Protein 2UVJ (pdb70)

Sequence (404 aa):
EVNLRMSWWGGNGRHQVTLKALEEFHKQHPNINVKAEYTGWDGHLSRLTTQIAGGTEPDVMQTNWNWLPIFSKDGTGFYNLFSVKEQLDLAQFDPKELQQTTVNGKLNGIPISVTARIFYFNDATWAKAGLEYPKTWDELLAAGKVFKEKLGDQYYPVVLEHQDTLALIRSYMTQKYNIPTIDEANKKFAYSPEQWVEFFTMYKTMVDNHVMPSTKYYASFGKSNMYEMKPWINGEWAGTYMWNSTITKYSDNLTKPAKLVLGPYPMLPGAKDAGLFFKPAQMLSIGKSTKHPQESAMLINFLLNSKEGVEALGLERGVPLSATAVTQLRASGVIKDEDDPSVAGLNMALELPHKMTTSPYFDDPQIVSLFGDAIQYIDYGQKTVQETAEYFNKQGDRILKRAMR

CATH classification: 3.40.190.10 (+1 more: 3.40.190.10)

Foldseek 3Di:
DAEFEEEEAADVVLVQLQVVLQVVVCVVPVPYHYHYHYYHPPCPVVVQVVCLVVVNHTQKYWFDLLCCLVQPQQQLSFAQCVVQCVQAPLVLFDVVQQVSQGHNRGRFFAQFAKKWFAKWWWPVLCVQLVDAFDQAPVVLLQVQQSLCPRPHVLAARAAEDLLLLLQLLLLVLCQVPVDAQAPLVVLAGPDDLVVLLVSLVVVVSSCVSRNYDQVVRCCVQDDDPPLPGPCLQACRRTMYRDILQACCSNQVRHDPPIGIAGGHQHHDVPGQASSIQMHRQIGMTGGSDDPCNNVNSNSRNSLRPNLSNLVSSQRNRHQGSRNNSNVSCVVVVSDDCRDRSNVVVVNVVPTHHPDHHDSLSPDVVLSVLSSVLSVCPVVVNAPSSRSSVVSRVVSSVVSVVSND

Structure (mmCIF, N/CA/C/O backbone):
data_2UVJ
#
_entry.id   2UVJ
#
_cell.length_a   67.872
_cell.length_b   109.754
_cell.length_c   118.992
_cell.angle_alpha   90.00
_cell.angle_beta   90.00
_cell.angle_gamma   90.00
#
_symmetry.space_group_name_H-M   'C 2 2 21'
#
loop_
_entity.id
_entity.type
_entity.pdbx_description
1 polymer 'ABC TYPE PERIPLASMIC SUGAR-BINDING PROTEIN'
2 branched 'alpha-D-galactopyranuronic acid-(1-4)-alpha-D-galactopyranuronic acid-(1-4)-alpha-D-galactopyranuronic acid'
3 water water
#
loop_
_atom_site.group_PDB
_atom_site.id
_atom_site.type_symbol
_atom_site.label_atom_id
_atom_site.label_alt_id
_atom_site.label_comp_id
_atom_site.label_asym_id
_atom_site.label_entity_id
_atom_site.label_seq_id
_atom_site.pdbx_PDB_ins_code
_atom_site.Cartn_x
_atom_site.Cartn_y
_atom_site.Cartn_z
_atom_site.occupancy
_atom_site.B_iso_or_equiv
_atom_site.auth_seq_id
_atom_site.auth_comp_id
_atom_site.auth_asym_id
_atom_site.auth_atom_id
_atom_site.pdbx_PDB_model_num
ATOM 1 N N . GLU A 1 5 ? 27.441 -10.908 27.142 1.00 42.58 27 GLU A N 1
ATOM 2 C CA . GLU A 1 5 ? 26.964 -9.490 27.065 1.00 42.57 27 GLU A CA 1
ATOM 3 C C . GLU A 1 5 ? 25.505 -9.380 27.542 1.00 41.69 27 GLU A C 1
ATOM 4 O O . GLU A 1 5 ? 24.623 -10.080 27.040 1.00 41.61 27 GLU A O 1
ATOM 10 N N . VAL A 1 6 ? 25.273 -8.520 28.534 1.00 40.79 28 VAL A N 1
ATOM 11 C CA . VAL A 1 6 ? 23.921 -8.224 29.028 1.00 38.89 28 VAL A CA 1
ATOM 12 C C . VAL A 1 6 ? 23.669 -6.727 28.897 1.00 38.11 28 VAL A C 1
ATOM 13 O O . VAL A 1 6 ? 24.404 -5.914 29.456 1.00 38.35 28 VAL A O 1
ATOM 17 N N . ASN A 1 7 ? 22.639 -6.362 28.143 1.00 36.68 29 ASN A N 1
ATOM 18 C CA . ASN A 1 7 ? 22.287 -4.957 28.014 1.00 36.31 29 ASN A CA 1
ATOM 19 C C . ASN A 1 7 ? 21.043 -4.645 28.820 1.00 35.14 29 ASN A C 1
ATOM 20 O O . ASN A 1 7 ? 20.002 -5.250 28.601 1.00 35.49 29 ASN A O 1
ATOM 25 N N . LEU A 1 8 ? 21.197 -3.724 29.766 1.00 33.72 30 LEU A N 1
ATOM 26 C CA . LEU A 1 8 ? 20.123 -3.263 30.636 1.00 32.29 30 LEU A CA 1
ATOM 27 C C . LEU A 1 8 ? 19.766 -1.831 30.308 1.00 31.97 30 LEU A C 1
ATOM 28 O O . LEU A 1 8 ? 20.618 -1.062 29.829 1.00 32.17 30 LEU A O 1
ATOM 33 N N . ARG A 1 9 ? 18.506 -1.480 30.569 1.00 30.87 31 ARG A N 1
ATOM 34 C CA . ARG A 1 9 ? 18.054 -0.095 30.532 1.00 29.81 31 ARG A CA 1
ATOM 35 C C . ARG A 1 9 ? 17.581 0.286 31.928 1.00 29.03 31 ARG A C 1
ATOM 36 O O . ARG A 1 9 ? 16.906 -0.500 32.586 1.00 26.95 31 ARG A O 1
ATOM 44 N N . MET A 1 10 ? 17.975 1.467 32.382 1.00 28.19 32 MET A N 1
ATOM 45 C CA . MET A 1 10 ? 17.500 1.994 33.653 1.00 27.80 32 MET A CA 1
ATOM 46 C C . MET A 1 10 ? 16.944 3.395 33.475 1.00 27.48 32 MET A C 1
ATOM 47 O O . MET A 1 10 ? 17.610 4.258 32.887 1.00 28.27 32 MET A O 1
ATOM 52 N N . SER A 1 11 ? 15.745 3.637 34.000 1.00 26.47 33 SER A N 1
ATOM 53 C CA . SER A 1 11 ? 15.187 4.993 34.037 1.00 25.66 33 SER A CA 1
ATOM 54 C C . SER A 1 11 ? 15.135 5.530 35.463 1.00 25.29 33 SER A C 1
ATOM 55 O O . SER A 1 11 ? 15.024 4.757 36.414 1.00 24.07 33 SER A O 1
ATOM 58 N N . TRP A 1 12 ? 15.220 6.852 35.594 1.00 24.69 34 TRP A N 1
ATOM 59 C CA . TRP A 1 12 ? 14.893 7.551 36.831 1.00 25.53 34 TRP A CA 1
ATOM 60 C C . TRP A 1 12 ? 14.544 9.010 36.533 1.00 25.66 34 TRP A C 1
ATOM 61 O O . TRP A 1 12 ? 14.763 9.495 35.413 1.00 25.94 34 TRP A O 1
ATOM 72 N N . TRP A 1 13 ? 14.002 9.696 37.529 1.00 25.77 35 TRP A N 1
ATOM 73 C CA . TRP A 1 13 ? 13.783 11.145 37.447 1.00 27.08 35 TRP A CA 1
ATOM 74 C C . TRP A 1 13 ? 14.548 11.832 38.567 1.00 28.85 35 TRP A C 1
ATOM 75 O O . TRP A 1 13 ? 14.907 11.206 39.566 1.00 28.70 35 TRP A O 1
ATOM 86 N N . GLY A 1 14 ? 14.773 13.135 38.410 1.00 30.14 36 GLY A N 1
ATOM 87 C CA . GLY A 1 14 ? 15.370 13.917 39.472 1.00 32.07 36 GLY A CA 1
ATOM 88 C C . GLY A 1 14 ? 15.964 15.197 38.935 1.00 33.92 36 GLY A C 1
ATOM 89 O O . GLY A 1 14 ? 15.905 15.459 37.726 1.00 33.74 36 GLY A O 1
ATOM 90 N N . GLY A 1 15 ? 16.564 15.994 39.804 1.00 34.99 37 GLY A N 1
ATOM 91 C CA . GLY A 1 15 ? 17.449 17.052 39.355 1.00 36.55 37 GLY A CA 1
ATOM 92 C C . GLY A 1 15 ? 18.823 16.616 38.870 1.00 37.45 37 GLY A C 1
ATOM 93 O O . GLY A 1 15 ? 19.186 15.465 38.946 1.00 37.74 37 GLY A O 1
ATOM 94 N N . ASN A 1 16 ? 19.609 17.567 38.387 1.00 20.00 38 ASN A N 1
ATOM 95 C CA . ASN A 1 16 ? 20.889 17.241 37.776 1.00 20.00 38 ASN A CA 1
ATOM 96 C C . ASN A 1 16 ? 21.942 16.734 38.759 1.00 20.00 38 ASN A C 1
ATOM 97 O O . ASN A 1 16 ? 22.779 15.955 38.402 1.00 20.00 38 ASN A O 1
ATOM 102 N N . GLY A 1 17 ? 21.896 17.197 39.992 1.00 36.95 39 GLY A N 1
ATOM 103 C CA . GLY A 1 17 ? 22.707 16.593 41.025 1.00 36.69 39 GLY A CA 1
ATOM 104 C C . GLY A 1 17 ? 22.445 15.106 41.152 1.00 36.50 39 GLY A C 1
ATOM 105 O O . GLY A 1 17 ? 23.376 14.328 41.230 1.00 36.55 39 GLY A O 1
ATOM 106 N N . ARG A 1 18 ? 21.170 14.720 41.170 1.00 35.94 40 ARG A N 1
ATOM 107 C CA . ARG A 1 18 ? 20.843 13.286 41.182 1.00 35.38 40 ARG A CA 1
ATOM 108 C C . ARG A 1 18 ? 21.284 12.554 39.914 1.00 35.30 40 ARG A C 1
ATOM 109 O O . ARG A 1 18 ? 21.829 11.446 39.987 1.00 35.31 40 ARG A O 1
ATOM 117 N N . HIS A 1 19 ? 21.073 13.172 38.752 1.00 35.93 41 HIS A N 1
ATOM 118 C CA . HIS A 1 19 ? 21.583 12.645 37.488 1.00 36.08 41 HIS A CA 1
ATOM 119 C C . HIS A 1 19 ? 23.092 12.381 37.535 1.00 36.83 41 HIS A C 1
ATOM 120 O O . HIS A 1 19 ? 23.567 11.349 37.042 1.00 36.11 41 HIS A O 1
ATOM 127 N N . GLN A 1 20 ? 23.842 13.325 38.108 1.00 37.29 42 GLN A N 1
ATOM 128 C CA . GLN A 1 20 ? 25.299 13.230 38.143 1.00 38.50 42 GLN A CA 1
ATOM 129 C C . GLN A 1 20 ? 25.764 12.001 38.948 1.00 37.97 42 GLN A C 1
ATOM 130 O O . GLN A 1 20 ? 26.548 11.187 38.451 1.00 38.01 42 GLN A O 1
ATOM 136 N N . VAL A 1 21 ? 25.248 11.873 40.170 1.00 37.94 43 VAL A N 1
ATOM 137 C CA . VAL A 1 21 ? 25.656 10.791 41.074 1.00 37.52 43 VAL A CA 1
ATOM 138 C C . VAL A 1 21 ? 25.224 9.427 40.535 1.00 37.57 43 VAL A C 1
ATOM 139 O O . VAL A 1 21 ? 25.973 8.455 40.624 1.00 37.33 43 VAL A O 1
ATOM 143 N N . THR A 1 22 ? 24.043 9.372 39.917 1.00 37.25 44 THR A N 1
ATOM 144 C CA . THR A 1 22 ? 23.531 8.114 39.386 1.00 37.02 44 THR A CA 1
ATOM 145 C C . THR A 1 22 ? 24.363 7.642 38.214 1.00 37.43 44 THR A C 1
ATOM 146 O O . THR A 1 22 ? 24.687 6.464 38.118 1.00 37.14 44 THR A O 1
ATOM 150 N N . LEU A 1 23 ? 24.732 8.576 37.334 1.00 38.00 45 LEU A N 1
ATOM 151 C CA . LEU A 1 23 ? 25.544 8.258 36.165 1.00 38.94 45 LEU A CA 1
ATOM 152 C C . LEU A 1 23 ? 26.936 7.771 36.586 1.00 39.25 45 LEU A C 1
ATOM 153 O O . LEU A 1 23 ? 27.502 6.844 35.997 1.00 38.83 45 LEU A O 1
ATOM 158 N N . LYS A 1 24 ? 27.464 8.390 37.628 1.00 39.97 46 LYS A N 1
ATOM 159 C CA . LYS A 1 24 ? 28.771 8.000 38.120 1.00 41.13 46 LYS A CA 1
ATOM 160 C C . LYS A 1 24 ? 28.705 6.608 38.766 1.00 40.89 46 LYS A C 1
ATOM 161 O O . LYS A 1 24 ? 29.633 5.823 38.615 1.00 41.28 46 LYS A O 1
ATOM 167 N N . ALA A 1 25 ? 27.584 6.289 39.424 1.00 40.36 47 ALA A N 1
ATOM 168 C CA . ALA A 1 25 ? 27.370 4.954 39.984 1.00 39.97 47 ALA A CA 1
ATOM 169 C C . ALA A 1 25 ? 27.281 3.897 38.881 1.00 39.67 47 ALA A C 1
ATOM 170 O O . ALA A 1 25 ? 27.861 2.819 38.993 1.00 39.73 47 ALA A O 1
ATOM 172 N N . LEU A 1 26 ? 26.584 4.215 37.797 1.00 40.04 48 LEU A N 1
ATOM 173 C CA . LEU A 1 26 ? 26.500 3.306 36.657 1.00 40.54 48 LEU A CA 1
ATOM 174 C C . LEU A 1 26 ? 27.859 2.979 35.999 1.00 41.71 48 LEU A C 1
ATOM 175 O O . LEU A 1 26 ? 28.068 1.849 35.530 1.00 41.68 48 LEU A O 1
ATOM 180 N N . GLU A 1 27 ? 28.779 3.947 35.955 1.00 42.70 49 GLU A N 1
ATOM 181 C CA . GLU A 1 27 ? 30.105 3.646 35.388 1.00 43.85 49 GLU A CA 1
ATOM 182 C C . GLU A 1 27 ? 30.908 2.704 36.298 1.00 43.42 49 GLU A C 1
ATOM 183 O O . GLU A 1 27 ? 31.574 1.793 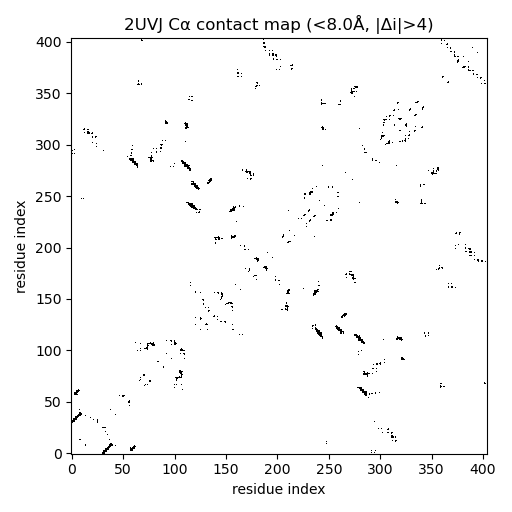35.805 1.00 43.75 49 GLU A O 1
ATOM 189 N N . GLU A 1 28 ? 30.796 2.893 37.615 1.00 43.22 50 GLU A N 1
ATOM 190 C CA . GLU A 1 28 ? 31.432 1.981 38.574 1.00 43.19 50 GLU A CA 1
ATOM 191 C C . GLU A 1 28 ? 30.870 0.578 38.461 1.00 42.31 50 GLU A C 1
ATOM 192 O O . GLU A 1 28 ? 31.619 -0.402 38.485 1.00 41.63 50 GLU A O 1
ATOM 198 N N . PHE A 1 29 ? 29.540 0.482 38.369 1.00 41.35 51 PHE A N 1
ATOM 199 C CA . PHE A 1 29 ? 28.877 -0.810 38.235 1.00 40.48 51 PHE A CA 1
ATOM 200 C C . PHE A 1 29 ? 29.392 -1.545 37.012 1.00 41.16 51 PHE A C 1
ATOM 201 O O . PHE A 1 29 ? 29.687 -2.731 37.078 1.00 41.38 51 PHE A O 1
ATOM 209 N N . HIS A 1 30 ? 29.501 -0.831 35.895 1.00 42.38 52 HIS A N 1
ATOM 210 C CA . HIS A 1 30 ? 30.010 -1.418 34.661 1.00 43.29 52 HIS A CA 1
ATOM 211 C C . HIS A 1 30 ? 31.500 -1.764 34.756 1.00 43.95 52 HIS A C 1
ATOM 212 O O . HIS A 1 30 ? 31.941 -2.757 34.186 1.00 44.03 52 HIS A O 1
ATOM 219 N N . LYS A 1 31 ? 32.263 -0.932 35.463 1.00 44.86 53 LYS A N 1
ATOM 220 C CA . LYS A 1 31 ? 33.666 -1.225 35.770 1.00 45.87 53 LYS A CA 1
ATOM 221 C C . LYS A 1 31 ? 33.779 -2.541 36.553 1.00 46.16 53 LYS A C 1
ATOM 222 O O . LYS A 1 31 ? 34.679 -3.357 36.308 1.00 45.77 53 LYS A O 1
ATOM 228 N N . GLN A 1 32 ? 32.852 -2.744 37.486 1.00 46.15 54 GLN A N 1
ATOM 229 C CA . GLN A 1 32 ? 32.790 -3.979 38.265 1.00 46.47 54 GLN A CA 1
ATOM 230 C C . GLN A 1 32 ? 32.201 -5.170 37.485 1.00 46.48 54 GLN A C 1
ATOM 231 O O . GLN A 1 32 ? 32.402 -6.317 37.869 1.00 46.45 54 GLN A O 1
ATOM 237 N N . HIS A 1 33 ? 31.489 -4.894 36.401 1.00 46.29 55 HIS A N 1
ATOM 238 C CA . HIS A 1 33 ? 30.879 -5.943 35.597 1.00 46.29 55 HIS A CA 1
ATOM 239 C C . HIS A 1 33 ? 30.969 -5.619 34.115 1.00 46.57 55 HIS A C 1
ATOM 240 O O . HIS A 1 33 ? 29.997 -5.176 33.518 1.00 46.61 55 HIS A O 1
ATOM 247 N N . PRO A 1 34 ? 32.138 -5.839 33.527 1.00 46.59 56 PRO A N 1
ATOM 248 C CA . PRO A 1 34 ? 32.368 -5.483 32.125 1.00 46.42 56 PRO A CA 1
ATOM 249 C C . PRO A 1 34 ? 31.352 -6.113 31.183 1.00 46.27 56 PRO A C 1
ATOM 250 O O . PRO A 1 34 ? 31.105 -5.555 30.113 1.00 46.56 56 PRO A O 1
ATOM 254 N N . ASN A 1 35 ? 30.744 -7.223 31.574 1.00 45.99 57 ASN A N 1
ATOM 255 C CA . ASN A 1 35 ? 29.766 -7.847 30.700 1.00 45.89 57 ASN A CA 1
ATOM 256 C C . ASN A 1 35 ? 28.362 -7.245 30.754 1.00 44.95 57 ASN A C 1
ATOM 257 O O . ASN A 1 35 ? 27.503 -7.618 29.970 1.00 44.86 57 ASN A O 1
ATOM 262 N N . ILE A 1 36 ? 28.144 -6.298 31.666 1.00 43.92 58 ILE A N 1
ATOM 263 C CA . ILE A 1 36 ? 26.830 -5.636 31.790 1.00 42.04 58 ILE A CA 1
ATOM 264 C C . ILE A 1 36 ? 26.865 -4.145 31.464 1.00 41.50 58 ILE A C 1
ATOM 265 O O . ILE A 1 36 ? 27.552 -3.360 32.131 1.00 41.70 58 ILE A O 1
ATOM 270 N N . ASN A 1 37 ? 26.099 -3.763 30.445 1.00 40.44 59 ASN A N 1
ATOM 271 C CA . ASN A 1 37 ? 25.967 -2.366 30.064 1.00 39.81 59 ASN A CA 1
ATOM 272 C C . ASN A 1 37 ? 24.623 -1.840 30.504 1.00 38.30 59 ASN A C 1
ATOM 273 O O . ASN A 1 37 ? 23.622 -2.536 30.401 1.00 38.45 59 ASN A O 1
ATOM 278 N N . VAL A 1 38 ? 24.606 -0.614 31.003 1.00 37.17 60 VAL A N 1
ATOM 279 C CA . VAL A 1 38 ? 23.353 0.013 31.370 1.00 35.76 60 VAL A CA 1
ATOM 280 C C . VAL A 1 38 ? 23.169 1.273 30.546 1.00 35.84 60 VAL A C 1
ATOM 281 O O . VAL A 1 38 ? 24.006 2.179 30.585 1.00 36.02 60 VAL A O 1
ATOM 285 N N . LYS A 1 39 ? 22.082 1.312 29.784 1.00 35.19 61 LYS A N 1
ATOM 286 C CA . LYS A 1 39 ? 21.664 2.523 29.095 1.00 35.40 61 LYS A CA 1
ATOM 287 C C . LYS A 1 39 ? 20.787 3.305 30.056 1.00 34.49 61 LYS A C 1
ATOM 288 O O . LYS A 1 39 ? 19.798 2.762 30.559 1.00 33.36 61 LYS A O 1
ATOM 294 N N . ALA A 1 40 ? 21.165 4.556 30.325 1.00 33.76 62 ALA A N 1
ATOM 295 C CA . ALA A 1 40 ? 20.453 5.417 31.271 1.00 33.80 62 ALA A CA 1
ATOM 296 C C . ALA A 1 40 ? 19.386 6.255 30.567 1.00 33.99 62 ALA A C 1
ATOM 297 O O . ALA A 1 40 ? 19.659 6.871 29.532 1.00 34.00 62 ALA A O 1
ATOM 299 N N . GLU A 1 41 ? 18.173 6.253 31.113 1.00 33.58 63 GLU A N 1
ATOM 300 C CA . GLU A 1 41 ? 17.068 7.082 30.602 1.00 33.99 63 GLU A CA 1
ATOM 301 C C . GLU A 1 41 ? 16.536 7.958 31.732 1.00 33.96 63 GLU A C 1
ATOM 302 O O . GLU A 1 41 ? 15.784 7.494 32.593 1.00 34.09 63 GLU A O 1
ATOM 308 N N . TYR A 1 42 ? 16.938 9.224 31.749 1.00 32.69 64 TYR A N 1
ATOM 309 C CA . TYR A 1 42 ? 16.589 10.096 32.856 1.00 32.96 64 TYR A CA 1
ATOM 310 C C . TYR A 1 42 ? 16.036 11.441 32.414 1.00 32.67 64 TYR A C 1
ATOM 311 O O . TYR A 1 42 ? 16.458 11.988 31.387 1.00 33.02 64 TYR A O 1
ATOM 320 N N . THR A 1 43 ? 15.083 11.954 33.188 1.00 32.00 65 THR A N 1
ATOM 321 C CA . THR A 1 43 ? 14.528 13.286 32.962 1.00 30.98 65 THR A CA 1
ATOM 322 C C . THR A 1 43 ? 14.227 13.939 34.299 1.00 31.02 65 THR A C 1
ATOM 323 O O . THR A 1 43 ? 14.443 13.350 35.364 1.00 30.42 65 THR A O 1
ATOM 327 N N . GLY A 1 44 ? 13.674 15.151 34.249 1.00 30.00 66 GLY A N 1
ATOM 328 C CA . GLY A 1 44 ? 13.061 15.746 35.423 1.00 28.97 66 GLY A CA 1
ATOM 329 C C . GLY A 1 44 ? 11.758 15.036 35.746 1.00 28.24 66 GLY A C 1
ATOM 330 O O . GLY A 1 44 ? 11.311 14.169 34.987 1.00 28.79 66 GLY A O 1
ATOM 331 N N . TRP A 1 45 ? 11.154 15.403 36.866 1.00 27.49 67 TRP A N 1
ATOM 332 C CA . TRP A 1 45 ? 9.856 14.892 37.267 1.00 27.19 67 TRP A CA 1
ATOM 333 C C . TRP A 1 45 ? 8.764 15.121 36.201 1.00 27.76 67 TRP A C 1
ATOM 334 O O . TRP A 1 45 ? 7.903 14.248 35.980 1.00 27.34 67 TRP A O 1
ATOM 345 N N . ASP A 1 46 ? 8.778 16.300 35.573 1.00 27.34 68 ASP A N 1
ATOM 346 C CA . ASP A 1 46 ? 7.709 16.648 34.629 1.00 27.87 68 ASP A CA 1
ATOM 347 C C . ASP A 1 46 ? 7.600 15.657 33.457 1.00 27.04 68 ASP A C 1
ATOM 348 O O . ASP A 1 46 ? 8.574 15.396 32.746 1.00 27.30 68 ASP A O 1
ATOM 353 N N . GLY A 1 47 ? 6.405 15.092 33.315 1.00 26.65 69 GLY A N 1
ATOM 354 C CA . GLY A 1 47 ? 6.097 14.110 32.281 1.00 26.69 69 GLY A CA 1
ATOM 355 C C . GLY A 1 47 ? 6.732 12.730 32.438 1.00 27.04 69 GLY A C 1
ATOM 356 O O . GLY A 1 47 ? 6.604 11.883 31.553 1.00 26.58 69 GLY A O 1
ATOM 357 N N . HIS A 1 48 ? 7.407 12.483 33.547 1.00 25.83 70 HIS A N 1
ATOM 358 C CA . HIS A 1 48 ? 8.110 11.221 33.685 1.00 25.80 70 HIS A CA 1
ATOM 359 C C . HIS A 1 48 ? 7.166 10.028 33.807 1.00 24.92 70 HIS A C 1
ATOM 360 O O . HIS A 1 48 ? 7.351 9.023 33.156 1.00 24.80 70 HIS A O 1
ATOM 367 N N . LEU A 1 49 ? 6.152 10.159 34.644 1.00 24.74 71 LEU A N 1
ATOM 368 C CA . LEU A 1 49 ? 5.143 9.109 34.777 1.00 24.37 71 LEU A CA 1
ATOM 369 C C . LEU A 1 49 ? 4.417 8.894 33.444 1.00 24.84 71 LEU A C 1
ATOM 370 O O . LEU A 1 49 ? 4.195 7.752 33.043 1.00 24.19 71 LEU A O 1
ATOM 375 N N . SER A 1 50 ? 4.036 9.995 32.791 1.00 24.72 72 SER A N 1
ATOM 376 C CA . SER A 1 50 ? 3.346 9.923 31.506 1.00 26.04 72 SER A CA 1
ATOM 377 C C . SER A 1 50 ? 4.150 9.071 30.529 1.00 25.86 72 SER A C 1
ATOM 378 O O . SER A 1 50 ? 3.601 8.166 29.894 1.00 25.66 72 SER A O 1
ATOM 381 N N . ARG A 1 51 ? 5.451 9.342 30.429 1.00 25.82 73 ARG A N 1
ATOM 382 C CA . ARG A 1 51 ? 6.325 8.579 29.520 1.00 26.35 73 ARG A CA 1
ATOM 383 C C . ARG A 1 51 ? 6.441 7.109 29.928 1.00 25.54 73 ARG A C 1
ATOM 384 O O . ARG A 1 51 ? 6.368 6.220 29.084 1.00 24.75 73 ARG A O 1
ATOM 392 N N . LEU A 1 52 ? 6.631 6.845 31.217 1.00 24.74 74 LEU A N 1
ATOM 393 C CA . LEU A 1 52 ? 6.671 5.459 31.671 1.00 25.34 74 LEU A CA 1
ATOM 394 C C . LEU A 1 52 ? 5.337 4.729 31.416 1.00 25.44 74 LEU A C 1
ATOM 395 O O . LEU A 1 52 ? 5.330 3.550 31.030 1.00 26.47 74 LEU A O 1
ATOM 400 N N . THR A 1 53 ? 4.221 5.433 31.595 1.00 24.98 75 THR A N 1
ATOM 401 C CA . THR A 1 53 ? 2.903 4.823 31.384 1.00 24.60 75 THR A CA 1
ATOM 402 C C . THR A 1 53 ? 2.769 4.326 29.944 1.00 24.52 75 THR A C 1
ATOM 403 O O . THR A 1 53 ? 2.244 3.215 29.677 1.00 24.76 75 THR A O 1
ATOM 407 N N . THR A 1 54 ? 3.209 5.170 29.013 1.00 24.97 76 THR A N 1
ATOM 408 C CA . THR A 1 54 ? 3.237 4.788 27.606 1.00 24.98 76 THR A CA 1
ATOM 409 C C . THR A 1 54 ? 4.115 3.548 27.368 1.00 25.26 76 THR A C 1
ATOM 410 O O . THR A 1 54 ? 3.728 2.641 26.614 1.00 25.45 76 THR A O 1
ATOM 414 N N . GLN A 1 55 ? 5.293 3.499 27.990 1.00 25.63 77 GLN A N 1
ATOM 415 C CA . GLN A 1 55 ? 6.170 2.331 27.840 1.00 25.69 77 GLN A CA 1
ATOM 416 C C . GLN A 1 55 ? 5.533 1.056 28.370 1.00 25.41 77 GLN A C 1
ATOM 417 O O . GLN A 1 55 ? 5.550 0.000 27.707 1.00 24.41 77 GLN A O 1
ATOM 423 N N . ILE A 1 56 ? 4.974 1.135 29.578 1.00 24.96 78 ILE A N 1
ATOM 424 C CA . ILE A 1 56 ? 4.349 -0.032 30.191 1.00 24.83 78 ILE A CA 1
ATOM 425 C C . ILE A 1 56 ? 3.142 -0.492 29.352 1.00 25.60 78 ILE A C 1
ATOM 426 O O . ILE A 1 56 ? 2.967 -1.694 29.130 1.00 25.41 78 ILE A O 1
ATOM 431 N N . ALA A 1 57 ? 2.332 0.458 28.878 1.00 25.21 79 ALA A N 1
ATOM 432 C CA . ALA A 1 57 ? 1.202 0.129 28.023 1.00 26.12 79 ALA A CA 1
ATOM 433 C C . ALA A 1 57 ? 1.623 -0.668 26.771 1.00 26.66 79 ALA A C 1
ATOM 434 O O . ALA A 1 57 ? 0.885 -1.538 26.332 1.00 27.76 79 ALA A O 1
ATOM 436 N N . GLY A 1 58 ? 2.803 -0.380 26.227 1.00 26.77 80 GLY A N 1
ATOM 437 C CA . GLY A 1 58 ? 3.323 -1.078 25.065 1.00 28.06 80 GLY A CA 1
ATOM 438 C C . GLY A 1 58 ? 4.315 -2.196 25.334 1.00 29.22 80 GLY A C 1
ATOM 439 O O . GLY A 1 58 ? 4.844 -2.809 24.384 1.00 29.26 80 GLY A O 1
ATOM 440 N N . GLY A 1 59 ? 4.583 -2.455 26.616 1.00 28.22 81 GLY A N 1
ATOM 441 C CA . GLY A 1 59 ? 5.509 -3.503 27.020 1.00 28.72 81 GLY A CA 1
ATOM 442 C C . GLY A 1 59 ? 6.955 -3.197 26.723 1.00 27.89 81 GLY A C 1
ATOM 443 O O . GLY A 1 59 ? 7.748 -4.114 26.471 1.00 29.24 81 GLY A O 1
ATOM 444 N N . THR A 1 60 ? 7.331 -1.920 26.730 1.00 27.28 82 THR A N 1
ATOM 445 C CA . THR A 1 60 ? 8.728 -1.577 26.446 1.00 26.72 82 THR A CA 1
ATOM 446 C C . THR A 1 60 ? 9.435 -0.816 27.566 1.00 26.90 82 THR A C 1
ATOM 447 O O . THR A 1 60 ? 10.402 -0.087 27.321 1.00 27.36 82 THR A O 1
ATOM 451 N N . GLU A 1 61 ? 8.989 -1.032 28.803 1.00 27.07 83 GLU A N 1
ATOM 452 C CA . GLU A 1 61 ? 9.562 -0.330 29.951 1.00 26.46 83 GLU A CA 1
ATOM 453 C C . GLU A 1 61 ? 10.979 -0.865 30.276 1.00 26.25 83 GLU A C 1
ATOM 454 O O . GLU A 1 61 ? 11.321 -1.990 29.894 1.00 25.45 83 GLU A O 1
ATOM 460 N N . PRO A 1 62 ? 11.809 -0.053 30.928 1.00 25.58 84 PRO A N 1
ATOM 461 C CA . PRO A 1 62 ? 13.186 -0.458 31.254 1.00 24.95 84 PRO A CA 1
ATOM 462 C C . PRO A 1 62 ? 13.250 -1.702 32.162 1.00 24.31 84 PRO A C 1
ATOM 463 O O . PRO A 1 62 ? 12.244 -2.131 32.728 1.00 23.55 84 PRO A O 1
ATOM 467 N N . ASP A 1 63 ? 14.447 -2.280 32.272 1.00 23.85 85 ASP A N 1
ATOM 468 C CA . ASP A 1 63 ? 14.710 -3.416 33.161 1.00 23.76 85 ASP A CA 1
ATOM 469 C C . ASP A 1 63 ? 14.688 -2.986 34.626 1.00 23.20 85 ASP A C 1
ATOM 470 O O . ASP A 1 63 ? 14.206 -3.717 35.498 1.00 23.36 85 ASP A O 1
ATOM 475 N N . VAL A 1 64 ? 15.245 -1.811 34.882 1.00 23.10 86 VAL A N 1
ATOM 476 C CA . VAL A 1 64 ? 15.267 -1.218 36.224 1.00 23.01 86 VAL A CA 1
ATOM 477 C C . VAL A 1 64 ? 14.627 0.163 36.131 1.00 22.89 86 VAL A C 1
ATOM 478 O O . VAL A 1 64 ? 14.971 0.963 35.246 1.00 23.74 86 VAL A O 1
ATOM 482 N N . MET A 1 65 ? 13.665 0.434 37.011 1.00 22.53 87 MET A N 1
ATOM 483 C CA . MET A 1 65 ? 13.004 1.744 37.013 1.00 22.15 87 MET A CA 1
ATOM 484 C C . MET A 1 65 ? 13.007 2.329 38.395 1.00 22.63 87 MET A C 1
ATOM 485 O O . MET A 1 65 ? 12.710 1.631 39.355 1.00 22.31 87 MET A O 1
ATOM 490 N N . GLN A 1 66 ? 13.320 3.613 38.513 1.00 22.60 88 GLN A N 1
ATOM 491 C CA . GLN A 1 66 ? 12.956 4.306 39.742 1.00 22.51 88 GLN A CA 1
ATOM 492 C C . GLN A 1 66 ? 11.438 4.483 39.694 1.00 23.23 88 GLN A C 1
ATOM 493 O O . GLN A 1 66 ? 10.877 4.977 38.680 1.00 23.76 88 GLN A O 1
ATOM 499 N N . THR A 1 67 ? 10.758 4.088 40.764 1.00 23.14 89 THR A N 1
ATOM 500 C CA . THR A 1 67 ? 9.288 4.187 40.782 1.00 23.07 89 THR A CA 1
ATOM 501 C C . THR A 1 67 ? 8.742 4.918 41.999 1.00 23.24 89 THR A C 1
ATOM 502 O O . THR A 1 67 ? 9.410 5.009 43.040 1.00 22.85 89 THR A O 1
ATOM 506 N N . ASN A 1 68 ? 7.508 5.409 41.866 1.00 23.36 90 ASN A N 1
ATOM 507 C CA . ASN A 1 68 ? 6.841 6.126 42.949 1.00 23.23 90 ASN A CA 1
ATOM 508 C C . ASN A 1 68 ? 5.805 5.248 43.616 1.00 23.92 90 ASN A C 1
ATOM 509 O O . ASN A 1 68 ? 5.186 4.385 42.967 1.00 23.45 90 ASN A O 1
ATOM 514 N N . TRP A 1 69 ? 5.633 5.433 44.933 1.00 23.59 91 TRP A N 1
ATOM 515 C CA . TRP A 1 69 ? 4.740 4.580 45.701 1.00 24.07 91 TRP A CA 1
ATOM 516 C C . TRP A 1 69 ? 3.268 4.698 45.251 1.00 23.79 91 TRP A C 1
ATOM 517 O O . TRP A 1 69 ? 2.521 3.738 45.332 1.00 23.20 91 TRP A O 1
ATOM 528 N N . ASN A 1 70 ? 2.869 5.862 44.747 1.00 23.81 92 ASN A N 1
ATOM 529 C CA . ASN A 1 70 ? 1.480 6.023 44.297 1.00 23.75 92 ASN A CA 1
ATOM 530 C C . ASN A 1 70 ? 1.246 5.376 42.928 1.00 23.58 92 ASN A C 1
ATOM 531 O O . ASN A 1 70 ? 0.115 5.307 42.462 1.00 23.61 92 ASN A O 1
ATOM 536 N N . TRP A 1 71 ? 2.322 4.910 42.292 1.00 22.80 93 TRP A N 1
ATOM 537 C CA . TRP A 1 71 ? 2.188 4.197 41.015 1.00 22.57 93 TRP A CA 1
ATOM 538 C C . TRP A 1 71 ? 1.824 2.727 41.205 1.00 23.05 93 TRP A C 1
ATOM 539 O O . TRP A 1 71 ? 1.409 2.059 40.260 1.00 21.70 93 TRP A O 1
ATOM 550 N N . LEU A 1 72 ? 2.009 2.188 42.413 1.00 22.98 94 LEU A N 1
ATOM 551 C CA . LEU A 1 72 ? 1.644 0.782 42.627 1.00 23.25 94 LEU A CA 1
ATOM 552 C C . LEU A 1 72 ? 0.195 0.395 42.227 1.00 23.63 94 LEU A C 1
ATOM 553 O O . LEU A 1 72 ? 0.001 -0.613 41.530 1.00 23.24 94 LEU A O 1
ATOM 558 N N . PRO A 1 73 ? -0.812 1.169 42.623 1.00 23.43 95 PRO A N 1
ATOM 559 C CA . PRO A 1 73 ? -2.184 0.888 42.164 1.00 23.64 95 PRO A CA 1
ATOM 560 C C . PRO A 1 73 ? -2.359 1.138 40.656 1.00 23.39 95 PRO A C 1
ATOM 561 O O . PRO A 1 73 ? -3.241 0.508 40.047 1.00 24.19 95 PRO A O 1
ATOM 565 N N . ILE A 1 74 ? -1.569 2.047 40.090 1.00 23.16 96 ILE A N 1
ATOM 566 C CA . ILE A 1 74 ? -1.691 2.411 38.676 1.00 23.50 96 ILE A CA 1
ATOM 567 C C . ILE A 1 74 ? -1.237 1.235 37.790 1.00 23.75 96 ILE A C 1
ATOM 568 O O . ILE A 1 74 ? -1.905 0.897 36.814 1.00 24.08 96 ILE A O 1
ATOM 573 N N . PHE A 1 75 ? -0.138 0.597 38.167 1.00 23.07 97 PHE A N 1
ATOM 574 C CA . PHE A 1 75 ? 0.487 -0.429 37.301 1.00 22.74 97 PHE A CA 1
ATOM 575 C C . PHE A 1 75 ? 0.435 -1.821 37.879 1.00 23.30 97 PHE A C 1
ATOM 576 O O . PHE A 1 75 ? 0.700 -2.803 37.176 1.00 22.44 97 PHE A O 1
ATOM 584 N N . SER A 1 76 ? 0.108 -1.919 39.163 1.00 24.06 98 SER A N 1
ATOM 585 C CA . SER A 1 76 ? 0.244 -3.200 39.854 1.00 25.28 98 SER A CA 1
ATOM 586 C C . SER A 1 76 ? -0.839 -3.427 40.891 1.00 26.65 98 SER A C 1
ATOM 587 O O . SER A 1 76 ? -0.550 -3.789 42.041 1.00 26.31 98 SER A O 1
ATOM 590 N N . LYS A 1 77 ? -2.095 -3.244 40.485 1.00 28.25 99 LYS A N 1
ATOM 591 C CA . LYS A 1 77 ? -3.211 -3.455 41.395 1.00 29.48 99 LYS A CA 1
ATOM 592 C C . LYS A 1 77 ? -3.214 -4.866 42.013 1.00 29.32 99 LYS A C 1
ATOM 593 O O . LYS A 1 77 ? -3.537 -5.018 43.200 1.00 29.49 99 LYS A O 1
ATOM 599 N N . ASP A 1 78 ? -2.823 -5.880 41.240 1.00 27.82 100 ASP A N 1
ATOM 600 C CA . ASP A 1 78 ? -2.738 -7.246 41.766 1.00 28.21 100 ASP A CA 1
ATOM 601 C C . ASP A 1 78 ? -1.293 -7.693 42.125 1.00 27.46 100 ASP A C 1
ATOM 602 O O . ASP A 1 78 ? -1.029 -8.884 42.362 1.00 27.79 100 ASP A O 1
ATOM 607 N N . GLY A 1 79 ? -0.371 -6.739 42.126 1.00 25.68 101 GLY A N 1
ATOM 608 C CA . GLY A 1 79 ? 1.017 -6.961 42.515 1.00 25.53 101 GLY A CA 1
ATOM 609 C C . GLY A 1 79 ? 1.928 -7.610 41.486 1.00 24.94 101 GLY A C 1
ATOM 610 O O . GLY A 1 79 ? 3.098 -7.818 41.773 1.00 24.01 101 GLY A O 1
ATOM 611 N N . THR A 1 80 ? 1.390 -7.887 40.292 1.00 25.47 102 THR A N 1
ATOM 612 C CA . THR A 1 80 ? 2.150 -8.526 39.213 1.00 25.15 102 THR A CA 1
ATOM 613 C C . THR A 1 80 ? 2.668 -7.550 38.152 1.00 24.93 102 THR A C 1
ATOM 614 O O . THR A 1 80 ? 3.277 -7.970 37.161 1.00 25.68 102 THR A O 1
ATOM 618 N N . GLY A 1 81 ? 2.438 -6.260 38.353 1.00 23.57 103 GLY A N 1
ATOM 619 C CA . GLY A 1 81 ? 2.833 -5.243 37.386 1.00 23.37 103 GLY A CA 1
ATOM 620 C C . GLY A 1 81 ? 4.328 -4.961 37.299 1.00 23.38 103 GLY A C 1
ATOM 621 O O . GLY A 1 81 ? 4.802 -4.395 36.316 1.00 22.98 103 GLY A O 1
ATOM 622 N N . PHE A 1 82 ? 5.060 -5.335 38.346 1.00 23.01 104 PHE A N 1
ATOM 623 C CA . PHE A 1 82 ? 6.517 -5.269 38.346 1.00 22.96 104 PHE A CA 1
ATOM 624 C C . PHE A 1 82 ? 6.997 -6.635 38.762 1.00 23.01 104 PHE A C 1
ATOM 625 O O . PHE A 1 82 ? 6.226 -7.425 39.353 1.00 23.68 104 PHE A O 1
ATOM 633 N N . TYR A 1 83 ? 8.263 -6.909 38.479 1.00 23.05 105 TYR A N 1
ATOM 634 C CA . TYR A 1 83 ? 8.857 -8.202 38.808 1.00 23.11 105 TYR A CA 1
ATOM 635 C C . TYR A 1 83 ? 8.876 -8.364 40.325 1.00 23.59 105 TYR A C 1
ATOM 636 O O . TYR A 1 83 ? 9.159 -7.396 41.077 1.00 23.36 105 TYR A O 1
ATOM 645 N N . ASN A 1 84 ? 8.577 -9.578 40.767 1.00 21.56 106 ASN A N 1
ATOM 646 C CA . ASN A 1 84 ? 8.540 -9.897 42.199 1.00 22.69 106 ASN A CA 1
ATOM 647 C C . ASN A 1 84 ? 9.964 -10.047 42.731 1.00 22.17 106 ASN A C 1
ATOM 648 O O . ASN A 1 84 ? 10.668 -10.985 42.400 1.00 23.04 106 ASN A O 1
ATOM 653 N N . LEU A 1 85 ? 10.373 -9.096 43.558 1.00 22.05 107 LEU A N 1
ATOM 654 C CA . LEU A 1 85 ? 11.747 -9.022 44.053 1.00 22.20 107 LEU A CA 1
ATOM 655 C C . LEU A 1 85 ? 12.092 -10.143 45.038 1.00 22.42 107 LEU A C 1
ATOM 656 O O . LEU A 1 85 ? 13.274 -10.435 45.252 1.00 22.93 107 LEU A O 1
ATOM 661 N N . PHE A 1 86 ? 11.077 -10.799 45.590 1.00 22.57 108 PHE A N 1
ATOM 662 C CA . PHE A 1 86 ? 11.344 -12.020 46.357 1.00 23.64 108 PHE A CA 1
ATOM 663 C C . PHE A 1 86 ? 11.969 -13.118 45.476 1.00 25.28 108 PHE A C 1
ATOM 664 O O . PHE A 1 86 ? 12.635 -14.023 45.990 1.00 25.76 108 PHE A O 1
ATOM 672 N N . SER A 1 87 ? 11.780 -13.019 44.158 1.00 25.95 109 SER A N 1
ATOM 673 C CA . SER A 1 87 ? 12.314 -14.021 43.220 1.00 27.94 109 SER A CA 1
ATOM 674 C C . SER A 1 87 ? 13.777 -13.792 42.903 1.00 28.34 109 SER A C 1
ATOM 675 O O . SER A 1 87 ? 14.446 -14.673 42.330 1.00 29.00 109 SER A O 1
ATOM 678 N N . VAL A 1 88 ? 14.295 -12.629 43.288 1.00 27.77 110 VAL A N 1
ATOM 679 C CA . VAL A 1 88 ? 15.710 -12.333 43.046 1.00 28.18 110 VAL A CA 1
ATOM 680 C C . VAL A 1 88 ? 16.477 -12.072 44.341 1.00 28.36 110 VAL A C 1
ATOM 681 O O . VAL A 1 88 ? 17.484 -11.371 44.372 1.00 27.18 110 VAL A O 1
ATOM 685 N N . LYS A 1 89 ? 16.014 -12.692 45.418 1.00 29.32 111 LYS A N 1
ATOM 686 C CA . LYS A 1 89 ? 16.612 -12.453 46.720 1.00 31.06 111 LYS A CA 1
ATOM 687 C C . LYS A 1 89 ? 18.059 -12.959 46.820 1.00 31.47 111 LYS A C 1
ATOM 688 O O . LYS A 1 89 ? 18.814 -12.503 47.673 1.00 31.59 111 LYS A O 1
ATOM 694 N N . GLU A 1 90 ? 18.464 -13.853 45.912 1.00 32.29 112 GLU A N 1
ATOM 695 C CA . GLU A 1 90 ? 19.868 -14.264 45.800 1.00 33.33 112 GLU A CA 1
ATOM 696 C C . GLU A 1 90 ? 20.835 -13.121 45.444 1.00 32.98 112 GLU A C 1
ATOM 697 O O . GLU A 1 90 ? 22.004 -13.097 45.879 1.00 32.53 112 GLU A O 1
ATOM 703 N N . GLN A 1 91 ? 20.364 -12.190 44.616 1.00 32.36 113 GLN A N 1
ATOM 704 C CA . GLN A 1 91 ? 21.208 -11.084 44.150 1.00 31.50 113 GLN A CA 1
ATOM 705 C C . GLN A 1 91 ? 21.010 -9.816 44.995 1.00 31.27 113 GLN A C 1
ATOM 706 O O . GLN A 1 91 ? 21.851 -8.907 44.995 1.00 30.76 113 GLN A O 1
ATOM 712 N N . LEU A 1 92 ? 19.880 -9.756 45.685 1.00 30.58 114 LEU A N 1
ATOM 713 C CA . LEU A 1 92 ? 19.439 -8.516 46.325 1.00 30.82 114 LEU A CA 1
ATOM 714 C C . LEU A 1 92 ? 19.251 -8.788 47.813 1.00 29.86 114 LEU A C 1
ATOM 715 O O . LEU A 1 92 ? 18.459 -9.648 48.206 1.00 30.29 114 LEU A O 1
ATOM 720 N N . ASP A 1 93 ? 20.018 -8.069 48.634 1.00 28.20 115 ASP A N 1
ATOM 721 C CA . ASP A 1 93 ? 20.054 -8.265 50.087 1.00 27.50 115 ASP A CA 1
ATOM 722 C C . ASP A 1 93 ? 18.855 -7.557 50.737 1.00 27.42 115 ASP A C 1
ATOM 723 O O . ASP A 1 93 ? 18.937 -6.385 51.136 1.00 26.52 115 ASP A O 1
ATOM 728 N N . LEU A 1 94 ? 17.736 -8.270 50.848 1.00 26.33 116 LEU A N 1
ATOM 729 C CA . LEU A 1 94 ? 16.508 -7.654 51.341 1.00 25.23 116 LEU A CA 1
ATOM 730 C C . LEU A 1 94 ? 16.542 -7.354 52.840 1.00 25.02 116 LEU A C 1
ATOM 731 O O . LEU A 1 94 ? 15.781 -6.521 53.324 1.00 25.29 116 LEU A O 1
ATOM 736 N N . ALA A 1 95 ? 17.381 -8.079 53.565 1.00 25.82 117 ALA A N 1
ATOM 737 C CA . ALA A 1 95 ? 17.488 -7.952 55.030 1.00 26.32 117 ALA A CA 1
ATOM 738 C C . ALA A 1 95 ? 17.964 -6.567 55.483 1.00 26.19 117 ALA A C 1
ATOM 739 O O . ALA A 1 95 ? 17.790 -6.205 56.655 1.00 26.76 117 ALA A O 1
ATOM 741 N N . GLN A 1 96 ? 18.512 -5.777 54.558 1.00 26.02 118 GLN A N 1
ATOM 742 C CA . GLN A 1 96 ? 18.979 -4.417 54.878 1.00 26.75 118 GLN A CA 1
ATOM 743 C C . GLN A 1 96 ? 17.833 -3.421 55.101 1.00 27.79 118 GLN A C 1
ATOM 744 O O . GLN A 1 96 ? 18.037 -2.323 55.637 1.00 27.23 118 GLN A O 1
ATOM 750 N N . PHE A 1 97 ? 16.626 -3.812 54.688 1.00 28.76 119 PHE A N 1
ATOM 751 C CA . PHE A 1 97 ? 15.485 -2.902 54.666 1.00 29.61 119 PHE A CA 1
ATOM 752 C C . PHE A 1 97 ? 14.478 -3.313 55.715 1.00 31.40 119 PHE A C 1
ATOM 753 O O . PHE A 1 97 ? 14.231 -4.491 55.917 1.00 30.98 119 PHE A O 1
ATOM 761 N N . ASP A 1 98 ? 13.964 -2.331 56.447 1.00 32.54 120 ASP A N 1
ATOM 762 C CA . ASP A 1 98 ? 13.024 -2.615 57.511 1.00 33.79 120 ASP A CA 1
ATOM 763 C C . ASP A 1 98 ? 11.758 -3.304 56.931 1.00 33.61 120 ASP A C 1
ATOM 764 O O . ASP A 1 98 ? 11.225 -2.836 55.928 1.00 33.10 120 ASP A O 1
ATOM 769 N N . PRO A 1 99 ? 11.315 -4.405 57.538 1.00 33.50 121 PRO A N 1
ATOM 770 C CA . PRO A 1 99 ? 10.178 -5.193 57.031 1.00 33.90 121 PRO A CA 1
ATOM 771 C C . PRO A 1 99 ? 8.871 -4.396 56.911 1.00 34.12 121 PRO A C 1
ATOM 772 O O . PRO A 1 99 ? 8.040 -4.698 56.037 1.00 33.75 121 PRO A O 1
ATOM 776 N N . LYS A 1 100 ? 8.701 -3.391 57.772 1.00 34.14 122 LYS A N 1
ATOM 777 C CA . LYS A 1 100 ? 7.518 -2.535 57.728 1.00 33.85 122 LYS A CA 1
ATOM 778 C C . LYS A 1 100 ? 7.577 -1.575 56.559 1.00 32.91 122 LYS A C 1
ATOM 779 O O . LYS A 1 100 ? 6.539 -1.179 56.017 1.00 32.41 122 LYS A O 1
ATOM 785 N N . GLU A 1 101 ? 8.798 -1.217 56.161 1.00 31.30 123 GLU A N 1
ATOM 786 C CA . GLU A 1 101 ? 8.983 -0.399 54.987 1.00 30.76 123 GLU A CA 1
ATOM 787 C C . GLU A 1 101 ? 8.737 -1.247 53.739 1.00 28.94 123 GLU A C 1
ATOM 788 O O . GLU A 1 101 ? 8.136 -0.765 52.773 1.00 29.69 123 GLU A O 1
ATOM 794 N N . LEU A 1 102 ? 9.202 -2.489 53.760 1.00 27.81 124 LEU A N 1
ATOM 795 C CA . LEU A 1 102 ? 8.961 -3.411 52.626 1.00 27.27 124 LEU A CA 1
ATOM 796 C C . LEU A 1 102 ? 7.480 -3.725 52.461 1.00 27.16 124 LEU A C 1
ATOM 797 O O . LEU A 1 102 ? 6.986 -3.867 51.336 1.00 26.15 124 LEU A O 1
ATOM 802 N N . GLN A 1 103 ? 6.763 -3.843 53.575 1.00 27.64 125 GLN A N 1
ATOM 803 C CA . GLN A 1 103 ? 5.308 -3.996 53.496 1.00 27.99 125 GLN A CA 1
ATOM 804 C C . GLN A 1 103 ? 4.654 -2.895 52.639 1.00 27.51 125 GLN A C 1
ATOM 805 O O . GLN A 1 103 ? 3.751 -3.196 51.843 1.00 27.66 125 GLN A O 1
ATOM 811 N N . GLN A 1 104 ? 5.139 -1.655 52.747 1.00 26.50 126 GLN A N 1
ATOM 812 C CA . GLN A 1 104 ? 4.582 -0.533 51.982 1.00 27.00 126 GLN A CA 1
ATOM 813 C C . GLN A 1 104 ? 4.801 -0.666 50.463 1.00 25.74 126 GLN A C 1
ATOM 814 O O . GLN A 1 104 ? 4.131 0.009 49.691 1.00 24.32 126 GLN A O 1
ATOM 820 N N . THR A 1 105 ? 5.767 -1.494 50.062 1.00 24.46 127 THR A N 1
ATOM 821 C CA . THR A 1 105 ? 6.092 -1.680 48.641 1.00 23.81 127 THR A CA 1
ATOM 822 C C . THR A 1 105 ? 5.750 -3.092 48.184 1.00 24.23 127 THR A C 1
ATOM 823 O O . THR A 1 105 ? 6.206 -3.541 47.132 1.00 25.16 127 THR A O 1
ATOM 827 N N . THR A 1 106 ? 4.945 -3.786 48.988 1.00 24.25 128 THR A N 1
ATOM 828 C CA . THR A 1 106 ? 4.498 -5.146 48.682 1.00 25.00 128 THR A CA 1
ATOM 829 C C . THR A 1 106 ? 3.005 -5.107 48.356 1.00 25.13 128 THR A C 1
ATOM 830 O O . THR A 1 106 ? 2.238 -4.381 49.007 1.00 24.43 128 THR A O 1
ATOM 834 N N . VAL A 1 107 ? 2.599 -5.875 47.345 1.00 24.59 129 VAL A N 1
ATOM 835 C CA . VAL A 1 107 ? 1.205 -5.894 46.913 1.00 25.27 129 VAL A CA 1
ATOM 836 C C . VAL A 1 107 ? 0.835 -7.344 46.676 1.00 26.43 129 VAL A C 1
ATOM 837 O O . VAL A 1 107 ? 1.532 -8.049 45.939 1.00 26.52 129 VAL A O 1
ATOM 841 N N . ASN A 1 108 ? -0.260 -7.784 47.285 1.00 27.54 130 ASN A N 1
ATOM 842 C CA . ASN A 1 108 ? -0.676 -9.204 47.211 1.00 29.44 130 ASN A CA 1
ATOM 843 C C . ASN A 1 108 ? 0.493 -10.172 47.394 1.00 28.36 130 ASN A C 1
ATOM 844 O O . ASN A 1 108 ? 0.646 -11.161 46.660 1.00 28.19 130 ASN A O 1
ATOM 849 N N . GLY A 1 109 ? 1.357 -9.837 48.352 1.00 27.45 131 GLY A N 1
ATOM 850 C CA . GLY A 1 109 ? 2.450 -10.701 48.747 1.00 26.73 131 GLY A CA 1
ATOM 851 C C . GLY A 1 109 ? 3.673 -10.639 47.853 1.00 25.95 131 GLY A C 1
ATOM 852 O O . GLY A 1 109 ? 4.636 -11.357 48.074 1.00 25.22 131 GLY A O 1
ATOM 853 N N . LYS A 1 110 ? 3.649 -9.752 46.859 1.00 25.00 132 LYS A N 1
ATOM 854 C CA . LYS A 1 110 ? 4.732 -9.680 45.892 1.00 24.57 132 LYS A CA 1
ATOM 855 C C . LYS A 1 110 ? 5.451 -8.359 46.099 1.00 23.45 132 LYS A C 1
ATOM 856 O O . LYS A 1 110 ? 4.824 -7.298 46.137 1.00 23.48 132 LYS A O 1
ATOM 862 N N . LEU A 1 111 ? 6.767 -8.433 46.233 1.00 22.91 133 LEU A N 1
ATOM 863 C CA . LEU A 1 111 ? 7.577 -7.269 46.538 1.00 21.59 133 LEU A CA 1
ATOM 864 C C . LEU A 1 111 ? 7.814 -6.488 45.234 1.00 21.42 133 LEU A C 1
ATOM 865 O O . LEU A 1 111 ? 8.569 -6.928 44.351 1.00 21.80 133 LEU A O 1
ATOM 870 N N . ASN A 1 112 ? 7.167 -5.333 45.119 1.00 20.97 134 ASN A N 1
ATOM 871 C CA . ASN A 1 112 ? 7.166 -4.594 43.835 1.00 21.12 134 ASN A CA 1
ATOM 872 C C . ASN A 1 112 ? 8.284 -3.581 43.661 1.00 21.72 134 ASN A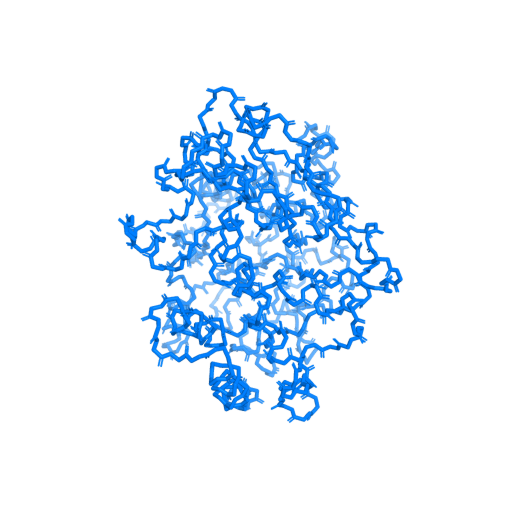 C 1
ATOM 873 O O . ASN A 1 112 ? 8.532 -3.105 42.542 1.00 21.85 134 ASN A O 1
ATOM 878 N N . GLY A 1 113 ? 8.953 -3.218 44.756 1.00 22.03 135 GLY A N 1
ATOM 879 C CA . GLY A 1 113 ? 10.083 -2.283 44.683 1.00 21.49 135 GLY A CA 1
ATOM 880 C C . GLY A 1 113 ? 10.843 -2.256 45.993 1.00 22.15 135 GLY A C 1
ATOM 881 O O . GLY A 1 113 ? 10.308 -2.712 47.013 1.00 22.65 135 GLY A O 1
ATOM 882 N N . ILE A 1 114 ? 12.093 -1.795 45.973 1.00 21.61 136 ILE A N 1
ATOM 883 C CA . ILE A 1 114 ? 12.829 -1.585 47.225 1.00 22.17 136 ILE A CA 1
ATOM 884 C C . ILE A 1 114 ? 12.663 -0.101 47.572 1.00 21.96 136 ILE A C 1
ATOM 885 O O . ILE A 1 114 ? 13.057 0.757 46.783 1.00 23.24 136 ILE A O 1
ATOM 890 N N . PRO A 1 115 ? 12.093 0.217 48.737 1.00 22.80 137 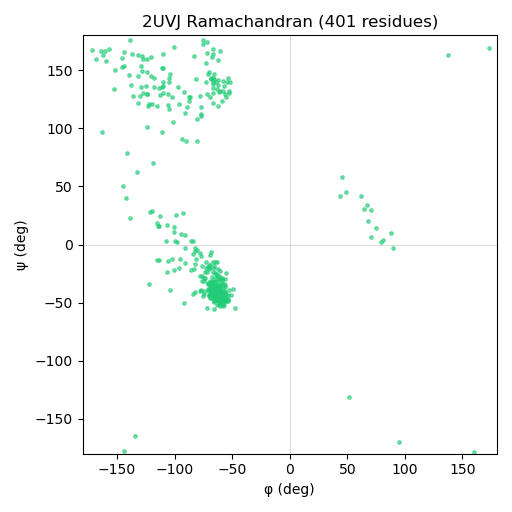PRO A N 1
ATOM 891 C CA . PRO A 1 115 ? 11.970 1.632 49.153 1.00 22.61 137 PRO A CA 1
ATOM 892 C C . PRO A 1 115 ? 13.367 2.201 49.467 1.00 23.43 137 PRO A C 1
ATOM 893 O O . PRO A 1 115 ? 14.079 1.586 50.253 1.00 23.79 137 PRO A O 1
ATOM 897 N N . ILE A 1 116 ? 13.742 3.328 48.855 1.00 23.23 138 ILE A N 1
ATOM 898 C CA . ILE A 1 116 ? 15.111 3.852 48.923 1.00 24.02 138 ILE A CA 1
ATOM 899 C C . ILE A 1 116 ? 15.310 4.652 50.233 1.00 25.59 138 ILE A C 1
ATOM 900 O O . ILE A 1 116 ? 16.342 4.533 50.923 1.00 25.93 138 ILE A O 1
ATOM 905 N N . SER A 1 117 ? 14.279 5.421 50.560 1.00 26.23 139 SER A N 1
ATOM 906 C CA . SER A 1 117 ? 14.260 6.382 51.658 1.00 26.59 139 SER A CA 1
ATOM 907 C C . SER A 1 117 ? 12.798 6.671 51.981 1.00 26.16 139 SER A C 1
ATOM 908 O O . SER A 1 117 ? 11.902 6.300 51.209 1.00 25.00 139 SER A O 1
ATOM 911 N N . VAL A 1 118 ? 12.553 7.310 53.130 1.00 25.70 140 VAL A N 1
ATOM 912 C CA . VAL A 1 118 ? 11.216 7.845 53.403 1.00 25.53 140 VAL A CA 1
ATOM 913 C C . VAL A 1 118 ? 11.242 9.365 53.362 1.00 24.37 140 VAL A C 1
ATOM 914 O O . VAL A 1 118 ? 12.309 10.002 53.376 1.00 25.10 140 VAL A O 1
ATOM 918 N N . THR A 1 119 ? 10.052 9.948 53.263 1.00 24.37 141 THR A N 1
ATOM 919 C CA . THR A 1 119 ? 9.947 11.379 53.104 1.00 24.07 141 THR A CA 1
ATOM 920 C C . THR A 1 119 ? 8.579 11.927 53.502 1.00 23.95 141 THR A C 1
ATOM 921 O O . THR A 1 119 ? 7.594 11.211 53.542 1.00 23.84 141 THR A O 1
ATOM 925 N N . ALA A 1 120 ? 8.552 13.220 53.820 1.00 23.45 142 ALA A N 1
ATOM 926 C CA . ALA A 1 120 ? 7.301 13.908 54.045 1.00 23.06 142 ALA A CA 1
ATOM 927 C C . ALA A 1 120 ? 7.460 15.299 53.503 1.00 22.07 142 ALA A C 1
ATOM 928 O O . ALA A 1 120 ? 8.585 15.810 53.445 1.00 21.08 142 ALA A O 1
ATOM 930 N N . ARG A 1 121 ? 6.351 15.929 53.109 1.00 21.11 143 ARG A N 1
ATOM 931 C CA . ARG A 1 121 ? 6.424 17.352 52.765 1.00 21.63 143 ARG A CA 1
ATOM 932 C C . ARG A 1 121 ? 6.453 18.134 54.069 1.00 22.51 143 ARG A C 1
ATOM 933 O O . ARG A 1 121 ? 5.606 17.945 54.936 1.00 22.29 143 ARG A O 1
ATOM 941 N N . ILE A 1 122 ? 7.434 19.009 54.201 1.00 23.52 144 ILE A N 1
ATOM 942 C CA . ILE A 1 122 ? 7.483 19.895 55.355 1.00 24.88 144 ILE A CA 1
ATOM 943 C C . ILE A 1 122 ? 7.904 21.282 54.873 1.00 24.14 144 ILE A C 1
ATOM 944 O O . ILE A 1 122 ? 8.246 21.469 53.716 1.00 23.92 144 ILE A O 1
ATOM 949 N N . PHE A 1 123 ? 7.912 22.240 55.795 1.00 24.14 145 PHE A N 1
ATOM 950 C CA . PHE A 1 123 ? 8.196 23.619 55.438 1.00 24.42 145 PHE A CA 1
ATOM 951 C C . PHE A 1 123 ? 9.684 23.900 55.476 1.00 24.21 145 PHE A C 1
ATOM 952 O O . PHE A 1 123 ? 10.358 23.622 56.462 1.00 24.80 145 PHE A O 1
ATOM 960 N N . TYR A 1 124 ? 10.191 24.441 54.376 1.00 24.53 146 TYR A N 1
ATOM 961 C CA . TYR A 1 124 ? 11.555 24.955 54.297 1.00 24.48 146 TYR A CA 1
ATOM 962 C C . TYR A 1 124 ? 11.476 26.393 53.831 1.00 25.22 146 TYR A C 1
ATOM 963 O O . TYR A 1 124 ? 10.733 26.712 52.888 1.00 25.10 146 TYR A O 1
ATOM 972 N N . PHE A 1 125 ? 12.259 27.252 54.479 1.00 25.20 147 PHE A N 1
ATOM 973 C CA . PHE A 1 125 ? 12.176 28.682 54.238 1.00 24.95 147 PHE A CA 1
ATOM 974 C C . PHE A 1 125 ? 13.489 29.273 53.844 1.00 25.52 147 PHE A C 1
ATOM 975 O O . PHE A 1 125 ? 14.545 28.816 54.291 1.00 25.55 147 PHE A O 1
ATOM 983 N N . ASN A 1 126 ? 13.406 30.315 53.017 1.00 25.79 148 ASN A N 1
ATOM 984 C CA . ASN A 1 126 ? 14.565 31.074 52.594 1.00 26.29 148 ASN A CA 1
ATOM 985 C C . ASN A 1 126 ? 14.985 31.998 53.736 1.00 26.35 148 ASN A C 1
ATOM 986 O O . ASN A 1 126 ? 14.258 32.932 54.082 1.00 25.55 148 ASN A O 1
ATOM 991 N N . ASP A 1 127 ? 16.144 31.730 54.331 1.00 26.68 149 ASP A N 1
ATOM 992 C CA . ASP A 1 127 ? 16.503 32.460 55.548 1.00 27.38 149 ASP A CA 1
ATOM 993 C C . ASP A 1 127 ? 16.832 33.922 55.280 1.00 27.35 149 ASP A C 1
ATOM 994 O O . ASP A 1 127 ? 16.536 34.765 56.099 1.00 27.23 149 ASP A O 1
ATOM 999 N N . ALA A 1 128 ? 17.422 34.210 54.123 1.00 28.22 150 ALA A N 1
ATOM 1000 C CA . ALA A 1 128 ? 17.722 35.590 53.725 1.00 28.44 150 ALA A CA 1
ATOM 1001 C C . ALA A 1 128 ? 16.468 36.449 53.673 1.00 27.94 150 ALA A C 1
ATOM 1002 O O . ALA A 1 128 ? 16.464 37.527 54.244 1.00 28.49 150 ALA A O 1
ATOM 1004 N N . THR A 1 129 ? 15.406 35.970 53.019 1.00 27.26 151 THR A N 1
ATOM 1005 C CA . THR A 1 129 ? 14.170 36.759 52.871 1.00 27.12 151 THR A CA 1
ATOM 1006 C C . THR A 1 129 ? 13.410 36.943 54.176 1.00 26.99 151 THR A C 1
ATOM 1007 O O . THR A 1 129 ? 12.952 38.043 54.477 1.00 27.31 151 THR A O 1
ATOM 1011 N N . TRP A 1 130 ? 13.252 35.862 54.939 1.00 26.81 152 TRP A N 1
ATOM 1012 C CA . TRP A 1 130 ? 12.598 35.950 56.229 1.00 27.15 152 TRP A CA 1
ATOM 1013 C C . TRP A 1 130 ? 13.343 36.921 57.167 1.00 28.17 152 TRP A C 1
ATOM 1014 O O . TRP A 1 130 ? 12.697 37.693 57.895 1.00 27.60 152 TRP A O 1
ATOM 1025 N N . ALA A 1 131 ? 14.677 36.926 57.111 1.00 29.17 153 ALA A N 1
ATOM 1026 C CA . ALA A 1 131 ? 15.451 37.916 57.877 1.00 30.38 153 ALA A CA 1
ATOM 1027 C C . ALA A 1 131 ? 15.118 39.356 57.431 1.00 31.90 153 ALA A C 1
ATOM 1028 O O . ALA A 1 131 ? 14.950 40.252 58.269 1.00 32.24 153 ALA A O 1
ATOM 1030 N N . LYS A 1 132 ? 15.020 39.579 56.123 1.00 33.24 154 LYS A N 1
ATOM 1031 C CA . LYS A 1 132 ? 14.615 40.893 55.606 1.00 34.63 154 LYS A CA 1
ATOM 1032 C C . LYS A 1 132 ? 13.223 41.299 56.091 1.00 35.18 154 LYS A C 1
ATOM 1033 O O . LYS A 1 132 ? 12.992 42.465 56.446 1.00 35.38 154 LYS A O 1
ATOM 1039 N N . ALA A 1 133 ? 12.303 40.341 56.129 1.00 34.81 155 ALA A N 1
ATOM 1040 C CA . ALA A 1 133 ? 10.958 40.589 56.620 1.00 35.72 155 ALA A CA 1
ATOM 1041 C C . ALA A 1 133 ? 10.932 40.843 58.122 1.00 36.42 155 ALA A C 1
ATOM 1042 O O . ALA A 1 133 ? 9.979 41.424 58.625 1.00 37.26 155 ALA A O 1
ATOM 1044 N N . GLY A 1 134 ? 11.981 40.409 58.821 1.00 37.15 156 GLY A N 1
ATOM 1045 C CA . GLY A 1 134 ? 12.051 40.502 60.272 1.00 37.37 156 GLY A CA 1
ATOM 1046 C C . GLY A 1 134 ? 11.068 39.595 60.996 1.00 37.54 156 GLY A C 1
ATOM 1047 O O . GLY A 1 134 ? 10.760 39.841 62.160 1.00 38.26 156 GLY A O 1
ATOM 1048 N N . LEU A 1 135 ? 10.579 38.553 60.324 1.00 36.94 157 LEU A N 1
ATOM 1049 C CA . LEU A 1 135 ? 9.607 37.624 60.909 1.00 36.53 157 LEU A CA 1
ATOM 1050 C C . LEU A 1 135 ? 10.271 36.300 61.279 1.00 35.80 157 LEU A C 1
ATOM 1051 O O . LEU A 1 135 ? 11.151 35.808 60.562 1.00 35.47 157 LEU A O 1
ATOM 1056 N N . GLU A 1 136 ? 9.843 35.708 62.383 1.00 34.53 158 GLU A N 1
ATOM 1057 C CA . GLU A 1 136 ? 10.259 34.342 62.645 1.00 34.20 158 GLU A CA 1
ATOM 1058 C C . GLU A 1 136 ? 9.346 33.382 61.878 1.00 32.95 158 GLU A C 1
ATOM 1059 O O . GLU A 1 136 ? 8.249 33.752 61.448 1.00 31.99 158 GLU A O 1
ATOM 1065 N N . TYR A 1 137 ? 9.802 32.151 61.722 1.00 31.88 159 TYR A N 1
ATOM 1066 C CA . TYR A 1 137 ? 9.058 31.177 60.930 1.00 30.50 159 TYR A CA 1
ATOM 1067 C C . TYR A 1 137 ? 7.764 30.832 61.665 1.00 30.39 159 TYR A C 1
ATOM 1068 O O . TYR A 1 137 ? 7.740 30.841 62.905 1.00 30.68 159 TYR A O 1
ATOM 1077 N N . PRO A 1 138 ? 6.672 30.617 60.921 1.00 29.95 160 PRO A N 1
ATOM 1078 C CA . PRO A 1 138 ? 5.368 30.384 61.547 1.00 29.99 160 PRO A CA 1
ATOM 1079 C C . PRO A 1 138 ? 5.380 29.125 62.408 1.00 30.59 160 PRO A C 1
ATOM 1080 O O . PRO A 1 138 ? 5.938 28.103 61.991 1.00 29.32 160 PRO A O 1
ATOM 1084 N N . LYS A 1 139 ? 4.777 29.208 63.593 1.00 30.88 161 LYS A N 1
ATOM 1085 C CA . LYS A 1 139 ? 4.729 28.054 64.492 1.00 31.74 161 LYS A CA 1
ATOM 1086 C C . LYS A 1 139 ? 3.332 27.483 64.477 1.00 31.00 161 LYS A C 1
ATOM 1087 O O . LYS A 1 139 ? 3.080 26.368 64.967 1.00 31.93 161 LYS A O 1
ATOM 1093 N N . THR A 1 140 ? 2.415 28.267 63.928 1.00 30.04 162 THR A N 1
ATOM 1094 C CA . THR A 1 140 ? 0.997 27.914 63.874 1.00 29.04 162 THR A CA 1
ATOM 1095 C C . THR A 1 140 ? 0.436 28.243 62.509 1.00 29.08 162 THR A C 1
ATOM 1096 O O . THR A 1 140 ? 1.034 29.017 61.724 1.00 29.27 162 THR A O 1
ATOM 1100 N N . TRP A 1 141 ? -0.726 27.668 62.228 1.00 28.60 163 TRP A N 1
ATOM 1101 C CA . TRP A 1 141 ? -1.403 27.948 60.978 1.00 28.59 163 TRP A CA 1
ATOM 1102 C C . TRP A 1 141 ? -1.791 29.429 60.909 1.00 28.52 163 TRP A C 1
ATOM 1103 O O . TRP A 1 141 ? -1.698 30.040 59.865 1.00 27.96 163 TRP A O 1
ATOM 1114 N N . ASP A 1 142 ? -2.219 29.991 62.033 1.00 28.94 164 ASP A N 1
ATOM 1115 C CA . ASP A 1 142 ? -2.517 31.422 62.108 1.00 29.44 164 ASP A CA 1
ATOM 1116 C C . ASP A 1 142 ? -1.332 32.289 61.716 1.00 29.08 164 ASP A C 1
ATOM 1117 O O . ASP A 1 142 ? -1.498 33.235 60.982 1.00 28.97 164 ASP A O 1
ATOM 1122 N N . GLU A 1 143 ? -0.140 31.966 62.216 1.00 28.62 165 GLU A N 1
ATOM 1123 C CA . GLU A 1 143 ? 1.052 32.734 61.875 1.00 28.77 165 GLU A CA 1
ATOM 1124 C C . GLU A 1 143 ? 1.433 32.600 60.402 1.00 28.72 165 GLU A C 1
ATOM 1125 O O . GLU A 1 143 ? 1.968 33.541 59.802 1.00 27.54 165 GLU A O 1
ATOM 1131 N N . LEU A 1 144 ? 1.188 31.422 59.825 1.00 27.83 166 LEU A N 1
ATOM 1132 C CA . LEU A 1 144 ? 1.415 31.259 58.388 1.00 28.19 166 LEU A CA 1
ATOM 1133 C C . LEU A 1 144 ? 0.520 32.211 57.580 1.00 28.29 166 LEU A C 1
ATOM 1134 O O . LEU A 1 144 ? 0.996 32.949 56.693 1.00 27.51 166 LEU A O 1
ATOM 1139 N N . LEU A 1 145 ? -0.770 32.189 57.901 1.00 28.60 167 LEU A N 1
ATOM 1140 C CA . LEU A 1 145 ? -1.740 33.045 57.225 1.00 29.78 167 LEU A CA 1
ATOM 1141 C C . LEU A 1 145 ? -1.423 34.525 57.431 1.00 30.36 167 LEU A C 1
ATOM 1142 O O . LEU A 1 145 ? -1.580 35.329 56.503 1.00 30.23 167 LEU A O 1
ATOM 1147 N N . ALA A 1 146 ? -0.940 34.860 58.626 1.00 29.86 168 ALA A N 1
ATOM 1148 C CA . ALA A 1 146 ? -0.591 36.238 58.992 1.00 30.23 168 ALA A CA 1
ATOM 1149 C C . ALA A 1 146 ? 0.694 36.739 58.336 1.00 30.34 168 ALA A C 1
ATOM 1150 O O . ALA A 1 146 ? 0.888 37.954 58.191 1.00 31.31 168 ALA A O 1
ATOM 1152 N N . ALA A 1 147 ? 1.574 35.817 57.943 1.00 29.59 169 ALA A N 1
ATOM 1153 C CA . ALA A 1 147 ? 2.859 36.184 57.339 1.00 29.35 169 ALA A CA 1
ATOM 1154 C C . ALA A 1 147 ? 2.703 36.915 56.014 1.00 29.03 169 ALA A C 1
ATOM 1155 O O . ALA A 1 147 ? 3.547 37.737 55.665 1.00 28.72 169 ALA A O 1
ATOM 1157 N N . GLY A 1 148 ? 1.651 36.584 55.270 1.00 28.58 170 GLY A N 1
ATOM 1158 C CA . GLY A 1 148 ? 1.464 37.120 53.935 1.00 29.17 170 GLY A CA 1
ATOM 1159 C C . GLY A 1 148 ? 1.360 38.637 53.924 1.00 29.87 170 GLY A C 1
ATOM 1160 O O . GLY A 1 148 ? 2.025 39.291 53.116 1.00 29.48 170 GLY A O 1
ATOM 1161 N N . LYS A 1 149 ? 0.524 39.183 54.811 1.00 30.62 171 LYS A N 1
ATOM 1162 C CA . LYS A 1 149 ? 0.358 40.642 54.944 1.00 31.52 171 LYS A CA 1
ATOM 1163 C C . LYS A 1 149 ? 1.676 41.332 55.289 1.00 31.89 171 LYS A C 1
ATOM 1164 O O . LYS A 1 149 ? 1.999 42.378 54.718 1.00 32.31 171 LYS A O 1
ATOM 1170 N N . VAL A 1 150 ? 2.448 40.732 56.193 1.00 31.83 172 VAL A N 1
ATOM 1171 C CA . VAL A 1 150 ? 3.744 41.285 56.593 1.00 32.03 172 VAL A CA 1
ATOM 1172 C C . VAL A 1 150 ? 4.730 41.304 55.430 1.00 32.02 172 VAL A C 1
ATOM 1173 O O . VAL A 1 150 ? 5.423 42.297 55.204 1.00 32.12 172 VAL A O 1
ATOM 1177 N N . PHE A 1 151 ? 4.792 40.199 54.690 1.00 31.73 173 PHE A N 1
ATOM 1178 C CA . PHE A 1 151 ? 5.645 40.131 53.514 1.00 31.60 173 PHE A CA 1
ATOM 1179 C C . PHE A 1 151 ? 5.258 41.220 52.514 1.00 32.33 173 PHE A C 1
ATOM 1180 O O . PHE A 1 151 ? 6.125 41.995 52.067 1.00 31.22 173 PHE A O 1
ATOM 1188 N N . LYS A 1 152 ? 3.962 41.273 52.195 1.00 32.68 174 LYS A N 1
ATOM 1189 C CA . LYS A 1 152 ? 3.419 42.183 51.188 1.00 34.50 174 LYS A CA 1
ATOM 1190 C C . LYS A 1 152 ? 3.727 43.641 51.540 1.00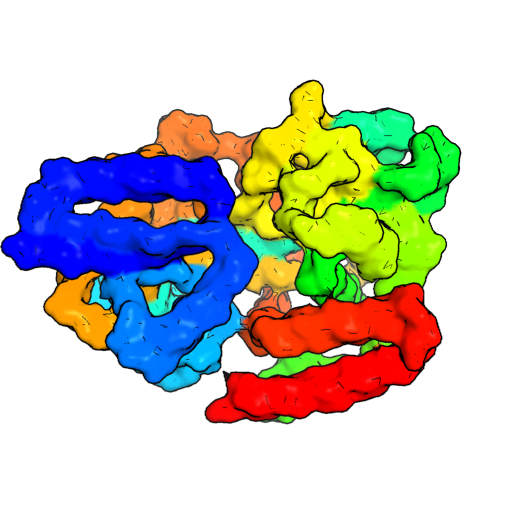 35.33 174 LYS A C 1
ATOM 1191 O O . LYS A 1 152 ? 4.121 44.433 50.679 1.00 35.32 174 LYS A O 1
ATOM 1197 N N . GLU A 1 153 ? 3.565 43.981 52.815 1.00 35.95 175 GLU A N 1
ATOM 1198 C CA . GLU A 1 153 ? 3.720 45.360 53.265 1.00 36.70 175 GLU A CA 1
ATOM 1199 C C . GLU A 1 153 ? 5.160 45.769 53.559 1.00 37.28 175 GLU A C 1
ATOM 1200 O O . GLU A 1 153 ? 5.567 46.878 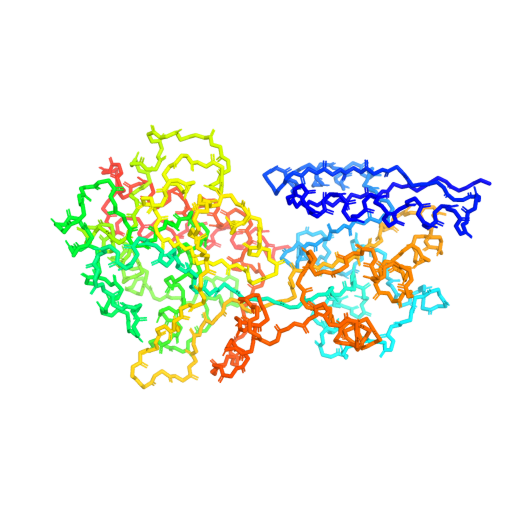53.203 1.00 37.50 175 GLU A O 1
ATOM 1206 N N . LYS A 1 154 ? 5.917 44.894 54.221 1.00 37.26 176 LYS A N 1
ATOM 1207 C CA . LYS A 1 154 ? 7.297 45.184 54.609 1.00 37.50 176 LYS A CA 1
ATOM 1208 C C . LYS A 1 154 ? 8.285 45.047 53.450 1.00 37.28 176 LYS A C 1
ATOM 1209 O O . LYS A 1 154 ? 9.200 45.869 53.308 1.00 36.70 176 LYS A O 1
ATOM 1215 N N . LEU A 1 155 ? 8.107 44.031 52.613 1.00 36.65 177 LEU A N 1
ATOM 1216 C CA . LEU A 1 155 ? 9.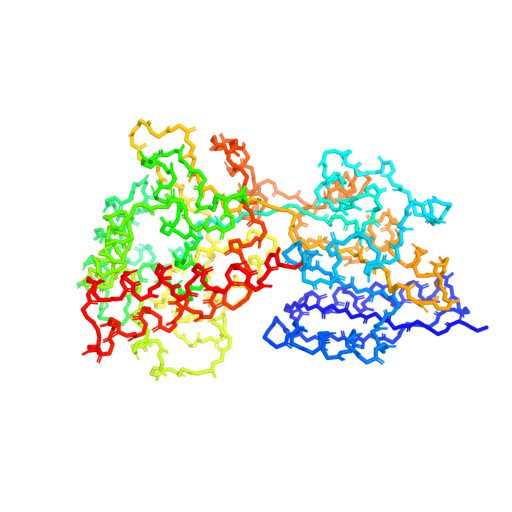060 43.790 51.533 1.00 36.40 177 LEU A CA 1
ATOM 1217 C C . LEU A 1 155 ? 8.520 44.227 50.173 1.00 36.58 177 LEU A C 1
ATOM 1218 O O . LEU A 1 155 ? 9.261 44.761 49.361 1.00 36.82 177 LEU A O 1
ATOM 1223 N N . GLY A 1 156 ? 7.234 44.003 49.923 1.00 36.04 178 GLY A N 1
ATOM 1224 C CA . GLY A 1 156 ? 6.634 44.406 48.661 1.00 36.01 178 GLY A CA 1
ATOM 1225 C C . GLY A 1 156 ? 5.711 43.360 48.081 1.00 36.21 178 GLY A C 1
ATOM 1226 O O . GLY A 1 156 ? 5.779 42.169 48.454 1.00 35.44 178 GLY A O 1
ATOM 1227 N N . ASP A 1 157 ? 4.872 43.782 47.143 1.00 36.18 179 ASP A N 1
ATOM 1228 C CA . ASP A 1 157 ? 3.857 42.919 46.557 1.00 36.75 179 ASP A CA 1
ATOM 1229 C C . ASP A 1 157 ? 4.417 41.649 45.943 1.00 35.65 179 ASP A C 1
ATOM 1230 O O . ASP A 1 157 ? 3.740 40.635 45.890 1.00 35.78 179 ASP A O 1
ATOM 1235 N N . GLN A 1 158 ? 5.642 41.710 45.450 1.00 34.61 180 GLN A N 1
ATOM 1236 C CA . GLN A 1 158 ? 6.217 40.562 44.745 1.00 34.25 180 GLN A CA 1
ATOM 1237 C C . GLN A 1 158 ? 6.698 39.446 45.703 1.00 33.24 180 GLN A C 1
ATOM 1238 O O . GLN A 1 158 ? 7.060 38.353 45.248 1.00 33.69 180 GLN A O 1
ATOM 1244 N N . TYR A 1 159 ? 6.714 39.746 47.001 1.00 31.97 181 TYR A N 1
ATOM 1245 C CA . TYR A 1 159 ? 7.236 38.837 48.028 1.00 30.98 181 TYR A CA 1
ATOM 1246 C C . TYR A 1 159 ? 6.142 38.023 48.708 1.00 29.92 181 TYR A C 1
ATOM 1247 O O . TYR A 1 159 ? 5.089 38.562 49.075 1.00 29.98 181 TYR A O 1
ATOM 1256 N N . TYR A 1 160 ? 6.415 36.727 48.880 1.00 28.74 182 TYR A N 1
ATOM 1257 C CA . TYR A 1 160 ? 5.450 35.764 49.402 1.00 27.42 182 TYR A CA 1
ATOM 1258 C C . TYR A 1 160 ? 6.196 34.863 50.387 1.00 27.09 182 TYR A C 1
ATOM 1259 O O . TYR A 1 160 ? 7.318 34.455 50.101 1.00 27.03 182 TYR A O 1
ATOM 1268 N N . PRO A 1 161 ? 5.578 34.566 51.532 1.00 26.70 183 PRO A N 1
ATOM 1269 C CA . PRO A 1 161 ? 6.174 33.659 52.523 1.00 26.36 183 PRO A CA 1
ATOM 1270 C C . PRO A 1 161 ? 6.631 32.338 51.905 1.00 26.06 183 PRO A C 1
ATOM 1271 O O . PRO A 1 161 ? 7.679 31.808 52.267 1.00 25.17 183 PRO A O 1
ATOM 1275 N N . VAL A 1 162 ? 5.794 31.785 51.037 1.00 25.12 184 VAL A N 1
ATOM 1276 C CA . VAL A 1 162 ? 6.100 30.516 50.368 1.00 25.34 184 VAL A CA 1
ATOM 1277 C C . VAL A 1 162 ? 5.564 30.568 48.955 1.00 24.73 184 VAL A C 1
ATOM 1278 O O . VAL A 1 162 ? 4.775 31.453 48.630 1.00 26.57 184 VAL A O 1
ATOM 1282 N N . VAL A 1 163 ? 6.001 29.640 48.115 1.00 24.62 185 VAL A N 1
ATOM 1283 C CA . VAL A 1 163 ? 5.273 29.323 46.888 1.00 25.02 185 VAL A CA 1
ATOM 1284 C C . VAL A 1 163 ? 4.828 27.871 46.951 1.00 24.68 185 VAL A C 1
ATOM 1285 O O . VAL A 1 163 ? 5.536 27.012 47.491 1.00 24.62 185 VAL A O 1
ATOM 1289 N N . LEU A 1 164 ? 3.640 27.604 46.419 1.00 24.48 186 LEU A N 1
ATOM 1290 C CA . LEU A 1 164 ? 3.060 26.263 46.480 1.00 24.01 186 LEU A CA 1
ATOM 1291 C C . LEU A 1 164 ? 2.557 25.884 45.085 1.00 24.85 186 LEU A C 1
ATOM 1292 O O . LEU A 1 164 ? 1.722 26.598 44.518 1.00 24.56 186 LEU A O 1
ATOM 1297 N N . GLU A 1 165 ? 3.056 24.790 44.520 1.00 25.20 187 GLU A N 1
ATOM 1298 C CA . GLU A 1 165 ? 2.384 24.234 43.341 1.00 26.69 187 GLU A CA 1
ATOM 1299 C C . GLU A 1 165 ? 1.075 23.609 43.836 1.00 25.86 187 GLU A C 1
ATOM 1300 O O . GLU A 1 165 ? 0.926 23.382 45.046 1.00 25.60 187 GLU A O 1
ATOM 1306 N N . HIS A 1 166 ? 0.144 23.311 42.945 1.00 24.63 188 HIS A N 1
ATOM 1307 C CA . HIS A 1 166 ? -1.153 22.826 43.395 1.00 24.22 188 HIS A CA 1
ATOM 1308 C C . HIS A 1 166 ? -1.125 21.491 44.161 1.00 23.46 188 HIS A C 1
ATOM 1309 O O . HIS A 1 166 ? -1.881 21.291 45.096 1.00 22.56 188 HIS A O 1
ATOM 1316 N N . GLN A 1 167 ? -0.239 20.589 43.766 1.00 23.57 189 GLN A N 1
ATOM 1317 C CA . GLN A 1 167 ? -0.056 19.354 44.514 1.00 23.76 189 GLN A CA 1
ATOM 1318 C C . GLN A 1 167 ? 0.406 19.623 45.964 1.00 23.16 189 GLN A C 1
ATOM 1319 O O . GLN A 1 167 ? -0.096 18.983 46.905 1.00 23.65 189 GLN A O 1
ATOM 1325 N N . ASP A 1 168 ? 1.323 20.573 46.139 1.00 23.69 190 ASP A N 1
ATOM 1326 C CA . ASP A 1 168 ? 1.814 20.965 47.478 1.00 23.74 190 ASP A CA 1
ATOM 1327 C C . ASP A 1 168 ? 0.662 21.491 48.327 1.00 23.55 190 ASP A C 1
ATOM 1328 O O . ASP A 1 168 ? 0.513 21.128 49.487 1.00 23.19 190 ASP A O 1
ATOM 1333 N N . THR A 1 169 ? -0.146 22.353 47.720 1.00 23.26 191 THR A N 1
ATOM 1334 C CA . THR A 1 169 ? -1.326 22.916 48.378 1.00 22.88 191 THR A CA 1
ATOM 1335 C C . THR A 1 169 ? -2.336 21.865 48.791 1.00 21.70 191 THR A C 1
ATOM 1336 O O . THR A 1 169 ? -2.894 21.920 49.888 1.00 22.73 191 THR A O 1
ATOM 1340 N N . LEU A 1 170 ? -2.565 20.889 47.919 1.00 21.12 192 LEU A N 1
ATOM 1341 C CA . LEU A 1 170 ? -3.473 19.785 48.234 1.00 21.09 192 LEU A CA 1
ATOM 1342 C C . LEU A 1 170 ? -3.022 19.040 49.493 1.00 20.80 192 LEU A C 1
ATOM 1343 O O . LEU A 1 170 ? -3.846 18.738 50.380 1.00 20.79 192 LEU A O 1
ATOM 1348 N N . ALA A 1 171 ? -1.719 18.745 49.563 1.00 20.74 193 ALA A N 1
ATOM 1349 C CA . ALA A 1 171 ? -1.160 18.049 50.739 1.00 21.10 193 ALA A CA 1
ATOM 1350 C C . ALA A 1 171 ? -1.249 18.935 52.012 1.00 20.45 193 ALA A C 1
ATOM 1351 O O . ALA A 1 171 ? -1.544 18.444 53.117 1.00 21.28 193 ALA A O 1
ATOM 1353 N N . LEU A 1 172 ? -0.974 20.222 51.847 1.00 20.60 194 LEU A N 1
ATOM 1354 C CA . LEU A 1 172 ? -0.904 21.176 52.960 1.00 20.95 194 LEU A CA 1
ATOM 1355 C C . LEU A 1 172 ? -2.271 21.347 53.600 1.00 20.76 194 LEU A C 1
ATOM 1356 O O . LEU A 1 172 ? -2.401 21.278 54.825 1.00 19.93 194 LEU A O 1
ATOM 1361 N N . ILE A 1 173 ? -3.295 21.580 52.778 1.00 21.29 195 ILE A N 1
ATOM 1362 C CA . ILE A 1 173 ? -4.642 21.755 53.347 1.00 22.71 195 ILE A CA 1
ATOM 1363 C C . ILE A 1 173 ? -5.185 20.425 53.882 1.00 23.03 195 ILE A C 1
ATOM 1364 O O . ILE A 1 173 ? -5.888 20.405 54.885 1.00 23.93 195 ILE A O 1
ATOM 1369 N N . ARG A 1 174 ? -4.838 19.309 53.242 1.00 22.72 196 ARG A N 1
ATOM 1370 C CA . ARG A 1 174 ? -5.146 18.009 53.849 1.00 22.64 196 ARG A CA 1
ATOM 1371 C C . ARG A 1 174 ? -4.556 17.900 55.254 1.00 22.20 196 ARG A C 1
ATOM 1372 O O . ARG A 1 174 ? -5.221 17.405 56.176 1.00 22.59 196 ARG A O 1
ATOM 1380 N N . SER A 1 175 ? -3.306 18.345 55.429 1.00 21.47 197 SER A N 1
ATOM 1381 C CA . SER A 1 175 ? -2.652 18.245 56.737 1.00 22.01 197 SER A CA 1
ATOM 1382 C C . SER A 1 175 ? -3.478 18.976 57.789 1.00 22.52 197 SER A C 1
ATOM 1383 O O . SER A 1 175 ? -3.764 18.445 58.880 1.00 22.33 197 SER A O 1
ATOM 1386 N N . TYR A 1 176 ? -3.879 20.195 57.429 1.00 23.43 198 TYR A N 1
ATOM 1387 C CA . TYR A 1 176 ? -4.715 21.019 58.293 1.00 24.25 198 TYR A CA 1
ATOM 1388 C C . TYR A 1 176 ? -6.020 20.306 58.643 1.00 24.10 198 TYR A C 1
ATOM 1389 O O . TYR A 1 176 ? -6.392 20.253 59.819 1.00 23.89 198 TYR A O 1
ATOM 1398 N N . MET A 1 177 ? -6.713 19.764 57.629 1.00 24.15 199 MET A N 1
ATOM 1399 C CA . MET A 1 177 ? -7.985 19.068 57.846 1.00 24.59 199 MET A CA 1
ATOM 1400 C C . MET A 1 177 ? -7.822 17.799 58.689 1.00 24.65 199 MET A C 1
ATOM 1401 O O . MET A 1 177 ? -8.703 17.461 59.489 1.00 24.22 199 MET A O 1
ATOM 1406 N N . THR A 1 178 ? -6.688 17.108 58.517 1.00 23.82 200 THR A N 1
ATOM 1407 C CA . THR A 1 178 ? -6.419 15.910 59.329 1.00 24.90 200 THR A CA 1
ATOM 1408 C C . THR A 1 178 ? -6.181 16.279 60.801 1.00 25.28 200 THR A C 1
ATOM 1409 O O . THR A 1 178 ? -6.656 15.600 61.717 1.00 25.40 200 THR A O 1
ATOM 1413 N N . GLN A 1 179 ? -5.467 17.369 61.014 1.00 24.83 201 GLN A N 1
ATOM 1414 C CA . GLN A 1 179 ? -5.240 17.906 62.357 1.00 25.58 201 GLN A CA 1
ATOM 1415 C C . GLN A 1 179 ? -6.560 18.231 63.041 1.00 26.93 201 GLN A C 1
ATOM 1416 O O . GLN A 1 179 ? -6.755 17.902 64.218 1.00 27.07 201 GLN A O 1
ATOM 1422 N N . LYS A 1 180 ? -7.478 18.834 62.288 1.00 26.99 202 LYS A N 1
ATOM 1423 C CA . LYS A 1 180 ? -8.755 19.272 62.845 1.00 27.88 202 LYS A CA 1
ATOM 1424 C C . LYS A 1 180 ? -9.736 18.130 63.123 1.00 27.90 202 LYS A C 1
ATOM 1425 O O . LYS A 1 180 ? -10.369 18.092 64.179 1.00 27.61 202 LYS A O 1
ATOM 1431 N N . TYR A 1 181 ? -9.827 17.191 62.183 1.00 26.94 203 TYR A N 1
ATOM 1432 C CA . TYR A 1 181 ? -10.914 16.228 62.166 1.00 27.90 203 TYR A CA 1
ATOM 1433 C C . TYR A 1 181 ? -10.483 14.790 62.374 1.00 28.53 203 TYR A C 1
ATOM 1434 O O . TYR A 1 181 ? -11.332 13.932 62.616 1.00 27.44 203 TYR A O 1
ATOM 1443 N N . ASN A 1 182 ? -9.174 14.538 62.275 1.00 29.10 204 ASN A N 1
ATOM 1444 C CA . ASN A 1 182 ? -8.610 13.204 62.530 1.00 31.09 204 ASN A CA 1
ATOM 1445 C C . ASN A 1 182 ? -9.338 12.064 61.798 1.00 31.58 204 ASN A C 1
ATOM 1446 O O . ASN A 1 182 ? -9.638 11.024 62.389 1.00 31.55 204 ASN A O 1
ATOM 1451 N N . ILE A 1 183 ? -9.639 12.273 60.520 1.00 32.14 205 ILE A N 1
ATOM 1452 C CA . ILE A 1 183 ? -10.213 11.227 59.669 1.00 33.20 205 ILE A CA 1
ATOM 1453 C C . ILE A 1 183 ? -9.401 11.084 58.387 1.00 33.55 205 ILE A C 1
ATOM 1454 O O . ILE A 1 183 ? -8.842 12.071 57.885 1.00 32.82 205 ILE A O 1
ATOM 1459 N N . PRO A 1 184 ? -9.346 9.871 57.836 1.00 34.36 206 PRO A N 1
ATOM 1460 C CA . PRO A 1 184 ? -8.676 9.681 56.548 1.00 35.08 206 PRO A CA 1
ATOM 1461 C C . PRO A 1 184 ? -9.395 10.489 55.491 1.00 35.26 206 PRO A C 1
ATOM 1462 O O . PRO A 1 184 ? -10.635 10.593 55.495 1.00 35.48 206 PRO A O 1
ATOM 1466 N N . THR A 1 185 ? -8.607 11.060 54.597 1.00 35.07 207 THR A N 1
ATOM 1467 C CA . THR A 1 185 ? -9.105 11.826 53.470 1.00 35.46 207 THR A CA 1
ATOM 1468 C C . THR A 1 185 ? -9.891 10.968 52.478 1.00 35.84 207 THR A C 1
ATOM 1469 O O . THR A 1 185 ? -10.875 11.420 51.880 1.00 34.70 207 THR A O 1
ATOM 1473 N N . ILE A 1 186 ? -9.430 9.739 52.282 1.00 36.37 208 ILE A N 1
ATOM 1474 C CA . ILE A 1 186 ? -10.122 8.821 51.392 1.00 36.60 208 ILE A CA 1
ATOM 1475 C C . ILE A 1 186 ? -10.693 7.661 52.163 1.00 37.21 208 ILE A C 1
ATOM 1476 O O . ILE A 1 186 ? -10.045 7.064 53.018 1.00 36.61 208 ILE A O 1
ATOM 1481 N N . ASP A 1 187 ? -11.939 7.364 51.837 1.00 38.17 209 ASP A N 1
ATOM 1482 C CA . ASP A 1 187 ? -12.663 6.261 52.411 1.00 39.02 209 ASP A CA 1
ATOM 1483 C C . ASP A 1 187 ? -12.416 5.138 51.399 1.00 39.26 209 ASP A C 1
ATOM 1484 O O . ASP A 1 187 ? -13.128 5.016 50.405 1.00 39.34 209 ASP A O 1
ATOM 1489 N N . GLU A 1 188 ? -11.362 4.356 51.612 1.00 40.08 210 GLU A N 1
ATOM 1490 C CA . GLU A 1 188 ? -10.969 3.356 50.610 1.00 40.44 210 GLU A CA 1
ATOM 1491 C C . GLU A 1 188 ? -12.039 2.281 50.401 1.00 40.94 210 GLU A C 1
ATOM 1492 O O . GLU A 1 188 ? -12.263 1.855 49.273 1.00 41.15 210 GLU A O 1
ATOM 1498 N N . ALA A 1 189 ? -12.716 1.883 51.479 1.00 41.02 211 ALA A N 1
ATOM 1499 C CA . ALA A 1 189 ? -13.796 0.891 51.421 1.00 41.50 211 ALA A CA 1
ATOM 1500 C C . ALA A 1 189 ? -14.938 1.271 50.452 1.00 41.71 211 ALA A C 1
ATOM 1501 O O . ALA A 1 189 ? -15.400 0.442 49.643 1.00 41.59 211 ALA A O 1
ATOM 1503 N N . ASN A 1 190 ? -15.393 2.519 50.535 1.00 41.36 212 ASN A N 1
ATOM 1504 C CA . ASN A 1 190 ? -16.499 2.983 49.708 1.00 41.21 212 ASN A CA 1
ATOM 1505 C C . ASN A 1 190 ? -16.056 3.673 48.417 1.00 40.64 212 ASN A C 1
ATOM 1506 O O . ASN A 1 190 ? -16.882 4.257 47.715 1.00 40.43 212 ASN A O 1
ATOM 1511 N N . LYS A 1 191 ? -14.749 3.591 48.117 1.00 40.04 213 LYS A N 1
ATOM 1512 C CA . LYS A 1 191 ? -14.128 4.197 46.932 1.00 39.24 213 LYS A CA 1
ATOM 1513 C C . LYS A 1 191 ? -14.582 5.644 46.700 1.00 38.24 213 LYS A C 1
ATOM 1514 O O . LYS A 1 191 ? -15.115 5.978 45.637 1.00 38.23 213 LYS A O 1
ATOM 1520 N N . LYS A 1 192 ? -14.360 6.501 47.702 1.00 36.76 214 LYS A N 1
ATOM 1521 C CA . LYS A 1 192 ? -14.817 7.888 47.656 1.00 35.56 214 LYS A CA 1
ATOM 1522 C C . LYS A 1 192 ? -14.074 8.735 48.686 1.00 34.87 214 LYS A C 1
ATOM 1523 O O . LYS A 1 192 ? -13.503 8.209 49.645 1.00 34.64 214 LYS A O 1
ATOM 1529 N N . PHE A 1 193 ? -14.134 10.049 48.506 1.00 33.98 215 PHE A N 1
ATOM 1530 C CA . PHE A 1 193 ? -13.672 10.967 49.536 1.00 33.38 215 PHE A CA 1
ATOM 1531 C C . PHE A 1 193 ? -14.525 10.919 50.803 1.00 32.97 215 PHE A C 1
ATOM 1532 O O . PHE A 1 193 ? -15.756 10.759 50.761 1.00 33.22 215 PHE A O 1
ATOM 1540 N N . ALA A 1 194 ? -13.856 11.051 51.937 1.00 32.20 216 ALA A N 1
ATOM 1541 C CA . ALA A 1 194 ? -14.496 10.921 53.236 1.00 32.34 216 ALA A CA 1
ATOM 1542 C C . ALA A 1 194 ? -15.131 12.226 53.738 1.00 32.27 216 ALA A C 1
ATOM 1543 O O . ALA A 1 194 ? -16.011 12.187 54.586 1.00 31.64 216 ALA A O 1
ATOM 1545 N N . TYR A 1 195 ? -14.670 13.373 53.224 1.00 32.40 217 TYR A N 1
ATOM 1546 C CA . TYR A 1 195 ? -15.123 14.682 53.719 1.00 32.79 217 TYR A CA 1
ATOM 1547 C C . TYR A 1 195 ? -16.607 14.955 53.409 1.00 33.52 217 TYR A C 1
ATOM 1548 O O . TYR A 1 195 ? -17.097 14.576 52.344 1.00 34.46 217 TYR A O 1
ATOM 1557 N N . SER A 1 196 ? -17.299 15.605 54.340 1.00 33.35 218 SER A N 1
ATOM 1558 C CA . SER A 1 196 ? -18.649 16.108 54.089 1.00 33.23 218 SER A CA 1
ATOM 1559 C C . SER A 1 196 ? -18.586 17.246 53.032 1.00 33.26 218 SER A C 1
ATOM 1560 O O . SER A 1 196 ? -17.500 17.781 52.756 1.00 32.41 218 SER A O 1
ATOM 1563 N N . PRO A 1 197 ? -19.716 17.620 52.416 1.00 32.84 219 PRO A N 1
ATOM 1564 C CA . PRO A 1 197 ? -19.694 18.753 51.477 1.00 32.41 219 PRO A CA 1
ATOM 1565 C C . PRO A 1 197 ? -19.210 20.007 52.208 1.00 31.26 219 PRO A C 1
ATOM 1566 O O . PRO A 1 197 ? -18.528 20.835 51.603 1.00 30.92 219 PRO A O 1
ATOM 1570 N N . GLU A 1 198 ? -19.513 20.104 53.508 1.00 30.83 220 GLU A N 1
ATOM 1571 C CA . GLU A 1 198 ? -19.098 21.239 54.322 1.00 30.06 220 GLU A CA 1
ATOM 1572 C C . GLU A 1 198 ? -17.583 21.282 54.510 1.00 29.17 220 GLU A C 1
ATOM 1573 O O . GLU A 1 198 ? -16.985 22.340 54.434 1.00 28.82 220 GLU A O 1
ATOM 1579 N N . GLN A 1 199 ? -16.971 20.120 54.731 1.00 28.29 221 GLN A N 1
ATOM 1580 C CA . GLN A 1 199 ? -15.522 20.057 54.884 1.00 27.76 221 GLN A CA 1
ATOM 1581 C C . GLN A 1 199 ? -14.806 20.422 53.585 1.00 26.83 221 GLN A C 1
ATOM 1582 O O . GLN A 1 199 ? -13.736 21.025 53.611 1.00 26.21 221 GLN A O 1
ATOM 1588 N N . TRP A 1 200 ? -15.417 20.101 52.445 1.00 27.09 222 TRP A N 1
ATOM 1589 C CA . TRP A 1 200 ? -14.844 20.510 51.161 1.00 26.98 222 TRP A CA 1
ATOM 1590 C C . TRP A 1 200 ? -14.978 22.014 50.953 1.00 26.63 222 TRP A C 1
ATOM 1591 O O . TRP A 1 200 ? -14.095 22.668 50.378 1.00 26.15 222 TRP A O 1
ATOM 1602 N N . VAL A 1 201 ? -16.106 22.573 51.381 1.00 26.21 223 VAL A N 1
ATOM 1603 C CA . VAL A 1 201 ? -16.199 24.037 51.406 1.00 26.10 223 VAL A CA 1
ATOM 1604 C C . VAL A 1 201 ? -15.104 24.620 52.305 1.00 25.89 223 VAL A C 1
ATOM 1605 O O . VAL A 1 201 ? -14.425 25.560 51.913 1.00 26.04 223 VAL A O 1
ATOM 1609 N N . GLU A 1 202 ? -14.890 24.030 53.482 1.00 25.81 224 GLU A N 1
ATOM 1610 C CA . GLU A 1 202 ? -13.825 24.498 54.365 1.00 26.01 224 GLU A CA 1
ATOM 1611 C C . GLU A 1 202 ? -12.439 24.439 53.710 1.00 26.04 224 GLU A C 1
ATOM 1612 O O . GLU A 1 202 ? -11.607 25.346 53.879 1.00 25.47 224 GLU A O 1
ATOM 1618 N N . PHE A 1 203 ? -12.205 23.355 52.972 1.00 25.71 225 PHE A N 1
ATOM 1619 C CA . PHE A 1 203 ? -10.930 23.093 52.317 1.00 24.88 225 PHE A CA 1
ATOM 1620 C C . PHE A 1 203 ? -10.657 24.199 51.314 1.00 25.23 225 PHE A C 1
ATOM 1621 O O . PHE A 1 203 ? -9.601 24.823 51.310 1.00 24.71 225 PHE A O 1
ATOM 1629 N N . PHE A 1 204 ? -11.631 24.469 50.463 1.00 25.42 226 PHE A N 1
ATOM 1630 C CA . PHE A 1 204 ? -11.389 25.457 49.418 1.00 25.89 226 PHE A CA 1
ATOM 1631 C C . PHE A 1 204 ? -11.436 26.890 49.934 1.00 26.21 226 PHE A C 1
ATOM 1632 O O . PHE A 1 204 ? -10.765 27.776 49.404 1.00 25.63 226 PHE A O 1
ATOM 1640 N N . THR A 1 205 ? -12.194 27.083 51.005 1.00 26.59 227 THR A N 1
ATOM 1641 C CA . THR A 1 205 ? -12.229 28.373 51.676 1.00 26.50 227 THR A CA 1
ATOM 1642 C C . THR A 1 205 ? -10.852 28.653 52.298 1.00 26.67 227 THR A C 1
ATOM 1643 O O . THR A 1 205 ? -10.386 29.781 52.257 1.00 26.14 227 THR A O 1
ATOM 1647 N N . MET A 1 206 ? -10.188 27.642 52.849 1.00 26.10 228 MET A N 1
ATOM 1648 C CA . MET A 1 206 ? -8.826 27.842 53.340 1.00 25.71 228 MET A CA 1
ATOM 1649 C C . MET A 1 206 ? -7.859 28.261 52.237 1.00 25.43 228 MET A C 1
ATOM 1650 O O . MET A 1 206 ? -7.018 29.121 52.429 1.00 25.01 228 MET A O 1
ATOM 1655 N N . TYR A 1 207 ? -7.991 27.633 51.080 1.00 25.52 229 TYR A N 1
ATOM 1656 C CA . TYR A 1 207 ? -7.201 28.018 49.924 1.00 25.34 229 TYR A CA 1
ATOM 1657 C C . TYR A 1 207 ? -7.446 29.491 49.625 1.00 25.43 229 TYR A C 1
ATOM 1658 O O . TYR A 1 207 ? -6.507 30.265 49.493 1.00 24.59 229 TYR A O 1
ATOM 1667 N N . LYS A 1 208 ? -8.719 29.862 49.515 1.00 26.25 230 LYS A N 1
ATOM 1668 C CA . LYS A 1 208 ? -9.074 31.253 49.216 1.00 26.97 230 LYS A CA 1
ATOM 1669 C C . LYS A 1 208 ? -8.531 32.203 50.270 1.00 26.74 230 LYS A C 1
ATOM 1670 O O . LYS A 1 208 ? -8.029 33.269 49.935 1.00 26.19 230 LYS A O 1
ATOM 1676 N N . THR A 1 209 ? -8.639 31.812 51.541 1.00 26.78 231 THR A N 1
ATOM 1677 C CA . THR A 1 209 ? -8.089 32.611 52.622 1.00 26.62 231 THR A CA 1
ATOM 1678 C C . THR A 1 209 ? -6.588 32.800 52.440 1.00 27.04 231 THR A C 1
ATOM 1679 O O . THR A 1 209 ? -6.089 33.902 52.601 1.00 26.43 231 THR A O 1
ATOM 1683 N N . MET A 1 210 ? -5.868 31.730 52.083 1.00 26.61 232 MET A N 1
ATOM 1684 C CA . MET A 1 210 ? -4.406 31.828 51.952 1.00 26.47 232 MET A CA 1
ATOM 1685 C C . MET A 1 210 ? -4.013 32.730 50.776 1.00 27.01 232 MET A C 1
ATOM 1686 O O . MET A 1 210 ? -3.096 33.541 50.884 1.00 26.96 232 MET A O 1
ATOM 1691 N N . VAL A 1 211 ? -4.722 32.601 49.654 1.00 27.10 233 VAL A N 1
ATOM 1692 C CA . VAL A 1 211 ? -4.453 33.454 48.494 1.00 28.58 233 VAL A CA 1
ATOM 1693 C C . VAL A 1 211 ? -4.783 34.931 48.789 1.00 28.78 233 VAL A C 1
ATOM 1694 O O . VAL A 1 211 ? -3.968 35.816 48.497 1.00 29.10 233 VAL A O 1
ATOM 1698 N N . ASP A 1 212 ? -5.941 35.180 49.401 1.00 29.17 234 ASP A N 1
ATOM 1699 C CA . ASP A 1 212 ? -6.363 36.533 49.799 1.00 29.86 234 ASP A CA 1
ATOM 1700 C C . ASP A 1 212 ? -5.376 37.197 50.753 1.00 30.56 234 ASP A C 1
ATOM 1701 O O . ASP A 1 212 ? -5.200 38.420 50.723 1.00 30.51 234 ASP A O 1
ATOM 1706 N N . ASN A 1 213 ? -4.754 36.385 51.610 1.00 30.10 235 ASN A N 1
ATOM 1707 C CA . ASN A 1 213 ? -3.844 36.869 52.641 1.00 30.54 235 ASN A CA 1
ATOM 1708 C C . ASN A 1 213 ? -2.383 36.919 52.170 1.00 29.82 235 ASN A C 1
ATOM 1709 O O . ASN A 1 213 ? -1.493 37.133 52.980 1.00 30.28 235 ASN A O 1
ATOM 1714 N N . HIS A 1 214 ? -2.148 36.695 50.871 1.00 29.21 236 HIS A N 1
ATOM 1715 C CA . HIS A 1 214 ? -0.823 36.827 50.255 1.00 28.26 236 HIS A CA 1
ATOM 1716 C C . HIS A 1 214 ? 0.205 35.804 50.791 1.00 27.20 236 HIS A C 1
ATOM 1717 O O . HIS A 1 214 ? 1.400 36.075 50.820 1.00 27.28 236 HIS A O 1
ATOM 1724 N N . VAL A 1 215 ? -0.265 34.617 51.183 1.00 26.23 237 VAL A N 1
ATOM 1725 C CA . VAL A 1 215 ? 0.615 33.564 51.683 1.00 25.68 237 VAL A CA 1
ATOM 1726 C C . VAL A 1 215 ? 1.491 32.968 50.568 1.00 25.19 237 VAL A C 1
ATOM 1727 O O . VAL A 1 215 ? 2.708 32.748 50.746 1.00 24.27 237 VAL A O 1
ATOM 1731 N N . MET A 1 216 ? 0.863 32.732 49.422 1.00 25.09 238 MET A N 1
ATOM 1732 C CA . MET A 1 216 ? 1.539 32.190 48.256 1.00 24.43 238 MET A CA 1
ATOM 1733 C C . MET A 1 216 ? 0.922 32.791 46.995 1.00 25.11 238 MET A C 1
ATOM 1734 O O . MET A 1 216 ? -0.206 33.329 47.050 1.00 24.71 238 MET A O 1
ATOM 1739 N N . PRO A 1 217 ? 1.639 32.739 45.873 1.00 25.31 239 PRO A N 1
ATOM 1740 C CA . PRO A 1 217 ? 1.044 33.170 44.596 1.00 26.35 239 PRO A CA 1
ATOM 1741 C C . PRO A 1 217 ? -0.272 32.467 44.268 1.00 27.00 239 PRO A C 1
ATOM 1742 O O . PRO A 1 217 ? -0.414 31.257 44.500 1.00 26.48 239 PRO A O 1
ATOM 1746 N N . SER A 1 218 ? -1.240 33.223 43.732 1.00 27.74 240 SER A N 1
ATOM 1747 C CA . SER A 1 218 ? -2.431 32.598 43.164 1.00 28.21 240 SER A CA 1
ATOM 1748 C C . SER A 1 218 ? -1.981 31.829 41.941 1.00 28.27 240 SER A C 1
ATOM 1749 O O . SER A 1 218 ? -0.853 32.004 41.501 1.00 28.79 240 SER A O 1
ATOM 1752 N N . THR A 1 219 ? -2.847 30.978 41.389 1.00 29.19 241 THR A N 1
ATOM 1753 C CA . THR A 1 219 ? -2.500 30.259 40.165 1.00 30.00 241 THR A CA 1
ATOM 1754 C C . THR A 1 219 ? -2.355 31.208 38.980 1.00 30.72 241 THR A C 1
ATOM 1755 O O . THR A 1 219 ? -1.532 30.965 38.087 1.00 31.14 241 THR A O 1
ATOM 1759 N N . LYS A 1 220 ? -3.162 32.269 38.977 1.00 31.83 242 LYS A N 1
ATOM 1760 C CA . LYS A 1 220 ? -3.110 33.295 37.930 1.00 33.04 242 LYS A CA 1
ATOM 1761 C C . LYS A 1 220 ? -1.789 34.056 37.949 1.00 33.24 242 LYS A C 1
ATOM 1762 O O . LYS A 1 220 ? -1.138 34.224 36.918 1.00 33.73 242 LYS A O 1
ATOM 1768 N N . TYR A 1 221 ? -1.390 34.505 39.126 1.00 33.67 243 TYR A N 1
ATOM 1769 C CA . TYR A 1 221 ? -0.100 35.160 39.301 1.00 33.60 243 TYR A CA 1
ATOM 1770 C C . TYR A 1 221 ? 1.071 34.224 38.968 1.00 34.00 243 TYR A C 1
ATOM 1771 O O . TYR A 1 221 ? 2.036 34.638 38.304 1.00 33.88 243 TYR A O 1
ATOM 1780 N N . TYR A 1 222 ? 0.998 32.982 39.452 1.00 33.94 244 TYR A N 1
ATOM 1781 C CA . TYR A 1 222 ? 2.009 31.966 39.142 1.00 34.61 244 TYR A CA 1
ATOM 1782 C C . TYR A 1 222 ? 2.135 31.748 37.626 1.00 35.59 244 TYR A C 1
ATOM 1783 O O . TYR A 1 222 ? 3.246 31.581 37.103 1.00 35.25 244 TYR A O 1
ATOM 1792 N N . ALA A 1 223 ? 1.003 31.781 36.915 1.00 36.45 245 ALA A N 1
ATOM 1793 C CA . ALA A 1 223 ? 1.008 31.561 35.465 1.00 37.94 245 ALA A CA 1
ATOM 1794 C C . ALA A 1 223 ? 1.723 32.672 34.689 1.00 39.24 245 ALA A C 1
ATOM 1795 O O . ALA A 1 223 ? 2.240 32.428 33.594 1.00 39.88 245 ALA A O 1
ATOM 1797 N N . SER A 1 224 ? 1.794 33.855 35.287 1.00 40.37 246 SER A N 1
ATOM 1798 C CA . SER A 1 224 ? 2.379 35.021 34.639 1.00 42.17 246 SER A CA 1
ATOM 1799 C C . SER A 1 224 ? 3.886 34.909 34.433 1.00 43.10 246 SER A C 1
ATOM 1800 O O . SER A 1 224 ? 4.491 35.762 33.798 1.00 43.11 246 SER A O 1
ATOM 1803 N N . PHE A 1 225 ? 4.470 33.848 34.973 1.00 44.33 247 PHE A N 1
ATOM 1804 C CA . PHE A 1 225 ? 5.894 33.591 34.877 1.00 45.74 247 PHE A CA 1
ATOM 1805 C C . PHE A 1 225 ? 6.163 32.531 33.828 1.00 47.11 247 PHE A C 1
ATOM 1806 O O . PHE A 1 225 ? 7.284 32.341 33.405 1.00 47.74 247 PHE A O 1
ATOM 1814 N N . GLY A 1 226 ? 5.112 31.866 33.387 1.00 48.39 248 GLY A N 1
ATOM 1815 C CA . GLY A 1 226 ? 4.667 30.648 34.023 1.00 50.45 248 GLY A CA 1
ATOM 1816 C C . GLY A 1 226 ? 4.715 29.469 33.083 1.00 51.34 248 GLY A C 1
ATOM 1817 O O . GLY A 1 226 ? 3.700 28.918 32.701 1.00 52.47 248 GLY A O 1
ATOM 1818 N N . LYS A 1 227 ? 5.933 29.049 32.751 1.00 20.00 249 LYS A N 1
ATOM 1819 C CA . LYS A 1 227 ? 6.304 27.634 32.675 1.00 20.00 249 LYS A CA 1
ATOM 1820 C C . LYS A 1 227 ? 7.822 27.448 32.681 1.00 20.00 249 LYS A C 1
ATOM 1821 O O . LYS A 1 227 ? 8.458 27.581 31.646 1.00 20.00 249 LYS A O 1
ATOM 1827 N N . SER A 1 228 ? 8.399 27.175 33.846 1.00 49.59 250 SER A N 1
ATOM 1828 C CA . SER A 1 228 ? 9.496 26.250 33.983 1.00 47.75 250 SER A CA 1
ATOM 1829 C C . SER A 1 228 ? 9.187 25.363 35.191 1.00 45.71 250 SER A C 1
ATOM 1830 O O . SER A 1 228 ? 8.069 25.329 35.682 1.00 45.54 250 SER A O 1
ATOM 1833 N N . ASN A 1 229 ? 10.200 24.663 35.668 1.00 42.65 251 ASN A N 1
ATOM 1834 C CA . ASN A 1 229 ? 10.146 24.040 36.985 1.00 40.11 251 ASN A CA 1
ATOM 1835 C C . ASN A 1 229 ? 10.203 25.122 38.058 1.00 38.74 251 ASN A C 1
ATOM 1836 O O . ASN A 1 229 ? 10.874 26.129 37.879 1.00 38.04 251 ASN A O 1
ATOM 1841 N N . MET A 1 230 ? 9.520 24.896 39.172 1.00 20.00 252 MET A N 1
ATOM 1842 C CA . MET A 1 230 ? 9.373 25.893 40.233 1.00 20.00 252 MET A CA 1
ATOM 1843 C C . MET A 1 230 ? 10.732 26.371 40.757 1.00 20.00 252 MET A C 1
ATOM 1844 O O . MET A 1 230 ? 10.946 27.561 40.949 1.00 36.31 252 MET A O 1
ATOM 1849 N N . TYR A 1 231 ? 11.641 25.425 40.969 1.00 36.55 253 TYR A N 1
ATOM 1850 C CA . TYR A 1 231 ? 12.991 25.706 41.488 1.00 36.84 253 TYR A CA 1
ATOM 1851 C C . TYR A 1 231 ? 13.910 26.451 40.502 1.00 37.36 253 TYR A C 1
ATOM 1852 O O . TYR A 1 231 ? 15.005 26.907 40.866 1.00 36.92 253 TYR A O 1
ATOM 1861 N N . GLU A 1 232 ? 13.450 26.579 39.264 1.00 37.89 254 GLU A N 1
ATOM 1862 C CA . GLU A 1 232 ? 14.191 27.278 38.219 1.00 38.67 254 GLU A CA 1
ATOM 1863 C C . GLU A 1 232 ? 13.557 28.633 37.881 1.00 38.51 254 GLU A C 1
ATOM 1864 O O . GLU A 1 232 ? 14.017 29.341 36.991 1.00 38.85 254 GLU A O 1
ATOM 1870 N N . MET A 1 233 ? 12.507 29.002 38.597 1.00 37.98 255 MET A N 1
ATOM 1871 C CA . MET A 1 233 ? 11.875 30.284 38.356 1.00 37.70 255 MET A CA 1
ATOM 1872 C C . MET A 1 233 ? 12.592 31.436 39.037 1.00 36.74 255 MET A C 1
ATOM 1873 O O . MET A 1 233 ? 13.096 31.302 40.142 1.00 36.58 255 MET A O 1
ATOM 1878 N N . LYS A 1 234 ? 12.636 32.571 38.358 1.00 36.28 256 LYS A N 1
ATOM 1879 C CA . LYS A 1 234 ? 13.378 33.736 38.845 1.00 35.94 256 LYS A CA 1
ATOM 1880 C C . LYS A 1 234 ? 13.030 34.210 40.278 1.00 34.83 256 LYS A C 1
ATOM 1881 O O . LYS A 1 234 ? 13.935 34.493 41.057 1.00 34.12 256 LYS A O 1
ATOM 1887 N N . PRO A 1 235 ? 11.744 34.354 40.617 1.00 34.00 257 PRO A N 1
ATOM 1888 C CA . PRO A 1 235 ? 11.368 34.705 41.997 1.00 33.31 257 PRO A CA 1
ATOM 1889 C C . PRO A 1 235 ? 11.735 33.637 43.041 1.00 32.97 257 PRO A C 1
ATOM 1890 O O . PRO A 1 235 ? 11.934 34.011 44.199 1.00 32.96 257 PRO A O 1
ATOM 1894 N N . TRP A 1 236 ? 11.850 32.365 42.649 1.00 32.76 258 TRP A N 1
ATOM 1895 C CA . TRP A 1 236 ? 12.475 31.370 43.539 1.00 32.78 258 TRP A CA 1
ATOM 1896 C C . TRP A 1 236 ? 13.962 31.678 43.747 1.00 33.58 258 TRP A C 1
ATOM 1897 O O . TRP A 1 236 ? 14.443 31.812 44.879 1.00 34.42 258 TRP A O 1
ATOM 1908 N N . ILE A 1 237 ? 14.685 31.777 42.641 1.00 34.26 259 ILE A N 1
ATOM 1909 C CA . ILE A 1 237 ? 16.120 32.018 42.666 1.00 35.31 259 ILE A CA 1
ATOM 1910 C C . ILE A 1 237 ? 16.482 33.267 43.462 1.00 35.49 259 ILE A C 1
ATOM 1911 O O . ILE A 1 237 ? 17.360 33.211 44.328 1.00 36.09 259 ILE A O 1
ATOM 1916 N N . ASN A 1 238 ? 15.801 34.382 43.190 1.00 36.10 260 ASN A N 1
ATOM 1917 C CA . ASN A 1 238 ? 16.133 35.654 43.845 1.00 36.37 260 ASN A CA 1
ATOM 1918 C C . ASN A 1 238 ? 15.508 35.877 45.239 1.00 35.28 260 ASN A C 1
ATOM 1919 O O . ASN A 1 238 ? 15.667 36.946 45.810 1.00 35.70 260 ASN A O 1
ATOM 1924 N N . GLY A 1 239 ? 14.779 34.892 45.764 1.00 34.42 261 GLY A N 1
ATOM 1925 C CA . GLY A 1 239 ? 14.284 34.929 47.142 1.00 32.91 261 GLY A CA 1
ATOM 1926 C C . GLY A 1 239 ? 12.940 35.605 47.363 1.00 32.13 261 GLY A C 1
ATOM 1927 O O . GLY A 1 239 ? 12.538 35.840 48.505 1.00 31.64 261 GLY A O 1
ATOM 1928 N N . GLU A 1 240 ? 12.223 35.921 46.290 1.00 30.25 262 GLU A N 1
ATOM 1929 C CA . GLU A 1 240 ? 10.938 36.606 46.449 1.00 29.41 262 GLU A CA 1
ATOM 1930 C C . GLU A 1 240 ? 9.846 35.634 46.911 1.00 28.07 262 GLU A C 1
ATOM 1931 O O . GLU A 1 240 ? 8.918 36.017 47.614 1.00 28.33 262 GLU A O 1
ATOM 1937 N N . TRP A 1 241 ? 9.969 34.381 46.493 1.00 27.45 263 TRP A N 1
ATOM 1938 C CA . TRP A 1 241 ? 9.092 33.313 46.944 1.00 26.40 263 TRP A CA 1
ATOM 1939 C C . TRP A 1 241 ? 9.929 32.586 47.989 1.00 26.87 263 TRP A C 1
ATOM 1940 O O . TRP A 1 241 ? 10.902 31.905 47.661 1.00 27.27 263 TRP A O 1
ATOM 1951 N N . ALA A 1 242 ? 9.588 32.802 49.253 1.00 26.33 264 ALA A N 1
ATOM 1952 C CA . ALA A 1 242 ? 10.556 32.608 50.319 1.00 26.40 264 ALA A CA 1
ATOM 1953 C C . ALA A 1 242 ? 10.442 31.267 51.042 1.00 26.42 264 ALA A C 1
ATOM 1954 O O . ALA A 1 242 ? 10.831 31.159 52.204 1.00 25.24 264 ALA A O 1
ATOM 1956 N N . GLY A 1 243 ? 9.905 30.260 50.364 1.00 26.23 265 GLY A N 1
ATOM 1957 C CA . GLY A 1 243 ? 9.727 28.967 50.997 1.00 25.58 265 GLY A CA 1
ATOM 1958 C C . GLY A 1 243 ? 8.950 27.983 50.156 1.00 25.62 265 GLY A C 1
ATOM 1959 O O . GLY A 1 243 ? 8.338 28.339 49.146 1.00 25.26 265 GLY A O 1
ATOM 1960 N N . THR A 1 244 ? 8.965 26.733 50.609 1.00 25.21 266 THR A N 1
ATOM 1961 C CA . THR A 1 244 ? 8.348 25.625 49.895 1.00 24.56 266 THR A CA 1
ATOM 1962 C C . THR A 1 244 ? 7.916 24.573 50.904 1.00 24.28 266 THR A C 1
ATOM 1963 O O . THR A 1 244 ? 8.495 24.462 51.983 1.00 23.83 266 THR A O 1
ATOM 1967 N N . TYR A 1 245 ? 6.861 23.845 50.556 1.00 24.21 267 TYR A N 1
ATOM 1968 C CA . TYR A 1 245 ? 6.324 22.753 51.373 1.00 22.57 267 TYR A CA 1
ATOM 1969 C C . TYR A 1 245 ? 6.665 21.522 50.553 1.00 23.06 267 TYR A C 1
ATOM 1970 O O . TYR A 1 245 ? 5.966 21.196 49.586 1.00 22.56 267 TYR A O 1
ATOM 1979 N N . MET A 1 246 ? 7.771 20.875 50.908 1.00 22.45 268 MET A N 1
ATOM 1980 C CA . MET A 1 246 ? 8.476 20.028 49.964 1.00 24.00 268 MET A CA 1
ATOM 1981 C C . MET A 1 246 ? 9.106 18.821 50.658 1.00 24.10 268 MET A C 1
ATOM 1982 O O . MET A 1 246 ? 9.406 18.877 51.841 1.00 24.41 268 MET A O 1
ATOM 1987 N N . TRP A 1 247 ? 9.270 17.733 49.898 1.00 24.31 269 TRP A N 1
ATOM 1988 C CA . TRP A 1 247 ? 9.938 16.498 50.346 1.00 24.25 269 TRP A CA 1
ATOM 1989 C C . TRP A 1 247 ? 11.365 16.735 50.844 1.00 25.28 269 TRP A C 1
ATOM 1990 O O . TRP A 1 247 ? 12.178 17.347 50.163 1.00 24.74 269 TRP A O 1
ATOM 2001 N N . ASN A 1 248 ? 11.695 16.238 52.029 1.00 27.28 270 ASN A N 1
ATOM 2002 C CA . ASN A 1 248 ? 13.096 16.304 52.467 1.00 28.87 270 ASN A CA 1
ATOM 2003 C C . ASN A 1 248 ? 14.024 15.495 51.541 1.00 29.90 270 ASN A C 1
ATOM 2004 O O . ASN A 1 248 ? 15.211 15.819 51.396 1.00 30.94 270 ASN A O 1
ATOM 2009 N N . SER A 1 249 ? 13.471 14.471 50.882 1.00 29.87 271 SER A N 1
ATOM 2010 C CA . SER A 1 249 ? 14.241 13.577 50.011 1.00 30.18 271 SER A CA 1
ATOM 2011 C C . SER A 1 249 ? 14.802 14.236 48.737 1.00 30.87 271 SER A C 1
ATOM 2012 O O . SER A 1 249 ? 15.683 13.665 48.073 1.00 31.68 271 SER A O 1
ATOM 2015 N N . THR A 1 250 ? 14.290 15.416 48.394 1.00 30.15 272 THR A N 1
ATOM 2016 C CA . THR A 1 250 ? 14.746 16.122 47.208 1.00 29.57 272 THR A CA 1
ATOM 2017 C C . THR A 1 250 ? 14.905 17.628 47.457 1.00 29.27 272 THR A C 1
ATOM 2018 O O . THR A 1 250 ? 14.935 18.419 46.508 1.00 29.21 272 THR A O 1
ATOM 2022 N N . ILE A 1 251 ? 15.072 18.016 48.716 1.00 28.43 273 ILE A N 1
ATOM 2023 C CA . ILE A 1 251 ? 15.158 19.448 49.042 1.00 29.45 273 ILE A CA 1
ATOM 2024 C C . ILE A 1 251 ? 16.368 20.188 48.419 1.00 30.00 273 ILE A C 1
ATOM 2025 O O . ILE A 1 251 ? 16.277 21.399 48.162 1.00 30.04 273 ILE A O 1
ATOM 2030 N N . THR A 1 252 ? 17.479 19.489 48.144 1.00 29.78 274 THR A N 1
ATOM 2031 C CA . THR A 1 252 ? 18.621 20.189 47.531 1.00 30.85 274 THR A CA 1
ATOM 2032 C C . THR A 1 252 ? 18.356 20.601 46.069 1.00 31.04 274 THR A C 1
ATOM 2033 O O . THR A 1 252 ? 19.019 21.481 45.552 1.00 31.41 274 THR A O 1
ATOM 2037 N N . LYS A 1 253 ? 17.404 19.956 45.404 1.00 31.89 275 LYS A N 1
ATOM 2038 C CA . LYS A 1 253 ? 16.992 20.385 44.058 1.00 32.37 275 LYS A CA 1
ATOM 2039 C C . LYS A 1 253 ? 16.507 21.842 44.132 1.00 32.52 275 LYS A C 1
ATOM 2040 O O . LYS A 1 253 ? 16.622 22.617 43.163 1.00 33.52 275 LYS A O 1
ATOM 2046 N N . TYR A 1 254 ? 15.991 22.210 45.304 1.00 32.05 276 TYR A N 1
ATOM 2047 C CA . TYR A 1 254 ? 15.468 23.551 45.584 1.00 31.63 276 TYR A CA 1
ATOM 2048 C C . TYR A 1 254 ? 16.511 24.489 46.173 1.00 31.98 276 TYR A C 1
ATOM 2049 O O . TYR A 1 254 ? 16.687 25.627 45.700 1.00 31.26 276 TYR A O 1
ATOM 2058 N N . SER A 1 255 ? 17.202 24.019 47.210 1.00 32.68 277 SER A N 1
ATOM 2059 C CA . SER A 1 255 ? 18.209 24.839 47.881 1.00 33.34 277 SER A CA 1
ATOM 2060 C C . SER A 1 255 ? 19.418 25.171 46.975 1.00 33.99 277 SER A C 1
ATOM 2061 O O . SER A 1 255 ? 19.972 26.261 47.096 1.00 34.09 277 SER A O 1
ATOM 2064 N N . ASP A 1 256 ? 19.774 24.259 46.061 1.00 34.87 278 ASP A N 1
ATOM 2065 C CA . ASP A 1 256 ? 20.906 24.436 45.134 1.00 35.93 278 ASP A CA 1
ATOM 2066 C C . ASP A 1 256 ? 20.723 25.655 44.232 1.00 36.35 278 ASP A C 1
ATOM 2067 O O . ASP A 1 256 ? 21.708 26.267 43.803 1.00 36.19 278 ASP A O 1
ATOM 2072 N N . ASN A 1 257 ? 19.474 26.020 43.941 1.00 36.46 279 ASN A N 1
ATOM 2073 C CA . ASN A 1 257 ? 19.234 27.163 43.046 1.00 36.98 279 ASN A CA 1
ATOM 2074 C C . ASN A 1 257 ? 19.084 28.536 43.715 1.00 36.89 279 ASN A C 1
ATOM 2075 O O . ASN A 1 257 ? 18.963 29.530 43.010 1.00 37.28 279 ASN A O 1
ATOM 2080 N N . LEU A 1 258 ? 19.118 28.606 45.052 1.00 36.78 280 LEU A N 1
ATOM 2081 C CA . LEU A 1 258 ? 19.065 29.899 45.749 1.00 36.57 280 LEU A CA 1
ATOM 2082 C C . LEU A 1 258 ? 20.332 30.729 45.510 1.00 36.82 280 LEU A C 1
ATOM 2083 O O . LEU A 1 258 ? 21.380 30.195 45.126 1.00 37.25 280 LEU A O 1
ATOM 2088 N N . THR A 1 259 ? 20.222 32.028 45.761 1.00 36.44 281 THR A N 1
ATOM 2089 C CA . THR A 1 259 ? 21.305 32.964 45.541 1.00 36.39 281 THR A CA 1
ATOM 2090 C C . THR A 1 259 ? 22.096 33.063 46.833 1.00 35.94 281 THR A C 1
ATOM 2091 O O . THR A 1 259 ? 21.584 33.550 47.838 1.00 35.51 281 THR A O 1
ATOM 2095 N N . LYS A 1 260 ? 23.337 32.583 46.799 1.00 36.10 282 LYS A N 1
ATOM 2096 C CA . LYS A 1 260 ? 24.229 32.631 47.969 1.00 36.81 282 LYS A CA 1
ATOM 2097 C C . LYS A 1 260 ? 24.308 34.075 48.486 1.00 35.63 282 LYS A C 1
ATOM 2098 O O . LYS A 1 260 ? 24.284 35.009 47.682 1.00 35.69 282 LYS A O 1
ATOM 2104 N N . PRO A 1 261 ? 24.376 34.281 49.804 1.00 35.05 283 PRO A N 1
ATOM 2105 C CA . PRO A 1 261 ? 24.440 33.214 50.814 1.00 34.35 283 PRO A CA 1
ATOM 2106 C C . PRO A 1 261 ? 23.065 32.773 51.375 1.00 33.81 283 PRO A C 1
ATOM 2107 O O . PRO A 1 261 ? 23.009 32.313 52.524 1.00 34.18 283 PRO A O 1
ATOM 2111 N N . ALA A 1 262 ? 21.985 32.915 50.613 1.00 33.10 284 ALA A N 1
ATOM 2112 C CA . ALA A 1 262 ? 20.677 32.467 51.110 1.00 32.14 284 ALA A CA 1
ATOM 2113 C C . ALA A 1 262 ? 20.679 30.949 51.210 1.00 31.99 284 ALA A C 1
ATOM 2114 O O . ALA A 1 262 ? 21.250 30.254 50.365 1.00 31.08 284 ALA A O 1
ATOM 2116 N N . LYS A 1 263 ? 20.039 30.438 52.251 1.00 31.46 285 LYS A N 1
ATOM 2117 C CA . LYS A 1 263 ? 19.898 28.993 52.410 1.00 31.37 285 LYS A CA 1
ATOM 2118 C C . LYS A 1 263 ? 18.449 28.644 52.669 1.00 30.09 285 LYS A C 1
ATOM 2119 O O . LYS A 1 263 ? 17.705 29.470 53.196 1.00 28.79 285 LYS A O 1
ATOM 2125 N N . LEU A 1 264 ? 18.058 27.420 52.307 1.00 30.02 286 LEU A N 1
ATOM 2126 C CA . LEU A 1 264 ? 16.780 26.880 52.755 1.00 30.10 286 LEU A CA 1
ATOM 2127 C C . LEU A 1 264 ? 16.972 26.224 54.110 1.00 30.51 286 LEU A C 1
ATOM 2128 O O . LEU A 1 264 ? 17.850 25.378 54.285 1.00 31.79 286 LEU A O 1
ATOM 2133 N N . VAL A 1 265 ? 16.144 26.629 55.058 1.00 28.63 287 VAL A N 1
ATOM 2134 C CA . VAL A 1 265 ? 16.248 26.203 56.435 1.00 29.18 287 VAL A CA 1
ATOM 2135 C C . VAL A 1 265 ? 14.937 25.511 56.816 1.00 27.92 287 VAL A C 1
ATOM 2136 O O . VAL A 1 265 ? 13.863 25.904 56.367 1.00 27.32 287 VAL A O 1
ATOM 2140 N N . LEU A 1 266 ? 15.031 24.488 57.652 1.00 26.66 288 LEU A N 1
ATOM 2141 C CA . LEU A 1 266 ? 13.860 23.807 58.137 1.00 25.73 288 LEU A CA 1
ATOM 2142 C C . LEU A 1 266 ? 13.026 24.729 59.034 1.00 26.02 288 LEU A C 1
ATOM 2143 O O . LEU A 1 266 ? 13.557 25.379 59.949 1.00 26.82 288 LEU A O 1
ATOM 2148 N N . GLY A 1 267 ? 11.728 24.796 58.764 1.00 24.80 289 GLY A N 1
ATOM 2149 C CA . GLY A 1 267 ? 10.810 25.563 59.579 1.00 25.11 289 GLY A CA 1
ATOM 2150 C C . GLY A 1 267 ? 10.038 24.656 60.535 1.00 25.44 289 GLY A C 1
ATOM 2151 O O . GLY A 1 267 ? 10.059 23.417 60.378 1.00 25.19 289 GLY A O 1
ATOM 2152 N N . PRO A 1 268 ? 9.318 25.255 61.484 1.00 25.73 290 PRO A N 1
ATOM 2153 C CA . PRO A 1 268 ? 8.388 24.506 62.334 1.00 26.03 290 PRO A CA 1
ATOM 2154 C C . PRO A 1 268 ? 7.281 23.888 61.504 1.00 25.56 290 PRO A C 1
ATOM 2155 O O . PRO A 1 268 ? 7.007 24.314 60.367 1.00 24.85 290 PRO A O 1
ATOM 2159 N N . TYR A 1 269 ? 6.660 22.863 62.059 1.00 24.86 291 TYR A N 1
ATOM 2160 C CA . TYR A 1 269 ? 5.467 22.317 61.426 1.00 25.25 291 TYR A CA 1
ATOM 2161 C C . TYR A 1 269 ? 4.230 22.764 62.212 1.00 26.41 291 TYR A C 1
ATOM 2162 O O . TYR A 1 269 ? 4.091 22.402 63.372 1.00 27.92 291 TYR A O 1
ATOM 2171 N N . PRO A 1 270 ? 3.341 23.536 61.599 1.00 27.12 292 PRO A N 1
ATOM 2172 C CA . PRO A 1 270 ? 2.188 24.073 62.336 1.00 28.00 292 PRO A CA 1
ATOM 2173 C C . PRO A 1 270 ? 1.297 22.954 62.825 1.00 29.15 292 PRO A C 1
ATOM 2174 O O . PRO A 1 270 ? 1.022 21.999 62.078 1.00 27.61 292 PRO A O 1
ATOM 2178 N N . MET A 1 271 ? 0.894 23.046 64.090 1.00 29.85 293 MET A N 1
ATOM 2179 C CA . MET A 1 271 ? 0.044 22.045 64.687 1.00 31.59 293 MET A CA 1
ATOM 2180 C C . MET A 1 271 ? -1.107 22.771 65.360 1.00 32.49 293 MET A C 1
ATOM 2181 O O . MET A 1 271 ? -0.880 23.700 66.153 1.00 33.80 293 MET A O 1
ATOM 2186 N N . LEU A 1 272 ? -2.332 22.373 65.044 1.00 32.14 294 LEU A N 1
ATOM 2187 C CA . LEU A 1 272 ? -3.497 22.919 65.747 1.00 32.23 294 LEU A CA 1
ATOM 2188 C C . LEU A 1 272 ? -3.476 22.454 67.198 1.00 32.19 294 LEU A C 1
ATOM 2189 O O . LEU A 1 272 ? -3.241 21.281 67.450 1.00 32.03 294 LEU A O 1
ATOM 2194 N N . PRO A 1 273 ? -3.731 23.346 68.160 1.00 32.75 295 PRO A N 1
ATOM 2195 C CA . PRO A 1 273 ? -3.915 22.889 69.545 1.00 33.08 295 PRO A CA 1
ATOM 2196 C C . PRO A 1 273 ? -4.968 21.785 69.565 1.00 32.35 295 PRO A C 1
ATOM 2197 O O . PRO A 1 273 ? -6.032 21.909 68.927 1.00 32.29 295 PRO A O 1
ATOM 2201 N N . GLY A 1 274 ? -4.638 20.681 70.221 1.00 31.23 296 GLY A N 1
ATOM 2202 C CA . GLY A 1 274 ? -5.580 19.595 70.382 1.00 31.47 296 GLY A CA 1
ATOM 2203 C C . GLY A 1 274 ? -5.543 18.567 69.272 1.00 30.97 296 GLY A C 1
ATOM 2204 O O . GLY A 1 274 ? -6.303 17.594 69.311 1.00 31.88 296 GLY A O 1
ATOM 2205 N N . ALA A 1 275 ? -4.712 18.795 68.254 1.00 31.08 297 ALA A N 1
ATOM 2206 C CA . ALA A 1 275 ? -4.592 17.842 67.145 1.00 30.86 297 ALA A CA 1
ATOM 2207 C C . ALA A 1 275 ? -3.981 16.554 67.648 1.00 30.95 297 ALA A C 1
ATOM 2208 O O . ALA A 1 275 ? -3.062 16.583 68.457 1.00 30.59 297 ALA A O 1
ATOM 2210 N N . LYS A 1 276 ? -4.524 15.433 67.192 1.00 30.91 298 LYS A N 1
ATOM 2211 C CA . LYS A 1 276 ? -4.016 14.115 67.535 1.00 31.65 298 LYS A CA 1
ATOM 2212 C C . LYS A 1 276 ? -3.053 13.578 66.461 1.00 30.87 298 LYS A C 1
ATOM 2213 O O . LYS A 1 276 ? -2.352 12.581 66.663 1.00 30.97 298 LYS A O 1
ATOM 2219 N N . ASP A 1 277 ? -3.035 14.241 65.308 1.00 29.41 299 ASP A N 1
ATOM 2220 C CA . ASP A 1 277 ? -2.247 13.781 64.181 1.00 28.42 299 ASP A CA 1
ATOM 2221 C C . ASP A 1 277 ? -1.883 14.989 63.351 1.00 27.56 299 ASP A C 1
ATOM 2222 O O . ASP A 1 277 ? -2.754 15.801 63.076 1.00 27.00 299 ASP A O 1
ATOM 2227 N N . ALA A 1 278 ? -0.609 15.078 62.962 1.00 25.51 300 ALA A N 1
ATOM 2228 C CA . ALA A 1 278 ? -0.087 16.178 62.146 1.00 25.00 300 ALA A CA 1
ATOM 2229 C C . ALA A 1 278 ? -0.618 16.181 60.689 1.00 24.33 300 ALA A C 1
ATOM 2230 O O . ALA A 1 278 ? -0.516 17.208 59.986 1.00 24.36 300 ALA A O 1
ATOM 2232 N N . GLY A 1 279 ? -1.162 15.048 60.242 1.00 23.42 301 GLY A N 1
ATOM 2233 C CA . GLY A 1 279 ? -1.603 14.900 58.853 1.00 23.55 301 GLY A CA 1
ATOM 2234 C C . GLY A 1 279 ? -0.498 15.026 57.815 1.00 23.81 301 GLY A C 1
ATOM 2235 O O . GLY A 1 279 ? -0.654 15.652 56.757 1.00 22.99 301 GLY A O 1
ATOM 2236 N N . LEU A 1 280 ? 0.646 14.425 58.107 1.00 23.56 302 LEU A N 1
ATOM 2237 C CA . LEU A 1 280 ? 1.746 14.446 57.154 1.00 24.54 302 LEU A CA 1
ATOM 2238 C C . LEU A 1 280 ? 1.427 13.570 55.954 1.00 25.20 302 LEU A C 1
ATOM 2239 O O . LEU A 1 280 ? 0.729 12.559 56.073 1.00 24.71 302 LEU A O 1
ATOM 2244 N N . PHE A 1 281 ? 1.939 13.959 54.794 1.00 24.39 303 PHE A N 1
ATOM 2245 C CA . PHE A 1 281 ? 1.982 13.019 53.691 1.00 24.93 303 PHE A CA 1
ATOM 2246 C C . PHE A 1 281 ? 3.326 12.320 53.825 1.00 25.87 303 PHE A C 1
ATOM 2247 O O . PHE A 1 281 ? 4.332 12.794 53.288 1.00 26.18 303 PHE A O 1
ATOM 2255 N N . PHE A 1 282 ? 3.346 11.220 54.589 1.00 26.36 304 PHE A N 1
ATOM 2256 C CA . PHE A 1 282 ? 4.584 10.511 54.911 1.00 27.40 304 PHE A CA 1
ATOM 2257 C C . PHE A 1 282 ? 4.541 9.180 54.166 1.00 26.84 304 PHE A C 1
ATOM 2258 O O . PHE A 1 282 ? 3.514 8.480 54.203 1.00 28.90 304 PHE A O 1
ATOM 2266 N N . LYS A 1 283 ? 5.615 8.851 53.449 1.00 26.08 305 LYS A N 1
ATOM 2267 C CA . LYS A 1 283 ? 5.586 7.698 52.545 1.00 24.78 305 LYS A CA 1
ATOM 2268 C C . LYS A 1 283 ? 6.981 7.280 52.137 1.00 24.11 305 LYS A C 1
ATOM 2269 O O . LYS A 1 283 ? 7.949 8.045 52.291 1.00 23.18 305 LYS A O 1
ATOM 2275 N N . PRO A 1 284 ? 7.106 6.082 51.552 1.00 24.08 306 PRO A N 1
ATOM 2276 C CA . PRO A 1 284 ? 8.357 5.767 50.866 1.00 24.01 306 PRO A CA 1
ATOM 2277 C C . PRO A 1 284 ? 8.539 6.833 49.792 1.00 23.65 306 PRO A C 1
ATOM 2278 O O . PRO A 1 284 ? 7.592 7.113 49.044 1.00 24.54 306 PRO A O 1
ATOM 2282 N N . ALA A 1 285 ? 9.734 7.414 49.718 1.00 23.76 307 ALA A N 1
ATOM 2283 C CA . ALA A 1 285 ? 10.024 8.519 48.802 1.00 23.43 307 ALA A CA 1
ATOM 2284 C C . ALA A 1 285 ? 9.965 8.046 47.356 1.00 23.76 307 ALA A C 1
ATOM 2285 O O . ALA A 1 285 ? 9.456 8.746 46.474 1.00 23.74 307 ALA A O 1
ATOM 2287 N N . GLN A 1 286 ? 10.584 6.891 47.120 1.00 23.35 308 GLN A N 1
ATOM 2288 C CA . GLN A 1 286 ? 10.699 6.287 45.789 1.00 22.73 308 GLN A CA 1
ATOM 2289 C C . GLN A 1 286 ? 11.278 4.887 45.954 1.00 22.42 308 GLN A C 1
ATOM 2290 O O . GLN A 1 286 ? 11.740 4.514 47.039 1.00 22.16 308 GLN A O 1
ATOM 2296 N N . MET A 1 287 ? 11.213 4.104 44.880 1.00 22.28 309 MET A N 1
ATOM 2297 C CA . MET A 1 287 ? 11.654 2.713 44.935 1.00 21.99 309 MET A CA 1
ATOM 2298 C C . MET A 1 287 ? 12.554 2.450 43.757 1.00 21.66 309 MET A C 1
ATOM 2299 O O . MET A 1 287 ? 12.529 3.187 42.780 1.00 21.12 309 MET A O 1
ATOM 2304 N N . LEU A 1 288 ? 13.322 1.362 43.833 1.00 21.68 310 LEU A N 1
ATOM 2305 C CA . LEU A 1 288 ? 13.832 0.758 42.609 1.00 21.85 310 LEU A CA 1
ATOM 2306 C C . LEU A 1 288 ? 13.056 -0.521 42.355 1.00 21.83 310 LEU A C 1
ATOM 2307 O O . LEU A 1 288 ? 12.894 -1.353 43.257 1.00 21.27 310 LEU A O 1
ATOM 2312 N N . SER A 1 289 ? 12.552 -0.635 41.126 1.00 22.05 311 SER A N 1
ATOM 2313 C CA . SER A 1 289 ? 11.775 -1.786 40.685 1.00 22.28 311 SER A CA 1
ATOM 2314 C C . SER A 1 289 ? 12.385 -2.425 39.450 1.00 21.96 311 SER A C 1
ATOM 2315 O O . SER A 1 289 ? 13.168 -1.802 38.721 1.00 23.01 311 SER A O 1
ATOM 2318 N N . ILE A 1 290 ? 12.018 -3.679 39.221 1.00 21.88 312 ILE A N 1
ATOM 2319 C CA . ILE A 1 290 ? 12.436 -4.415 38.032 1.00 22.08 312 ILE A CA 1
ATOM 2320 C C . ILE A 1 290 ? 11.227 -4.624 37.110 1.00 22.83 312 ILE A C 1
ATOM 2321 O O . ILE A 1 290 ? 10.110 -4.920 37.566 1.00 22.29 312 ILE A O 1
ATOM 2326 N N . GLY A 1 291 ? 11.448 -4.416 35.806 1.00 24.02 313 GLY A N 1
ATOM 2327 C CA . GLY A 1 291 ? 10.434 -4.701 34.796 1.00 24.49 313 GLY A CA 1
ATOM 2328 C C . GLY A 1 291 ? 9.842 -6.117 34.859 1.00 25.90 313 GLY A C 1
ATOM 2329 O O . GLY A 1 291 ? 10.578 -7.109 34.914 1.00 25.77 313 GLY A O 1
ATOM 2330 N N . LYS A 1 292 ? 8.509 -6.195 34.804 1.00 26.51 314 LYS A N 1
ATOM 2331 C CA . LYS A 1 292 ? 7.749 -7.446 34.860 1.00 27.86 314 LYS A CA 1
ATOM 2332 C C . LYS A 1 292 ? 8.282 -8.508 33.883 1.00 28.05 314 LYS A C 1
ATOM 2333 O O . LYS A 1 292 ? 8.369 -9.697 34.218 1.00 28.72 314 LYS A O 1
ATOM 2339 N N . SER A 1 293 ? 8.680 -8.049 32.708 1.00 29.01 315 SER A N 1
ATOM 2340 C CA . SER A 1 293 ? 9.047 -8.938 31.599 1.00 30.12 315 SER A CA 1
ATOM 2341 C C . SER A 1 293 ? 10.512 -8.819 31.209 1.00 29.61 315 SER A C 1
ATOM 2342 O O . SER A 1 293 ? 10.910 -9.218 30.092 1.00 30.02 315 SER A O 1
ATOM 2345 N N . THR A 1 294 ? 11.332 -8.274 32.107 1.00 28.61 316 THR A N 1
ATOM 2346 C CA . THR A 1 294 ? 12.756 -8.235 31.845 1.00 28.16 316 THR A CA 1
ATOM 2347 C C . THR A 1 294 ? 13.289 -9.612 31.480 1.00 28.63 316 THR A C 1
ATOM 2348 O O . THR A 1 294 ? 12.913 -10.624 32.077 1.00 27.86 316 THR A O 1
ATOM 2352 N N . LYS A 1 295 ? 14.191 -9.621 30.504 1.00 29.62 317 LYS A N 1
ATOM 2353 C CA . LYS A 1 295 ? 14.879 -10.833 30.094 1.00 29.83 317 LYS A CA 1
ATOM 2354 C C . LYS A 1 295 ? 16.079 -11.074 31.013 1.00 29.92 317 LYS A C 1
ATOM 2355 O O . LYS A 1 295 ? 16.705 -12.150 30.965 1.00 29.65 317 LYS A O 1
ATOM 2361 N N . HIS A 1 296 ? 16.375 -10.085 31.873 1.00 28.75 318 HIS A N 1
ATOM 2362 C CA . HIS A 1 296 ? 17.535 -10.137 32.768 1.00 28.77 318 HIS A CA 1
ATOM 2363 C C . HIS A 1 296 ? 17.236 -9.771 34.225 1.00 27.87 318 HIS A C 1
ATOM 2364 O O . HIS A 1 296 ? 17.806 -8.800 34.733 1.00 27.66 318 HIS A O 1
ATOM 2371 N N . PRO A 1 297 ? 16.385 -10.538 34.914 1.00 27.95 319 PRO A N 1
ATOM 2372 C CA . PRO A 1 297 ? 16.004 -10.186 36.295 1.00 27.17 319 PRO A CA 1
ATOM 2373 C C . PRO A 1 297 ? 17.210 -10.246 37.232 1.00 27.13 319 PRO A C 1
ATOM 2374 O O . PRO A 1 297 ? 17.341 -9.383 38.079 1.00 26.08 319 PRO A O 1
ATOM 2378 N N . GLN A 1 298 ? 18.090 -11.235 37.065 1.00 27.10 320 GLN A N 1
ATOM 2379 C CA . GLN A 1 298 ? 19.248 -11.362 37.956 1.00 27.80 320 GLN A CA 1
ATOM 2380 C C . GLN A 1 298 ? 20.216 -10.216 37.842 1.00 27.45 320 GLN A C 1
ATOM 2381 O O . GLN A 1 298 ? 20.632 -9.666 38.862 1.00 27.53 320 GLN A O 1
ATOM 2387 N N . GLU A 1 299 ? 20.561 -9.825 36.614 1.00 26.33 321 GLU A N 1
ATOM 2388 C CA . GLU A 1 299 ? 21.467 -8.705 36.410 1.00 27.41 321 GLU A CA 1
ATOM 2389 C C . GLU A 1 299 ? 20.791 -7.402 36.857 1.00 26.98 321 GLU A C 1
ATOM 2390 O O . GLU A 1 299 ? 21.454 -6.512 37.395 1.00 27.29 321 GLU A O 1
ATOM 2396 N N . SER A 1 300 ? 19.478 -7.313 36.646 1.00 26.67 322 SER A N 1
ATOM 2397 C CA . SER A 1 300 ? 18.728 -6.132 37.089 1.00 26.70 322 SER A CA 1
ATOM 2398 C C . SER A 1 300 ? 18.777 -6.034 38.614 1.00 26.03 322 SER A C 1
ATOM 2399 O O . SER A 1 300 ? 18.965 -4.937 39.150 1.00 26.03 322 SER A O 1
ATOM 2402 N N . ALA A 1 301 ? 18.616 -7.180 39.292 1.00 25.69 323 ALA A N 1
ATOM 2403 C CA . ALA A 1 301 ? 18.706 -7.265 40.762 1.00 25.32 323 ALA A CA 1
ATOM 2404 C C . ALA A 1 301 ? 20.105 -6.917 41.277 1.00 25.55 323 ALA A C 1
ATOM 2405 O O . ALA A 1 301 ? 20.241 -6.231 42.293 1.00 24.58 323 ALA A O 1
ATOM 2407 N N . MET A 1 302 ? 21.136 -7.378 40.563 1.00 25.34 324 MET A N 1
ATOM 2408 C CA . MET A 1 302 ? 22.510 -7.000 40.858 1.00 25.06 324 MET A CA 1
ATOM 2409 C C . MET A 1 302 ? 22.703 -5.494 40.826 1.00 24.54 324 MET A C 1
ATOM 2410 O O . MET A 1 302 ? 23.354 -4.952 41.714 1.00 23.95 324 MET A O 1
ATOM 2415 N N . LEU A 1 303 ? 22.154 -4.833 39.798 1.00 24.03 325 LEU A N 1
ATOM 2416 C CA . LEU A 1 303 ? 22.219 -3.378 39.673 1.00 24.70 325 LEU A CA 1
ATOM 2417 C C . LEU A 1 303 ? 21.512 -2.674 40.848 1.00 24.46 325 LEU A C 1
ATOM 2418 O O . LEU A 1 303 ? 22.074 -1.761 41.456 1.00 24.37 325 LEU A O 1
ATOM 2423 N N . ILE A 1 304 ? 20.308 -3.114 41.194 1.00 24.11 326 ILE A N 1
ATOM 2424 C CA . ILE A 1 304 ? 19.649 -2.524 42.378 1.00 24.74 326 ILE A CA 1
ATOM 2425 C C . ILE A 1 304 ? 20.487 -2.711 43.644 1.00 24.53 326 ILE A C 1
ATOM 2426 O O . ILE A 1 304 ? 20.664 -1.775 44.439 1.00 24.72 326 ILE A O 1
ATOM 2431 N N . ASN A 1 305 ? 21.012 -3.914 43.843 1.00 24.91 327 ASN A N 1
ATOM 2432 C CA . ASN A 1 305 ? 21.793 -4.164 45.052 1.00 25.32 327 ASN A CA 1
ATOM 2433 C C . ASN A 1 305 ? 23.037 -3.305 45.101 1.00 24.99 327 ASN A C 1
ATOM 2434 O O . ASN A 1 305 ? 23.414 -2.845 46.150 1.00 25.69 327 ASN A O 1
ATOM 2439 N N . PHE A 1 306 ? 23.682 -3.121 43.956 1.00 25.63 328 PHE A N 1
ATOM 2440 C CA . PHE A 1 306 ? 24.878 -2.303 43.885 1.00 26.29 328 PHE A CA 1
ATOM 2441 C C . PHE A 1 306 ? 24.572 -0.839 44.276 1.00 26.04 328 PHE A C 1
ATOM 2442 O O . PHE A 1 306 ? 25.277 -0.251 45.093 1.00 25.91 328 PHE A O 1
ATOM 2450 N N . LEU A 1 307 ? 23.499 -0.280 43.716 1.00 25.44 329 LEU A N 1
ATOM 2451 C CA . LEU A 1 307 ? 23.115 1.108 43.983 1.00 25.08 329 LEU A CA 1
ATOM 2452 C C . LEU A 1 307 ? 22.694 1.377 45.432 1.00 24.16 329 LEU A C 1
ATOM 2453 O O . LEU A 1 307 ? 22.912 2.465 45.958 1.00 25.43 329 LEU A O 1
ATOM 2458 N N . LEU A 1 308 ? 22.102 0.387 46.080 1.00 23.49 330 LEU A N 1
ATOM 2459 C CA . LEU A 1 308 ? 21.458 0.629 47.374 1.00 23.25 330 LEU A CA 1
ATOM 2460 C C . LEU A 1 308 ? 22.229 0.063 48.560 1.00 23.76 330 LEU A C 1
ATOM 2461 O O . LEU A 1 308 ? 22.055 0.533 49.694 1.00 22.38 330 LEU A O 1
ATOM 2466 N N . ASN A 1 309 ? 23.062 -0.951 48.299 1.00 23.31 331 ASN A N 1
ATOM 2467 C CA . ASN A 1 309 ? 23.778 -1.670 49.366 1.00 24.27 331 ASN A CA 1
ATOM 2468 C C . ASN A 1 309 ? 25.312 -1.690 49.258 1.00 24.25 331 ASN A C 1
ATOM 2469 O O . ASN A 1 309 ? 26.000 -1.688 50.277 1.00 24.47 331 ASN A O 1
ATOM 2474 N N . SER A 1 310 ? 25.851 -1.736 48.046 1.00 24.96 332 SER A N 1
ATOM 2475 C CA . SER A 1 310 ? 27.299 -1.878 47.870 1.00 25.23 332 SER A CA 1
ATOM 2476 C C . SER A 1 310 ? 28.040 -0.642 48.391 1.00 25.54 332 SER A C 1
ATOM 2477 O O . SER A 1 310 ? 27.512 0.465 48.337 1.00 24.92 332 SER A O 1
ATOM 2480 N N . LYS A 1 311 ? 29.248 -0.839 48.926 1.00 25.60 333 LYS A N 1
ATOM 2481 C CA . LYS A 1 311 ? 30.046 0.297 49.392 1.00 26.88 333 LYS A CA 1
ATOM 2482 C C . LYS A 1 311 ? 30.249 1.329 48.273 1.00 26.47 333 LYS A C 1
ATOM 2483 O O . LYS A 1 311 ? 30.058 2.527 48.474 1.00 26.00 333 LYS A O 1
ATOM 2489 N N . GLU A 1 312 ? 30.614 0.894 47.074 1.00 27.49 334 GLU A N 1
ATOM 2490 C CA . GLU A 1 312 ? 30.887 1.849 45.989 1.00 28.59 334 GLU A CA 1
ATOM 2491 C C . GLU A 1 312 ? 29.623 2.565 45.504 1.00 27.88 334 GLU A C 1
ATOM 2492 O O . GLU A 1 312 ? 29.629 3.753 45.263 1.00 27.18 334 GLU A O 1
ATOM 2498 N N . GLY A 1 313 ? 28.548 1.810 45.375 1.00 27.46 335 GLY A N 1
ATOM 2499 C CA . GLY A 1 313 ? 27.283 2.373 44.898 1.00 26.98 335 GLY A CA 1
ATOM 2500 C C . GLY A 1 313 ? 26.709 3.392 45.875 1.00 27.29 335 GLY A C 1
ATOM 2501 O O . GLY A 1 313 ? 26.327 4.506 45.490 1.00 27.07 335 GLY A O 1
ATOM 2502 N N . VAL A 1 314 ? 26.681 3.023 47.154 1.00 26.44 336 VAL A N 1
ATOM 2503 C CA . VAL A 1 314 ? 26.165 3.909 48.192 1.00 26.33 336 VAL A CA 1
ATOM 2504 C C . VAL A 1 314 ? 26.998 5.185 48.232 1.00 27.15 336 VAL A C 1
ATOM 2505 O O . VAL A 1 314 ? 26.446 6.284 48.272 1.00 27.26 336 VAL A O 1
ATOM 2509 N N . GLU A 1 315 ? 28.321 5.040 48.191 1.00 27.45 337 GLU A N 1
ATOM 2510 C CA . GLU A 1 315 ? 29.202 6.203 48.215 1.00 28.41 337 GLU A CA 1
ATOM 2511 C C . GLU A 1 315 ? 28.912 7.153 47.060 1.00 28.25 337 GLU A C 1
ATOM 2512 O O . GLU A 1 315 ? 28.831 8.370 47.259 1.00 29.41 337 GLU A O 1
ATOM 2518 N N . ALA A 1 316 ? 28.744 6.591 45.868 1.00 28.62 338 ALA A N 1
ATOM 2519 C CA . ALA A 1 316 ? 28.482 7.392 44.668 1.00 28.99 338 ALA A CA 1
ATOM 2520 C C . ALA A 1 316 ? 27.161 8.145 44.772 1.00 29.23 338 ALA A C 1
ATOM 2521 O O . ALA A 1 316 ? 27.084 9.362 44.524 1.00 29.31 338 ALA A O 1
ATOM 2523 N N . LEU A 1 317 ? 26.126 7.432 45.194 1.00 29.50 339 LEU A N 1
ATOM 2524 C CA . LEU A 1 317 ? 24.762 7.984 45.236 1.00 30.28 339 LEU A CA 1
ATOM 2525 C C . LEU A 1 317 ? 24.534 8.986 46.350 1.00 30.54 339 LEU A C 1
ATOM 2526 O O . LEU A 1 317 ? 23.689 9.885 46.224 1.00 30.81 339 LEU A O 1
ATOM 2531 N N . GLY A 1 318 ? 25.272 8.831 47.452 1.00 30.85 340 GLY A N 1
ATOM 2532 C CA . GLY A 1 318 ? 25.199 9.769 48.564 1.00 31.30 340 GLY A CA 1
ATOM 2533 C C . GLY A 1 318 ? 23.778 10.019 49.037 1.00 32.10 340 GLY A C 1
ATOM 2534 O O . GLY A 1 318 ? 23.005 9.067 49.233 1.00 31.40 340 GLY A O 1
ATOM 2535 N N . LEU A 1 319 ? 23.421 11.297 49.192 1.00 31.87 341 LEU A N 1
ATOM 2536 C CA . LEU A 1 319 ? 22.116 11.645 49.740 1.00 33.31 341 LEU A CA 1
ATOM 2537 C C . LEU A 1 319 ? 21.117 12.197 48.729 1.00 33.46 341 LEU A C 1
ATOM 2538 O O . LEU A 1 319 ? 20.101 12.791 49.113 1.00 34.04 341 LEU A O 1
ATOM 2543 N N . GLU A 1 320 ? 21.384 12.001 47.450 1.00 33.73 342 GLU A N 1
ATOM 2544 C CA . GLU A 1 320 ? 20.546 12.619 46.437 1.00 33.93 342 GLU A CA 1
ATOM 2545 C C . GLU A 1 320 ? 19.087 12.095 46.438 1.00 33.52 342 GLU A C 1
ATOM 2546 O O . GLU A 1 320 ? 18.202 12.727 45.862 1.00 33.56 342 GLU A O 1
ATOM 2552 N N . ARG A 1 321 ? 18.839 10.976 47.114 1.00 31.80 343 ARG A N 1
ATOM 2553 C CA . ARG A 1 321 ? 17.478 10.438 47.208 1.00 31.09 343 ARG A CA 1
ATOM 2554 C C . ARG A 1 321 ? 16.935 10.463 48.624 1.00 31.05 343 ARG A C 1
ATOM 2555 O O . ARG A 1 321 ? 15.922 9.818 48.930 1.00 31.22 343 ARG A O 1
ATOM 2563 N N . GLY A 1 322 ? 17.597 11.235 49.491 1.00 30.68 344 GLY A N 1
ATOM 2564 C CA . GLY A 1 322 ? 17.247 11.258 50.900 1.00 31.43 344 GLY A CA 1
ATOM 2565 C C . GLY A 1 322 ? 18.095 10.306 51.742 1.00 31.75 344 GLY A C 1
ATOM 2566 O O . GLY A 1 322 ? 19.061 9.739 51.243 1.00 32.47 344 GLY A O 1
ATOM 2567 N N . VAL A 1 323 ? 17.705 10.117 53.003 1.00 32.19 345 VAL A N 1
ATOM 2568 C CA . VAL A 1 323 ? 18.446 9.284 53.964 1.00 31.99 345 VAL A CA 1
ATOM 2569 C C . VAL A 1 323 ? 18.141 7.810 53.644 1.00 30.79 345 VAL A C 1
ATOM 2570 O O . VAL A 1 323 ? 16.994 7.410 53.734 1.00 31.19 345 VAL A O 1
ATOM 2574 N N . PRO A 1 324 ? 19.141 7.000 53.276 1.00 30.05 346 PRO A N 1
ATOM 2575 C CA . PRO A 1 324 ? 18.858 5.612 52.885 1.00 28.61 346 PRO A CA 1
ATOM 2576 C C . PRO A 1 324 ? 18.164 4.791 53.950 1.00 27.89 346 PRO A C 1
ATOM 2577 O O . PRO A 1 324 ? 18.502 4.879 55.135 1.00 27.06 346 PRO A O 1
ATOM 2581 N N . LEU A 1 325 ? 17.218 3.958 53.520 1.00 26.44 347 LEU A N 1
ATOM 2582 C CA . LEU A 1 325 ? 16.660 2.940 54.397 1.00 26.69 347 LEU A CA 1
ATOM 2583 C C . LEU A 1 325 ? 17.605 1.778 54.618 1.00 26.05 347 LEU A C 1
ATOM 2584 O O . LEU A 1 325 ? 17.561 1.145 55.674 1.00 27.53 347 LEU A O 1
ATOM 2589 N N . SER A 1 326 ? 18.424 1.457 53.620 1.00 25.72 348 SER A N 1
ATOM 2590 C CA . SER A 1 326 ? 19.324 0.308 53.768 1.00 24.12 348 SER A CA 1
ATOM 2591 C C . SER A 1 326 ? 20.164 0.506 55.026 1.00 24.30 348 SER A C 1
ATOM 2592 O O . SER A 1 326 ? 20.798 1.545 55.158 1.00 25.06 348 SER A O 1
ATOM 2595 N N . ALA A 1 327 ? 20.177 -0.479 55.921 1.00 24.03 349 ALA A N 1
ATOM 2596 C CA . ALA A 1 327 ? 20.939 -0.379 57.178 1.00 23.52 349 ALA A CA 1
ATOM 2597 C C . ALA A 1 327 ? 22.427 -0.153 56.931 1.00 23.43 349 ALA A C 1
ATOM 2598 O O . ALA A 1 327 ? 23.060 0.702 57.574 1.00 23.82 349 ALA A O 1
ATOM 2600 N N . THR A 1 328 ? 23.007 -0.936 56.024 1.00 22.93 350 THR A N 1
ATOM 2601 C CA . THR A 1 328 ? 24.421 -0.756 55.703 1.00 23.19 350 THR A CA 1
ATOM 2602 C C . THR A 1 328 ? 24.697 0.622 55.061 1.00 22.92 350 THR A C 1
ATOM 2603 O O . THR A 1 328 ? 25.682 1.292 55.405 1.00 22.64 350 THR A O 1
ATOM 2607 N N . ALA A 1 329 ? 23.828 1.055 54.145 1.00 22.79 351 ALA A N 1
ATOM 2608 C CA . ALA A 1 329 ? 24.069 2.325 53.452 1.00 22.45 351 ALA A CA 1
ATOM 2609 C C . ALA A 1 329 ? 24.003 3.516 54.406 1.00 22.98 351 ALA A C 1
ATOM 2610 O O . ALA A 1 329 ? 24.876 4.395 54.371 1.00 24.04 351 ALA A O 1
ATOM 2612 N N . VAL A 1 330 ? 22.985 3.534 55.256 1.00 22.92 352 VAL A N 1
ATOM 2613 C CA . VAL A 1 330 ? 22.808 4.679 56.169 1.00 22.84 352 VAL A CA 1
ATOM 2614 C C . VAL A 1 330 ? 23.956 4.723 57.203 1.00 23.48 352 VAL A C 1
ATOM 2615 O O . VAL A 1 330 ? 24.433 5.804 57.569 1.00 25.18 352 VAL A O 1
ATOM 2619 N N . THR A 1 331 ? 24.402 3.553 57.659 1.00 23.34 353 THR A N 1
ATOM 2620 C CA . THR A 1 331 ? 25.548 3.450 58.563 1.00 23.07 353 THR A CA 1
ATOM 2621 C C . THR A 1 331 ? 26.816 3.965 57.889 1.00 23.65 353 THR A C 1
ATOM 2622 O O . THR A 1 331 ? 27.585 4.747 58.486 1.00 23.51 353 THR A O 1
ATOM 2626 N N . GLN A 1 332 ? 27.016 3.571 56.637 1.00 22.85 354 GLN A N 1
ATOM 2627 C CA . GLN A 1 332 ? 28.170 4.010 55.847 1.00 23.50 354 GLN A CA 1
ATOM 2628 C C . GLN A 1 332 ? 28.241 5.528 55.701 1.00 24.20 354 GLN A C 1
ATOM 2629 O O . GLN A 1 332 ? 29.328 6.120 55.821 1.00 24.44 354 GLN A O 1
ATOM 2635 N N . LEU A 1 333 ? 27.087 6.149 55.437 1.00 24.28 355 LEU A N 1
ATOM 2636 C CA . LEU A 1 333 ? 27.032 7.576 55.154 1.00 24.89 355 LEU A CA 1
ATOM 2637 C C . LEU A 1 333 ? 27.131 8.390 56.432 1.00 24.98 355 LEU A C 1
ATOM 2638 O O . LEU A 1 333 ? 27.597 9.534 56.398 1.00 26.39 355 LEU A O 1
ATOM 2643 N N . ARG A 1 334 ? 26.708 7.814 57.552 1.00 25.07 356 ARG A N 1
ATOM 2644 C CA . ARG A 1 334 ? 26.948 8.471 58.837 1.00 24.62 356 ARG A CA 1
ATOM 2645 C C . ARG A 1 334 ? 28.440 8.416 59.142 1.00 24.70 356 ARG A C 1
ATOM 2646 O O . ARG A 1 334 ? 29.033 9.422 59.531 1.00 24.35 356 ARG A O 1
ATOM 2654 N N . ALA A 1 335 ? 29.038 7.247 58.917 1.00 24.59 357 ALA A N 1
ATOM 2655 C CA . ALA A 1 335 ? 30.454 7.008 59.167 1.00 25.39 357 ALA A CA 1
ATOM 2656 C C . ALA A 1 335 ? 31.367 7.872 58.308 1.00 26.30 357 ALA A C 1
ATOM 2657 O O . ALA A 1 335 ? 32.433 8.300 58.775 1.00 26.26 357 ALA A O 1
ATOM 2659 N N . SER A 1 336 ? 30.948 8.144 57.069 1.00 26.70 358 SER A N 1
ATOM 2660 C CA . SER A 1 336 ? 31.712 8.995 56.168 1.00 27.31 358 SER A CA 1
ATOM 2661 C C . SER A 1 336 ? 31.486 10.483 56.409 1.00 28.05 358 SER A C 1
ATOM 2662 O O . SER A 1 336 ? 32.102 11.316 55.747 1.00 28.60 358 SER A O 1
ATOM 2665 N N . GLY A 1 337 ? 30.596 10.807 57.341 1.00 28.71 359 GLY A N 1
ATOM 2666 C CA . GLY A 1 337 ? 30.287 12.189 57.669 1.00 29.65 359 GLY A CA 1
ATOM 2667 C C . GLY A 1 337 ? 29.424 12.869 56.616 1.00 30.48 359 GLY A C 1
ATOM 2668 O O . GLY A 1 337 ? 29.307 14.099 56.616 1.00 30.87 359 GLY A O 1
ATOM 2669 N N . VAL A 1 338 ? 28.829 12.073 55.728 1.00 29.52 360 VAL A N 1
ATOM 2670 C CA . VAL A 1 338 ? 27.936 12.597 54.696 1.00 30.16 360 VAL A CA 1
ATOM 2671 C C . VAL A 1 338 ? 26.565 12.947 55.278 1.00 29.93 360 VAL A C 1
ATOM 2672 O O . VAL A 1 338 ? 25.991 13.977 54.908 1.00 30.93 360 VAL A O 1
ATOM 2676 N N . ILE A 1 339 ? 26.065 12.122 56.198 1.00 29.19 361 ILE A N 1
ATOM 2677 C CA . ILE A 1 339 ? 24.815 12.396 56.901 1.00 28.96 361 ILE A CA 1
ATOM 2678 C C . ILE A 1 339 ? 25.143 13.199 58.157 1.00 29.59 361 ILE A C 1
ATOM 2679 O O . ILE A 1 339 ? 25.880 12.720 59.021 1.00 28.83 361 ILE A O 1
ATOM 2684 N N . LYS A 1 340 ? 24.609 14.415 58.217 1.00 29.51 362 LYS A N 1
ATOM 2685 C CA . LYS A 1 340 ? 24.865 15.368 59.290 1.00 30.13 362 LYS A CA 1
ATOM 2686 C C . LYS A 1 340 ? 23.507 15.729 59.859 1.00 30.43 362 LYS A C 1
ATOM 2687 O O . LYS A 1 340 ? 22.599 16.119 59.107 1.00 30.29 362 LYS A O 1
ATOM 2693 N N . ASP A 1 341 ? 23.376 15.649 61.180 1.00 30.59 363 ASP A N 1
ATOM 2694 C CA . ASP A 1 341 ? 22.092 15.931 61.810 1.00 31.63 363 ASP A CA 1
ATOM 2695 C C . ASP A 1 341 ? 21.581 17.355 61.590 1.00 31.02 363 ASP A C 1
ATOM 2696 O O . ASP A 1 341 ? 20.375 17.570 61.533 1.00 31.06 363 ASP A O 1
ATOM 2701 N N . GLU A 1 342 ? 22.490 18.293 61.376 1.00 30.93 364 GLU A N 1
ATOM 2702 C CA . GLU A 1 342 ? 22.114 19.678 61.139 1.00 31.03 364 GLU A CA 1
ATOM 2703 C C . GLU A 1 342 ? 21.678 19.960 59.702 1.00 31.01 364 GLU A C 1
ATOM 2704 O O . GLU A 1 342 ? 21.269 21.064 59.396 1.00 30.82 364 GLU A O 1
ATOM 2710 N N . ASP A 1 343 ? 21.784 18.973 58.823 1.00 30.06 365 ASP A N 1
ATOM 2711 C CA A ASP A 1 343 ? 21.483 19.251 57.434 0.50 30.43 365 ASP A CA 1
ATOM 2712 C CA B ASP A 1 343 ? 21.490 19.176 57.406 0.50 30.43 365 ASP A CA 1
ATOM 2713 C C . ASP A 1 343 ? 19.968 19.224 57.280 1.00 29.06 365 ASP A C 1
ATOM 2714 O O . ASP A 1 343 ? 19.278 18.418 57.873 1.00 28.85 365 ASP A O 1
ATOM 2723 N N . PRO A 1 344 ? 19.460 20.186 56.520 1.00 28.94 366 PRO A N 1
ATOM 2724 C CA . PRO A 1 344 ? 18.019 20.422 56.463 1.00 27.97 366 PRO A CA 1
ATOM 2725 C C . PRO A 1 344 ? 17.244 19.179 56.027 1.00 26.82 366 PRO A C 1
ATOM 2726 O O . PRO A 1 344 ? 16.143 18.967 56.510 1.00 25.43 366 PRO A O 1
ATOM 2730 N N . SER A 1 345 ? 17.816 18.364 55.150 1.00 26.48 367 SER A N 1
ATOM 2731 C CA . SER A 1 345 ? 17.108 17.150 54.754 1.00 26.31 367 SER A CA 1
ATOM 2732 C C . SER A 1 345 ? 17.020 16.139 55.902 1.00 25.95 367 SER A C 1
ATOM 2733 O O . SER A 1 345 ? 15.994 15.444 56.086 1.00 26.05 367 SER A O 1
ATOM 2736 N N . VAL A 1 346 ? 18.100 16.045 56.675 1.00 25.64 368 VAL A N 1
ATOM 2737 C CA . VAL A 1 346 ? 18.155 15.102 57.783 1.00 25.12 368 VAL A CA 1
ATOM 2738 C C . VAL A 1 346 ? 17.304 15.651 58.933 1.00 25.57 368 VAL A C 1
ATOM 2739 O O . VAL A 1 346 ? 16.523 14.918 59.544 1.00 25.02 368 VAL A O 1
ATOM 2743 N N . ALA A 1 347 ? 17.443 16.945 59.223 1.00 24.80 369 ALA A N 1
ATOM 2744 C CA . ALA A 1 347 ? 16.717 17.529 60.339 1.00 25.57 369 ALA A CA 1
ATOM 2745 C C . ALA A 1 347 ? 15.213 17.458 60.071 1.00 24.75 369 ALA A C 1
ATOM 2746 O O . ALA A 1 347 ? 14.430 17.224 60.985 1.00 24.49 369 ALA A O 1
ATOM 2748 N N . GLY A 1 348 ? 14.838 17.664 58.809 1.00 25.28 370 GLY A N 1
ATOM 2749 C CA . GLY A 1 348 ? 13.451 17.614 58.396 1.00 26.38 370 GLY A CA 1
ATOM 2750 C C . GLY A 1 348 ? 12.832 16.250 58.630 1.00 27.23 370 GLY A C 1
ATOM 2751 O O . GLY A 1 348 ? 11.697 16.142 59.136 1.00 27.20 370 GLY A O 1
ATOM 2752 N N . LEU A 1 349 ? 13.596 15.207 58.320 1.00 27.13 371 LEU A N 1
ATOM 2753 C CA . LEU A 1 349 ? 13.132 13.849 58.574 1.00 28.84 371 LEU A CA 1
ATOM 2754 C C . LEU A 1 349 ? 12.949 13.596 60.083 1.00 28.74 371 LEU A C 1
ATOM 2755 O O . LEU A 1 349 ? 11.921 13.069 60.516 1.00 28.88 371 LEU A O 1
ATOM 2760 N N . ASN A 1 350 ? 13.938 13.989 60.879 1.00 28.17 372 ASN A N 1
ATOM 2761 C CA . ASN A 1 350 ? 13.827 13.798 62.320 1.00 28.77 372 ASN A CA 1
ATOM 2762 C C . ASN A 1 350 ? 12.625 14.546 62.924 1.00 28.20 372 ASN A C 1
ATOM 2763 O O . ASN A 1 350 ? 11.913 13.999 63.786 1.00 27.64 372 ASN A O 1
ATOM 2768 N N . MET A 1 351 ? 12.373 15.770 62.459 1.00 27.81 373 MET A N 1
ATOM 2769 C CA . MET A 1 351 ? 11.228 16.525 62.983 1.00 29.12 373 MET A CA 1
ATOM 2770 C C . MET A 1 351 ? 9.937 15.798 62.632 1.00 29.63 373 MET A C 1
ATOM 2771 O O . MET A 1 351 ? 9.084 15.585 63.492 1.00 29.52 373 MET A O 1
ATOM 2776 N N . ALA A 1 352 ? 9.813 15.404 61.368 1.00 30.42 374 ALA A N 1
ATOM 2777 C CA . ALA A 1 352 ? 8.636 14.659 60.906 1.00 31.47 374 ALA A CA 1
ATOM 2778 C C . ALA A 1 352 ? 8.380 13.371 61.692 1.00 31.46 374 ALA A C 1
ATOM 2779 O O . ALA A 1 352 ? 7.232 13.040 61.996 1.00 31.74 374 ALA A O 1
ATOM 2781 N N . LEU A 1 353 ? 9.435 12.636 62.019 1.00 31.64 375 LEU A N 1
ATOM 2782 C CA . LEU A 1 353 ? 9.243 11.384 62.749 1.00 32.04 375 LEU A CA 1
ATOM 2783 C C . LEU A 1 353 ? 8.695 11.590 64.162 1.00 32.01 375 LEU A C 1
ATOM 2784 O O . LEU A 1 353 ? 7.978 10.730 64.681 1.00 31.99 375 LEU A O 1
ATOM 2789 N N . GLU A 1 354 ? 9.026 12.726 64.773 1.00 31.32 376 GLU A N 1
ATOM 2790 C CA . GLU A 1 354 ? 8.595 13.017 66.127 1.00 31.12 376 GLU A CA 1
ATOM 2791 C C . GLU A 1 354 ? 7.163 13.588 66.144 1.00 31.43 376 GLU A C 1
ATOM 2792 O O . GLU A 1 354 ? 6.484 13.528 67.166 1.00 30.99 376 GLU A O 1
ATOM 2798 N N . LEU A 1 355 ? 6.704 14.139 65.016 1.00 30.81 377 LEU A N 1
ATOM 2799 C CA . LEU A 1 355 ? 5.317 14.596 64.924 1.00 31.32 377 LEU A CA 1
ATOM 2800 C C . LEU A 1 355 ? 4.393 13.381 64.988 1.00 31.39 377 LEU A C 1
ATOM 2801 O O . LEU A 1 355 ? 4.705 12.354 64.395 1.00 31.69 377 LEU A O 1
ATOM 2806 N N . PRO A 1 356 ? 3.268 13.474 65.693 1.00 31.76 378 PRO A N 1
ATOM 2807 C CA . PRO A 1 356 ? 2.305 12.360 65.717 1.00 31.73 378 PRO A CA 1
ATOM 2808 C C . PRO A 1 356 ? 1.793 12.129 64.293 1.00 31.72 378 PRO A C 1
ATOM 2809 O O . PRO A 1 356 ? 1.249 13.056 63.683 1.00 31.53 378 PRO A O 1
ATOM 2813 N N . HIS A 1 357 ? 2.023 10.943 63.738 1.00 31.65 379 HIS A N 1
ATOM 2814 C CA . HIS A 1 357 ? 1.718 10.715 62.329 1.00 31.93 379 HIS A CA 1
ATOM 2815 C C . HIS A 1 357 ? 1.160 9.312 62.055 1.00 32.32 379 HIS A C 1
ATOM 2816 O O . HIS A 1 357 ? 1.475 8.692 61.046 1.00 31.02 379 HIS A O 1
ATOM 2823 N N . LYS A 1 358 ? 0.297 8.836 62.956 1.00 32.89 380 LYS A N 1
ATOM 2824 C CA . LYS A 1 358 ? -0.313 7.513 62.821 1.00 34.24 380 LYS A CA 1
ATOM 2825 C C . LYS A 1 358 ? -1.166 7.337 61.544 1.00 34.04 380 LYS A C 1
ATOM 2826 O O . LYS A 1 358 ? -1.205 6.252 60.967 1.00 33.48 380 LYS A O 1
ATOM 2832 N N . MET A 1 359 ? -1.839 8.398 61.108 1.00 33.69 381 MET A N 1
ATOM 2833 C CA . MET A 1 359 ? -2.660 8.357 59.888 1.00 34.86 381 MET A CA 1
ATOM 2834 C C . MET A 1 359 ? -1.756 8.154 58.653 1.00 34.59 381 MET A C 1
ATOM 2835 O O . MET A 1 359 ? -0.844 8.933 58.440 1.00 35.27 381 MET A O 1
ATOM 2840 N N . THR A 1 360 ? -1.965 7.099 57.862 1.00 35.39 382 THR A N 1
ATOM 2841 C CA . THR A 1 360 ? -1.153 6.938 56.636 1.00 35.50 382 THR A CA 1
ATOM 2842 C C . THR A 1 360 ? -1.937 7.349 55.383 1.00 34.84 382 THR A C 1
ATOM 2843 O O . THR A 1 360 ? -3.030 6.878 55.144 1.00 35.38 382 THR A O 1
ATOM 2847 N N . THR A 1 361 ? -1.365 8.233 54.586 1.00 33.87 383 THR A N 1
ATOM 2848 C CA . THR A 1 361 ? -2.001 8.642 53.349 1.00 32.75 383 THR A CA 1
ATOM 2849 C C . THR A 1 361 ? -2.307 7.439 52.409 1.00 32.09 383 THR A C 1
ATOM 2850 O O . THR A 1 361 ? -1.483 6.515 52.257 1.00 32.24 383 THR A O 1
ATOM 2854 N N . SER A 1 362 ? -3.503 7.439 51.828 1.00 30.59 384 SER A N 1
ATOM 2855 C CA . SER A 1 362 ? -3.871 6.464 50.790 1.00 29.37 384 SER A CA 1
ATOM 2856 C C . SER A 1 362 ? -3.123 6.835 49.505 1.00 28.22 384 SER A C 1
ATOM 2857 O O . SER A 1 362 ? -3.022 8.012 49.181 1.00 27.53 384 SER A O 1
ATOM 2860 N N . PRO A 1 363 ? -2.601 5.856 48.757 1.00 27.45 385 PRO A N 1
ATOM 2861 C CA . PRO A 1 363 ? -1.945 6.168 47.478 1.00 26.82 385 PRO A CA 1
ATOM 2862 C C . PRO A 1 363 ? -2.897 6.840 46.461 1.00 26.06 385 PRO A C 1
ATOM 2863 O O . PRO A 1 363 ? -2.444 7.567 45.568 1.00 25.47 385 PRO A O 1
ATOM 2867 N N . TYR A 1 364 ? -4.195 6.626 46.643 1.00 25.30 386 TYR A N 1
ATOM 2868 C CA . TYR A 1 364 ? -5.212 7.248 45.777 1.00 25.43 386 TYR A CA 1
ATOM 2869 C C . TYR A 1 364 ? -5.333 8.750 46.022 1.00 25.40 386 TYR A C 1
ATOM 2870 O O . TYR A 1 364 ? -5.784 9.496 45.151 1.00 25.75 386 TYR A O 1
ATOM 2879 N N . PHE A 1 365 ? -4.854 9.202 47.178 1.00 25.91 387 PHE A N 1
ATOM 2880 C CA . PHE A 1 365 ? -4.804 10.644 47.451 1.00 24.93 387 PHE A CA 1
ATOM 2881 C C . PHE A 1 365 ? -3.845 11.360 46.492 1.00 24.40 387 PHE A C 1
ATOM 2882 O O . PHE A 1 365 ? -3.976 12.567 46.228 1.00 24.43 387 PHE A O 1
ATOM 2890 N N . ASP A 1 366 ? -2.888 10.604 45.960 1.00 23.80 388 ASP A N 1
ATOM 2891 C CA . ASP A 1 366 ? -1.885 11.128 45.047 1.00 23.80 388 ASP A CA 1
ATOM 2892 C C . ASP A 1 366 ? -2.076 10.548 43.640 1.00 24.23 388 ASP A C 1
ATOM 2893 O O . ASP A 1 366 ? -1.151 10.496 42.852 1.00 24.60 388 ASP A O 1
ATOM 2898 N N . ASP A 1 367 ? -3.295 10.117 43.320 1.00 24.93 389 ASP A N 1
ATOM 2899 C CA . ASP A 1 367 ? -3.587 9.720 41.941 1.00 24.66 389 ASP A CA 1
ATOM 2900 C C . ASP A 1 367 ? -3.376 10.951 41.080 1.00 25.10 389 ASP A C 1
ATOM 2901 O O . ASP A 1 367 ? -3.854 12.032 41.445 1.00 24.27 389 ASP A O 1
ATOM 2906 N N . PRO A 1 368 ? -2.625 10.828 39.977 1.00 25.59 390 PRO A N 1
ATOM 2907 C CA . PRO A 1 368 ? -2.284 12.005 39.177 1.00 25.86 390 PRO A CA 1
ATOM 2908 C C . PRO A 1 368 ? -3.500 12.728 38.584 1.00 26.37 390 PRO A C 1
ATOM 2909 O O . PRO A 1 368 ? -3.404 13.940 38.406 1.00 26.30 390 PRO A O 1
ATOM 2913 N N . GLN A 1 369 ? -4.592 12.017 38.285 1.00 26.85 391 GLN A N 1
ATOM 2914 C CA . GLN A 1 369 ? -5.805 12.700 37.832 1.00 27.76 391 GLN A CA 1
ATOM 2915 C C . GLN A 1 369 ? -6.496 13.476 38.965 1.00 26.90 391 GLN A C 1
ATOM 2916 O O . GLN A 1 369 ? -7.077 14.543 38.709 1.00 28.04 391 GLN A O 1
ATOM 2922 N N . ILE A 1 370 ? -6.438 12.956 40.195 1.00 26.04 392 ILE A N 1
ATOM 2923 C CA . ILE A 1 370 ? -6.886 13.725 41.376 1.00 25.79 392 ILE A CA 1
ATOM 2924 C C . ILE A 1 370 ? -6.037 14.979 41.554 1.00 25.66 392 ILE A C 1
ATOM 2925 O O . ILE A 1 370 ? -6.562 16.072 41.816 1.00 26.82 392 ILE A O 1
ATOM 2930 N N . VAL A 1 371 ? -4.716 14.833 41.428 1.00 24.86 393 VAL A N 1
ATOM 2931 C CA . VAL A 1 371 ? -3.820 15.979 41.584 1.00 24.86 393 VAL A CA 1
ATOM 2932 C C . VAL A 1 371 ? -4.087 17.044 40.504 1.00 25.71 393 VAL A C 1
ATOM 2933 O O . VAL A 1 371 ? -4.150 18.236 40.800 1.00 25.06 393 VAL A O 1
ATOM 2937 N N . SER A 1 372 ? -4.261 16.584 39.264 1.00 26.36 394 SER A N 1
ATOM 2938 C CA . SER A 1 372 ? -4.611 17.470 38.148 1.00 27.76 394 SER A CA 1
ATOM 2939 C C . SER A 1 372 ? -5.960 18.180 38.367 1.00 27.54 394 SER A C 1
ATOM 2940 O O . SER A 1 372 ? -6.081 19.386 38.126 1.00 27.84 394 SER A O 1
ATOM 2943 N N . LEU A 1 373 ? -6.963 17.425 38.806 1.00 27.60 395 LEU A N 1
ATOM 2944 C CA . LEU A 1 373 ? -8.287 17.968 39.103 1.00 28.25 395 LEU A CA 1
ATOM 2945 C C . LEU A 1 373 ? -8.219 19.074 40.147 1.00 28.37 395 LEU A C 1
ATOM 2946 O O . LEU A 1 373 ? -8.914 20.112 40.041 1.00 28.17 395 LEU A O 1
ATOM 2951 N N . PHE A 1 374 ? -7.391 18.850 41.159 1.00 28.13 396 PHE A N 1
ATOM 2952 C CA . PHE A 1 374 ? -7.194 19.880 42.177 1.00 27.34 396 PHE A CA 1
ATOM 2953 C C . PHE A 1 374 ? -6.660 21.190 41.594 1.00 27.59 396 PHE A C 1
ATOM 2954 O O . PHE A 1 374 ? -7.171 22.269 41.933 1.00 27.55 396 PHE A O 1
ATOM 2962 N N . GLY A 1 375 ? -5.654 21.094 40.723 1.00 27.11 397 GLY A N 1
ATOM 2963 C CA . GLY A 1 375 ? -5.118 22.250 40.011 1.00 27.88 397 GLY A CA 1
ATOM 2964 C C . GLY A 1 375 ? -6.175 23.003 39.202 1.00 28.11 397 GLY A C 1
ATOM 2965 O O . GLY A 1 375 ? -6.216 24.240 39.220 1.00 27.97 397 GLY A O 1
ATOM 2966 N N . ASP A 1 376 ? -7.026 22.254 38.497 1.00 28.85 398 ASP A N 1
ATOM 2967 C CA . ASP A 1 376 ? -8.151 22.844 37.755 1.00 28.71 398 ASP A CA 1
ATOM 2968 C C . ASP A 1 376 ? -9.082 23.575 38.705 1.00 29.11 398 ASP A C 1
ATOM 2969 O O . ASP A 1 376 ? -9.530 24.684 38.406 1.00 30.04 398 ASP A O 1
ATOM 2974 N N . ALA A 1 377 ? -9.381 22.928 39.837 1.00 28.83 399 ALA A N 1
ATOM 2975 C 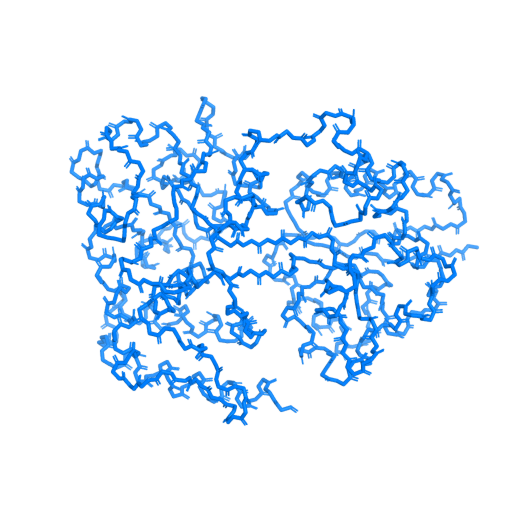CA . ALA A 1 377 ? -10.292 23.461 40.854 1.00 29.35 399 ALA A CA 1
ATOM 2976 C C . ALA A 1 377 ? -9.854 24.810 41.406 1.00 29.04 399 ALA A C 1
ATOM 2977 O O . ALA A 1 377 ? -10.632 25.774 41.399 1.00 29.06 399 ALA A O 1
ATOM 2979 N N . ILE A 1 378 ? -8.609 24.908 41.872 1.00 28.69 400 ILE A N 1
ATOM 2980 C CA . ILE A 1 378 ? -8.133 26.188 42.418 1.00 28.12 400 ILE A CA 1
ATOM 2981 C C . ILE A 1 378 ? -8.000 27.263 41.336 1.00 28.98 400 ILE A C 1
ATOM 2982 O O . ILE A 1 378 ? -8.205 28.456 41.603 1.00 28.40 400 ILE A O 1
ATOM 2987 N N . GLN A 1 379 ? -7.661 26.836 40.121 1.00 29.66 401 GLN A N 1
ATOM 2988 C CA . GLN A 1 379 ? -7.646 27.753 38.974 1.00 31.22 401 GLN A CA 1
ATOM 2989 C C . GLN A 1 379 ? -9.023 28.359 38.734 1.00 30.90 401 GLN A C 1
ATOM 2990 O O . GLN A 1 379 ? -9.114 29.550 38.456 1.00 31.21 401 GLN A O 1
ATOM 2996 N N . TYR A 1 380 ? -10.080 27.548 38.860 1.00 31.33 402 TYR A N 1
ATOM 2997 C CA . TYR A 1 380 ? -11.469 28.040 38.730 1.00 31.89 402 TYR A CA 1
ATOM 2998 C C . TYR A 1 380 ? -11.757 29.151 39.718 1.00 32.08 402 TYR A C 1
ATOM 2999 O O . TYR A 1 380 ? -12.355 30.173 39.353 1.00 32.19 402 TYR A O 1
ATOM 3008 N N . ILE A 1 381 ? -11.347 28.951 40.973 1.00 31.08 403 ILE A N 1
ATOM 3009 C CA . ILE A 1 381 ? -11.446 29.998 41.991 1.00 31.13 403 ILE A CA 1
ATOM 3010 C C . ILE A 1 381 ? -10.646 31.267 41.644 1.00 31.23 403 ILE A C 1
ATOM 3011 O O . ILE A 1 381 ? -11.202 32.377 41.680 1.00 31.11 403 ILE A O 1
ATOM 3016 N N . ASP A 1 382 ? -9.355 31.116 41.326 1.00 30.75 404 ASP A N 1
ATOM 3017 C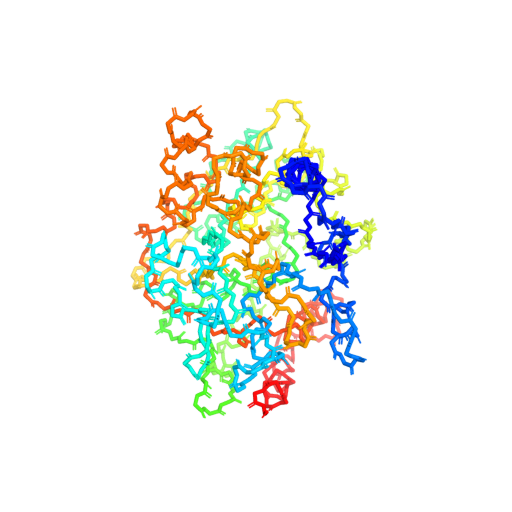 CA . ASP A 1 382 ? -8.479 32.282 41.137 1.00 31.48 404 ASP A CA 1
ATOM 3018 C C . ASP A 1 382 ? -8.861 33.109 39.908 1.00 32.37 404 ASP A C 1
ATOM 3019 O O . ASP A 1 382 ? -8.732 34.328 39.939 1.00 32.75 404 ASP A O 1
ATOM 3024 N N . TYR A 1 383 ? -9.317 32.438 38.849 1.00 33.58 405 TYR A N 1
ATOM 3025 C CA . TYR A 1 383 ? -9.760 33.109 37.610 1.00 35.38 405 TYR A CA 1
ATOM 3026 C C . TYR A 1 383 ? -11.238 33.564 37.631 1.00 36.51 405 TYR A C 1
ATOM 3027 O O . TYR A 1 383 ? -11.750 34.068 36.618 1.00 36.91 405 TYR A O 1
ATOM 3036 N N . GLY A 1 384 ? -11.914 33.368 38.764 1.00 37.34 406 GLY A N 1
ATOM 3037 C CA . GLY A 1 384 ? -13.288 33.818 38.957 1.00 38.19 406 GLY A CA 1
ATOM 3038 C C . GLY A 1 384 ? -14.358 33.130 38.123 1.00 39.21 406 GLY A C 1
ATOM 3039 O O . GLY A 1 384 ? -15.362 33.755 37.754 1.00 39.42 406 GLY A O 1
ATOM 3040 N N . GLN A 1 385 ? -14.174 31.841 37.848 1.00 39.28 407 GLN A N 1
ATOM 3041 C CA . GLN A 1 385 ? -15.110 31.070 37.025 1.00 39.77 407 GLN A CA 1
ATOM 3042 C C . GLN A 1 385 ? -16.051 30.216 37.861 1.00 39.37 407 GLN A C 1
ATOM 3043 O O . GLN A 1 385 ? -17.121 29.815 37.398 1.00 39.51 407 GLN A O 1
ATOM 3049 N N . LYS A 1 386 ? -15.648 29.926 39.095 1.00 38.45 408 LYS A N 1
ATOM 3050 C CA . LYS A 1 386 ? -16.507 29.212 40.033 1.00 37.63 408 LYS A CA 1
ATOM 3051 C C . LYS A 1 386 ? -16.327 29.854 41.393 1.00 36.97 408 LYS A C 1
ATOM 3052 O O . LYS A 1 386 ? -15.246 30.328 41.728 1.00 37.15 408 LYS A O 1
ATOM 3058 N N . THR A 1 387 ? -17.388 29.890 42.181 1.00 36.28 409 THR A N 1
ATOM 3059 C CA . THR A 1 387 ? -17.254 30.365 43.541 1.00 35.46 409 THR A CA 1
ATOM 3060 C C . THR A 1 387 ? -16.580 29.240 44.342 1.00 35.06 409 THR A C 1
ATOM 3061 O O . THR A 1 387 ? -16.411 28.123 43.836 1.00 34.37 409 THR A O 1
ATOM 3065 N N . VAL A 1 388 ? -16.222 29.538 45.585 1.00 34.94 410 VAL A N 1
ATOM 3066 C CA . VAL A 1 388 ? -15.658 28.532 46.480 1.00 35.34 410 VAL A CA 1
ATOM 3067 C C . VAL A 1 388 ? -16.644 27.360 46.645 1.00 35.75 410 VAL A C 1
ATOM 3068 O O . VAL A 1 388 ? -16.273 26.194 46.465 1.00 35.51 410 VAL A O 1
ATOM 3072 N N . GLN A 1 389 ? -17.900 27.692 46.946 1.00 36.43 411 GLN A N 1
ATOM 3073 C CA . GLN A 1 389 ? -19.013 26.731 46.991 1.00 37.47 411 GLN A CA 1
ATOM 3074 C C . GLN A 1 389 ? -19.074 25.812 45.756 1.00 36.72 411 GLN A C 1
ATOM 3075 O O . GLN A 1 389 ? -19.108 24.580 45.883 1.00 37.26 411 GLN A O 1
ATOM 3081 N N . GLU A 1 390 ? -19.113 26.406 44.561 1.00 35.98 412 GLU A N 1
ATOM 3082 C CA . GLU A 1 390 ? -19.248 25.625 43.330 1.00 34.94 412 GLU A CA 1
ATOM 3083 C C . GLU A 1 390 ? -17.994 24.763 43.079 1.00 34.14 412 GLU A C 1
ATOM 3084 O O . GLU A 1 390 ? -18.090 23.639 42.597 1.00 33.51 412 GLU A O 1
ATOM 3090 N N . THR A 1 391 ? -16.828 25.300 43.414 1.00 32.76 413 THR A N 1
ATOM 3091 C CA . THR A 1 391 ? -15.575 24.557 43.235 1.00 32.28 413 THR A CA 1
ATOM 3092 C C . THR A 1 391 ? -15.506 23.317 44.144 1.00 31.79 413 THR A C 1
ATOM 3093 O O . THR A 1 391 ? -15.132 22.227 43.692 1.00 31.49 413 THR A O 1
ATOM 3097 N N . ALA A 1 392 ? -15.882 23.494 45.409 1.00 31.16 414 ALA A N 1
ATOM 3098 C CA . ALA A 1 392 ? -15.959 22.396 46.382 1.00 31.31 414 ALA A CA 1
ATOM 3099 C C . ALA A 1 392 ? -16.860 21.250 45.910 1.00 31.60 414 ALA A C 1
ATOM 3100 O O . ALA A 1 392 ? -16.467 20.081 45.938 1.00 29.80 414 ALA A O 1
ATOM 3102 N N . GLU A 1 393 ? -18.065 21.597 45.456 1.00 31.50 415 GLU A N 1
ATOM 3103 C CA . GLU A 1 393 ? -19.001 20.608 44.912 1.00 31.84 415 GLU A CA 1
ATOM 3104 C C . GLU A 1 393 ? -18.449 19.916 43.668 1.00 31.50 415 GLU A C 1
ATOM 3105 O O . GLU A 1 393 ? -18.597 18.702 43.507 1.00 31.39 415 GLU A O 1
ATOM 3111 N N . TYR A 1 394 ? -17.820 20.698 42.795 1.00 31.62 416 TYR A N 1
ATOM 3112 C CA . TYR A 1 394 ? -17.187 20.194 41.579 1.00 32.50 416 TYR A CA 1
ATOM 3113 C C . TYR A 1 394 ? -16.033 19.226 41.923 1.00 32.09 416 TYR A C 1
ATOM 3114 O O . TYR A 1 394 ? -15.899 18.160 41.316 1.00 32.14 416 TYR A O 1
ATOM 3123 N N . PHE A 1 395 ? -15.202 19.605 42.889 1.00 31.44 417 PHE A N 1
ATOM 3124 C CA . PHE A 1 395 ? -14.081 18.739 43.263 1.00 31.46 417 PHE A CA 1
ATOM 3125 C C . PHE A 1 395 ? -14.573 17.427 43.868 1.00 31.28 417 PHE A C 1
ATOM 3126 O O . PHE A 1 395 ? -14.053 16.359 43.548 1.00 31.23 417 PHE A O 1
ATOM 3134 N N . ASN A 1 396 ? -15.575 17.516 44.733 1.00 31.87 418 ASN A N 1
ATOM 3135 C CA . ASN A 1 396 ? -16.157 16.352 45.397 1.00 33.11 418 ASN A CA 1
ATOM 3136 C C . ASN A 1 396 ? -16.763 15.397 44.364 1.00 34.08 418 ASN A C 1
ATOM 3137 O O . ASN A 1 396 ? -16.568 14.185 44.445 1.00 34.52 418 ASN A O 1
ATOM 3142 N N . LYS A 1 397 ? -17.487 15.948 43.390 1.00 34.52 419 LYS A N 1
ATOM 3143 C CA . LYS A 1 397 ? -18.194 15.122 42.400 1.00 34.93 419 LYS A CA 1
ATOM 3144 C C . LYS A 1 397 ? -17.224 14.466 41.414 1.00 34.34 419 LYS A C 1
ATOM 3145 O O . LYS A 1 397 ? -17.223 13.240 41.265 1.00 34.22 419 LYS A O 1
ATOM 3151 N N . GLN A 1 398 ? -16.402 15.291 40.766 1.00 34.10 420 GLN A N 1
ATOM 3152 C CA . GLN A 1 398 ? -15.419 14.823 39.791 1.00 33.40 420 GLN A CA 1
ATOM 3153 C C . GLN A 1 398 ? -14.330 13.948 40.403 1.00 32.89 420 GLN A C 1
ATOM 3154 O O . GLN A 1 398 ? -13.902 12.974 39.787 1.00 31.62 420 GLN A O 1
ATOM 3160 N N . GLY A 1 399 ? -13.894 14.296 41.614 1.00 32.35 421 GLY A N 1
ATOM 3161 C CA . GLY A 1 399 ? -12.932 13.483 42.351 1.00 32.90 421 GLY A CA 1
ATOM 3162 C C . GLY A 1 399 ? -13.447 12.089 42.682 1.00 33.21 421 GLY A C 1
ATOM 3163 O O . GLY A 1 399 ? -12.733 11.100 42.487 1.00 33.32 421 GLY A O 1
ATOM 3164 N N . ASP A 1 400 ? -14.683 11.993 43.176 1.00 33.77 422 ASP A N 1
ATOM 3165 C CA . ASP A 1 400 ? -15.294 10.683 43.446 1.00 33.97 422 ASP A CA 1
ATOM 3166 C C . ASP A 1 400 ? -15.402 9.827 42.175 1.00 34.83 422 ASP A C 1
ATOM 3167 O O . ASP A 1 400 ? -15.236 8.605 42.232 1.00 34.43 422 ASP A O 1
ATOM 3172 N N . ARG A 1 401 ? -15.678 10.476 41.041 1.00 35.42 423 ARG A N 1
ATOM 3173 C CA . ARG A 1 401 ? -15.676 9.811 39.729 1.00 36.61 423 ARG A CA 1
ATOM 3174 C C . ARG A 1 401 ? -14.295 9.262 39.348 1.00 36.60 423 ARG A C 1
ATOM 3175 O O . ARG A 1 401 ? -14.167 8.108 38.900 1.00 36.95 423 ARG A O 1
ATOM 3183 N N . ILE A 1 402 ? -13.268 10.100 39.499 1.00 36.27 424 ILE A N 1
ATOM 3184 C CA . ILE A 1 402 ? -11.885 9.708 39.207 1.00 36.28 424 ILE A CA 1
ATOM 3185 C C . ILE A 1 402 ? -11.470 8.551 40.114 1.00 36.33 424 ILE A C 1
ATOM 3186 O O . ILE A 1 402 ? -10.905 7.567 39.640 1.00 35.76 424 ILE A O 1
ATOM 3191 N N . LEU A 1 403 ? -11.775 8.669 41.404 1.00 36.85 425 LEU A N 1
ATOM 3192 C CA . LEU A 1 403 ? -11.456 7.631 42.389 1.00 38.06 425 LEU A CA 1
ATOM 3193 C C . LEU A 1 403 ? -12.054 6.279 42.008 1.00 39.35 425 LEU A C 1
ATOM 3194 O O . LEU A 1 403 ? -11.408 5.233 42.129 1.00 39.99 425 LEU A O 1
ATOM 3199 N N . LYS A 1 404 ? -13.290 6.302 41.532 1.00 40.28 426 LYS A N 1
ATOM 3200 C CA . LYS A 1 404 ? -13.933 5.075 41.082 1.00 41.16 426 LYS A CA 1
ATOM 3201 C C . LYS A 1 404 ? -13.207 4.433 39.889 1.00 41.06 426 LYS A C 1
ATOM 3202 O O . LYS A 1 404 ? -13.001 3.221 39.876 1.00 41.67 426 LYS A O 1
ATOM 3208 N N . ARG A 1 405 ? -12.759 5.242 38.928 1.00 40.96 427 ARG A N 1
ATOM 3209 C CA . ARG A 1 405 ? -11.955 4.735 37.804 0.50 40.93 427 ARG A CA 1
ATOM 3210 C C . ARG A 1 405 ? -10.573 4.261 38.261 1.00 40.91 427 ARG A C 1
ATOM 3211 O O . ARG A 1 405 ? -10.084 3.201 37.843 1.00 40.66 427 ARG A O 1
ATOM 3219 N N . ALA A 1 406 ? -9.948 5.061 39.122 1.00 40.35 428 ALA A N 1
ATOM 3220 C CA . ALA A 1 406 ? -8.626 4.767 39.678 1.00 40.12 428 ALA A CA 1
ATOM 3221 C C . ALA A 1 406 ? -8.595 3.485 40.520 1.00 39.86 428 ALA A C 1
ATOM 3222 O O . ALA A 1 406 ? -7.597 2.751 40.505 1.00 39.52 428 ALA A O 1
ATOM 3224 N N . MET A 1 407 ? -9.681 3.211 41.228 1.00 39.97 429 MET A N 1
ATOM 3225 C CA . MET A 1 407 ? -9.716 2.097 42.155 1.00 40.62 429 MET A CA 1
ATOM 3226 C C . MET A 1 407 ? -10.431 0.883 41.566 1.00 41.64 429 MET A C 1
ATOM 3227 O O . MET A 1 407 ? -10.789 -0.036 42.283 1.00 42.08 429 MET A O 1
ATOM 3232 N N . ARG A 1 408 ? -10.638 0.889 40.254 0.50 42.33 430 ARG A N 1
ATOM 3233 C CA . ARG A 1 408 ? -11.177 -0.283 39.585 1.00 43.55 430 ARG A CA 1
ATOM 3234 C C . ARG A 1 408 ? -10.062 -1.177 39.049 0.50 43.12 430 ARG A C 1
ATOM 3235 O O . ARG A 1 408 ? -10.125 -2.393 39.196 0.50 43.17 430 ARG A O 1
#

Radius of gyration: 21.39 Å; Cα contacts (8 Å, |Δi|>4): 752; chains: 1; bounding box: 53×60×45 Å

Solvent-accessible surface area: 17456 Å² total; per-residue (Å²): 168,17,68,0,69,1,7,0,18,2,14,92,24,7,18,106,24,0,68,82,0,12,119,48,0,68,173,84,45,104,82,3,49,28,91,35,58,88,45,28,96,95,28,10,27,75,113,4,53,100,42,41,91,57,59,80,30,1,21,0,0,0,0,10,12,7,0,9,21,69,30,2,107,80,0,54,13,4,54,38,0,81,77,2,139,155,46,1,62,25,97,42,7,66,104,166,36,20,118,72,0,28,30,106,56,70,0,0,0,0,0,10,0,9,2,1,8,1,3,0,2,2,48,32,6,3,78,130,5,66,54,133,51,6,127,49,7,111,80,1,33,59,2,0,128,51,0,90,114,137,42,18,96,78,44,18,0,0,0,13,60,57,43,4,2,3,3,0,0,4,0,35,0,0,6,99,80,63,56,70,4,8,38,81,97,88,80,86,8,38,10,47,94,128,28,1,45,44,0,0,60,17,3,66,48,0,28,96,56,20,0,3,8,20,23,112,73,36,53,86,84,38,176,58,54,8,25,88,6,150,3,0,54,78,5,43,1,0,0,0,0,9,28,3,10,19,5,60,36,14,33,104,49,14,75,165,126,9,110,4,50,44,3,43,14,3,48,42,130,77,23,162,4,0,0,3,4,44,13,3,9,5,0,2,0,0,2,115,90,22,185,50,28,102,41,0,0,56,0,0,30,10,2,11,14,32,169,86,0,6,130,3,14,18,50,44,10,3,14,18,36,2,53,50,1,18,88,39,4,135,92,72,36,63,14,101,103,133,50,46,18,9,27,0,15,77,41,2,79,156,25,62,51,200,36,87,3,16,30,21,5,6,14,48,119,0,16,60,11,0,4,62,0,4,90,63,7,20,94,67,122,59,62,29,104,84,0,1,115,56,0,29,122,50,0,31,132,29,0,94,166,26,12,183

Nearest PDB structures (foldseek):
  2uvh-assembly1_A  TM=1.002E+00  e=3.482E-75  Yersinia enterocolitica
  4jxi-assembly2_B  TM=8.463E-01  e=2.688E-68  synthetic construct
  3u1o-assembly2_B  TM=8.282E-01  e=1.330E-68  synthetic construct
  4ry1-assembly2_B  TM=9.650E-01  e=1.378E-47  Pectobacterium atrosepticum SCRI1043
  4r9g-assembly1_A  TM=7.736E-01  e=3.320E-16  Caldanaerobius polysaccharolyticus

B-factor: mean 32.04, std 8.05, range [16.96, 64.82]

Secondary structure (DSSP, 8-state):
-EEEEEEEE--HHHHHHHHHHHHHHHHH-TTEEEEEEEE-STTHHHHHHHHHHHT---SEEEE-GGGHHHH-TTS-SB--GGGGTTTS-GGGS-HHHHHTTEETTEE--EEEEEEEEEEEEEHHHHHHHT-PPPSSHHHHHHHHHHIIIII-TT-BS----HHHHHHHHHHHHHHHH---SEETTTTEE-S-HHHHHHHHHHHHHHHHTTSS--HHHHHTT-SS-GGGSHHHHTTSB-EEEEEGGGTHHHHTTS-TT--EEEPP----TT-S-----EEEEEEEEEBTT-S-HHHHHHHHHHHHTSHHHHHHHTTBTBS--SHHHHHHHHHTT-S-TTSHHHHHHHHHHHS---SPPPGGGG-HHHHHHHHHHHHHHHTTSS-HHHHHHHHHHHHHHHHHHHT-